Protein AF-A0A061SNY7-F1 (afdb_monomer)

InterPro domains:
  IPR010730 Heterokaryon incompatibility [PF06985] (470-549)

Solvent-accessible surface area (backbone atoms only — not comparable to full-atom values): 41262 Å² total; per-residue (Å²): 141,81,84,81,78,84,73,50,73,63,56,56,47,51,53,50,49,53,51,47,59,52,44,51,57,49,51,59,54,60,36,64,49,43,71,70,47,27,52,50,49,53,52,38,53,51,35,45,53,52,47,52,53,51,50,55,50,37,63,76,43,47,43,34,30,27,50,43,33,76,35,87,84,27,38,70,57,41,53,53,56,47,53,53,40,50,53,41,47,53,53,49,52,51,57,48,43,54,53,44,55,57,45,49,53,55,30,49,34,44,57,70,69,60,83,79,74,91,82,67,79,71,76,49,39,20,35,41,55,39,37,32,74,60,36,26,50,55,46,52,48,41,50,50,58,50,48,53,49,40,54,49,52,31,52,50,48,19,53,53,53,19,59,26,29,46,54,14,36,59,22,46,70,67,18,71,63,50,50,48,51,45,38,80,46,55,44,82,68,85,50,78,75,45,44,36,49,33,28,70,54,39,42,61,29,49,52,37,33,29,56,32,48,59,41,52,35,58,49,50,47,69,68,52,57,69,39,59,44,18,62,42,26,50,46,47,39,56,76,70,62,37,60,33,60,52,45,54,66,53,42,47,70,65,30,60,63,50,57,53,50,50,52,52,34,48,53,38,50,51,36,52,75,77,46,95,52,52,47,63,52,27,30,51,30,37,52,49,39,52,52,50,41,50,52,42,50,47,54,52,48,58,34,47,72,52,32,79,61,56,57,50,52,61,71,43,45,62,48,71,77,74,47,93,74,95,73,85,84,76,78,78,76,87,78,82,85,81,83,77,92,80,93,77,92,80,93,78,89,82,84,89,76,86,90,86,79,96,73,80,89,67,85,70,64,53,48,31,70,72,49,62,46,47,62,48,44,62,61,44,41,52,62,42,40,62,81,62,54,20,15,58,66,17,38,52,44,48,49,53,56,47,50,52,52,52,50,50,63,66,66,68,74,80,64,68,45,58,70,78,54,25,80,71,67,61,51,62,62,33,28,29,33,39,30,75,43,54,50,49,20,50,49,29,47,77,70,74,39,84,37,85,62,83,74,57,31,26,63,26,29,66,70,34,29,52,37,14,33,35,55,48,66,52,47,38,95,61,74,38,76,42,30,98,89,43,58,42,40,56,52,73,66,55,50,52,50,49,49,50,47,55,64,71,70,39,42,61,24,33,34,40,62,79,78,20,42,68,94,57,98,44,71,72,29,55,52,42,60,52,39,49,48,40,52,29,28,37,18,53,29,30,38,35,42,44,47,56,62,62,86,92,60,51,65,57,44,97,55,77,57,69,36,52,66,41,34,27,57,34,75,46,78,47,70,50,78,82,70,97,66,82,76,89,72,91,83,72,74,73,62,54,65,76,54,82,61,55,73,51,59,46,60,55,49,26,54,54,43,54,75,46,32,75,76,30,42,27,29,96,77,67,53,81,71,77,60,95,41,74,71,56,48,48,55,39,49,54,49,47,55,70,42,64,78,62,56,45,44,72,42,74,48,57,44,51,67,51,45,51,34,57,65,67,40,28,39,36,57,50,73,64,55,44,44,53,47,42,51,52,48,28,56,58,39,68,72,46,68,84,93,35,58,71,56,27,52,50,39,47,51,52,36,54,47,49,66,67,48,76,76,72,76,71,83,58,79,66,80,71,56,72,80,69,71,77,72,78,77,76,78,72,57,83,69,64,83,78,120

Structure (mmCIF, N/CA/C/O backbone):
data_AF-A0A061SNY7-F1
#
_entry.id   AF-A0A061SNY7-F1
#
loop_
_atom_site.group_PDB
_atom_site.id
_atom_site.type_symbol
_atom_site.label_atom_id
_atom_site.label_alt_id
_atom_site.label_comp_id
_atom_site.label_asym_id
_atom_site.label_entity_id
_atom_site.label_seq_id
_atom_site.pdbx_PDB_ins_code
_atom_site.Cartn_x
_atom_site.Cartn_y
_atom_site.Cartn_z
_atom_site.occupancy
_atom_site.B_iso_or_equiv
_atom_site.auth_seq_id
_atom_site.auth_comp_id
_atom_site.auth_asym_id
_atom_site.auth_atom_id
_atom_site.pdbx_PDB_model_num
ATOM 1 N N . MET A 1 1 ? 25.855 -24.622 38.844 1.00 32.22 1 MET A N 1
ATOM 2 C CA . MET A 1 1 ? 25.907 -24.300 37.396 1.00 32.22 1 MET A CA 1
ATOM 3 C C . MET A 1 1 ? 25.979 -25.600 36.600 1.00 32.22 1 MET A C 1
ATOM 5 O O . MET A 1 1 ? 26.633 -26.521 37.070 1.00 32.22 1 MET A O 1
ATOM 9 N N . LYS A 1 2 ? 25.349 -25.682 35.423 1.00 22.58 2 LYS A N 1
ATOM 10 C CA . LYS A 1 2 ? 25.618 -26.700 34.388 1.00 22.58 2 LYS A CA 1
ATOM 11 C C . LYS A 1 2 ? 25.618 -25.986 33.033 1.00 22.58 2 LYS A C 1
ATOM 13 O O . LYS A 1 2 ? 24.771 -25.122 32.819 1.00 22.58 2 LYS A O 1
ATOM 18 N N . TYR A 1 3 ? 26.568 -26.306 32.158 1.00 24.53 3 TYR A N 1
ATOM 19 C CA . TYR A 1 3 ? 26.593 -25.763 30.797 1.00 24.53 3 TYR A CA 1
ATOM 20 C C . TYR A 1 3 ? 25.505 -26.431 29.938 1.00 24.53 3 TYR A C 1
ATOM 22 O O . TYR A 1 3 ? 25.298 -27.636 30.085 1.00 24.53 3 TYR A O 1
ATOM 30 N N . PRO A 1 4 ? 24.828 -25.697 29.036 1.00 33.72 4 PRO A N 1
ATOM 31 C CA . PRO A 1 4 ? 24.003 -26.312 28.005 1.00 33.72 4 PRO A CA 1
ATOM 32 C C . PRO A 1 4 ? 24.897 -26.990 26.959 1.00 33.72 4 PRO A C 1
ATOM 34 O O . PRO A 1 4 ? 25.956 -26.473 26.593 1.00 33.72 4 PRO A O 1
ATOM 37 N N . GLU A 1 5 ? 24.462 -28.145 26.467 1.00 30.36 5 GLU A N 1
ATOM 38 C CA . GLU A 1 5 ? 25.191 -28.911 25.458 1.00 30.36 5 GLU A CA 1
ATOM 39 C C . GLU A 1 5 ? 25.264 -28.151 24.124 1.00 30.36 5 GLU A C 1
ATOM 41 O O . GLU A 1 5 ? 24.316 -27.478 23.704 1.00 30.36 5 GLU A O 1
ATOM 46 N N . ARG A 1 6 ? 26.401 -28.266 23.427 1.00 34.09 6 ARG A N 1
ATOM 47 C CA . ARG A 1 6 ? 26.573 -27.689 22.089 1.00 34.09 6 ARG A CA 1
ATOM 48 C C . ARG A 1 6 ? 25.816 -28.530 21.058 1.00 34.09 6 ARG A C 1
ATOM 50 O O . ARG A 1 6 ? 26.409 -29.395 20.417 1.00 34.09 6 ARG A O 1
ATOM 57 N N . GLY A 1 7 ? 24.529 -28.235 20.865 1.00 36.16 7 GLY A N 1
ATOM 58 C CA . GLY A 1 7 ? 23.792 -28.674 19.675 1.00 36.16 7 GLY A CA 1
ATOM 59 C C . GLY A 1 7 ? 24.583 -28.319 18.411 1.00 36.16 7 GLY A C 1
ATOM 60 O O . GLY A 1 7 ? 25.195 -27.246 18.346 1.00 36.16 7 GLY A O 1
ATOM 61 N N . SER A 1 8 ? 24.658 -29.236 17.444 1.00 35.22 8 SER A N 1
ATOM 62 C CA . SER A 1 8 ? 25.694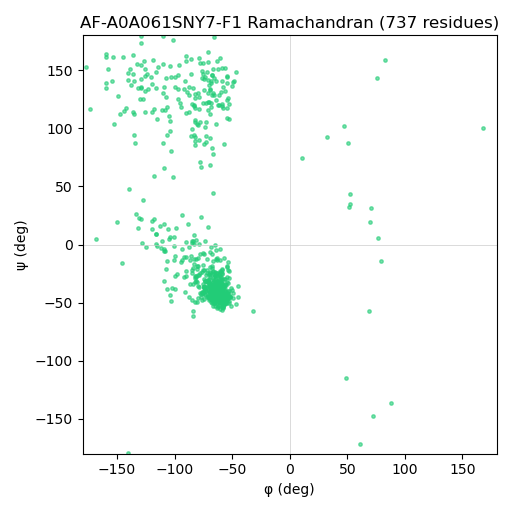 -29.138 16.417 1.00 35.22 8 SER A CA 1
ATOM 63 C C . SER A 1 8 ? 25.485 -27.928 15.495 1.00 35.22 8 SER A C 1
ATOM 65 O O . SER A 1 8 ? 24.362 -27.551 15.146 1.00 35.22 8 SER A O 1
ATOM 67 N N . LEU A 1 9 ? 26.591 -27.330 15.039 1.00 35.25 9 LEU A N 1
ATOM 68 C CA . LEU A 1 9 ? 26.544 -26.291 14.003 1.00 35.25 9 LEU A CA 1
ATOM 69 C C . LEU A 1 9 ? 25.893 -26.806 12.709 1.00 35.25 9 LEU A C 1
ATOM 71 O O . LEU A 1 9 ? 25.317 -26.010 11.967 1.00 35.25 9 LEU A O 1
ATOM 75 N N . LEU A 1 10 ? 25.946 -28.122 12.471 1.00 30.55 10 LEU A N 1
ATOM 76 C CA . LEU A 1 10 ? 25.317 -28.793 11.340 1.00 30.55 10 LEU A CA 1
ATOM 77 C C . LEU A 1 10 ? 23.786 -28.807 11.471 1.00 30.55 10 LEU A C 1
ATOM 79 O O . LEU A 1 10 ? 23.107 -28.471 10.507 1.00 30.55 10 LEU A O 1
ATOM 83 N N . ASP A 1 11 ? 23.237 -29.086 12.656 1.00 36.00 11 ASP A N 1
ATOM 84 C CA . ASP A 1 11 ? 21.791 -29.025 12.922 1.00 36.00 11 ASP A CA 1
ATOM 85 C C . ASP A 1 11 ? 21.252 -27.605 12.744 1.00 36.00 11 ASP A C 1
ATOM 87 O O . ASP A 1 11 ? 20.215 -27.399 12.112 1.00 36.00 11 ASP A O 1
ATOM 91 N N . TRP A 1 12 ? 21.987 -26.601 13.229 1.00 34.16 12 TRP A N 1
ATOM 92 C CA . TRP A 1 12 ? 21.632 -25.197 13.016 1.00 34.16 12 TRP A CA 1
ATOM 93 C C . TRP A 1 12 ? 21.703 -24.807 11.528 1.00 34.16 12 TRP A C 1
ATOM 95 O O . TRP A 1 12 ? 20.851 -24.061 11.033 1.00 34.16 12 TRP A O 1
ATOM 105 N N . TRP A 1 13 ? 22.658 -25.353 10.768 1.00 29.39 13 TRP A N 1
ATOM 106 C CA . TRP A 1 13 ? 22.739 -25.173 9.313 1.00 29.39 13 TRP A CA 1
ATOM 107 C C . TRP A 1 13 ? 21.630 -25.900 8.545 1.00 29.39 13 TRP A C 1
ATOM 109 O O . TRP A 1 13 ? 21.072 -25.332 7.608 1.00 29.39 13 TRP A O 1
ATOM 119 N N . LEU A 1 14 ? 21.254 -27.112 8.949 1.00 32.53 14 LEU A N 1
ATOM 120 C CA . LEU A 1 14 ? 20.183 -27.896 8.329 1.00 32.53 14 LEU A CA 1
ATOM 121 C C . LEU A 1 14 ? 18.809 -27.283 8.626 1.00 32.53 14 LEU A C 1
ATOM 123 O O . LEU A 1 14 ? 18.014 -27.074 7.706 1.00 32.53 14 LEU A O 1
ATOM 127 N N . GLN A 1 15 ? 18.551 -26.885 9.875 1.00 33.78 15 GLN A N 1
ATOM 128 C CA . GLN A 1 15 ? 17.327 -26.174 10.248 1.00 33.78 15 GLN A CA 1
ATOM 129 C C . GLN A 1 15 ? 17.247 -24.795 9.585 1.00 33.78 15 GLN A C 1
ATOM 131 O O . GLN A 1 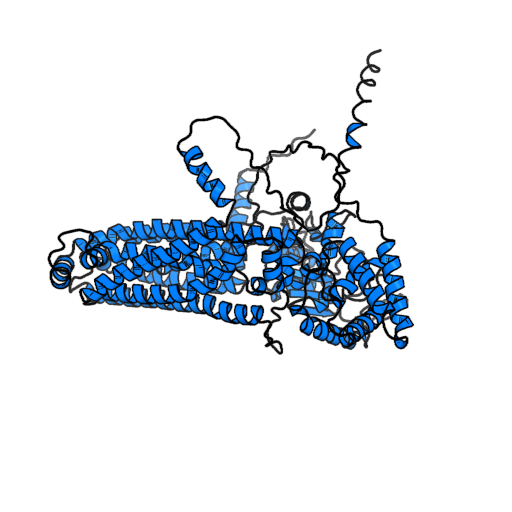15 ? 16.187 -24.435 9.068 1.00 33.78 15 GLN A O 1
ATOM 136 N N . SER A 1 16 ? 18.334 -24.016 9.538 1.00 33.50 16 SER A N 1
ATOM 137 C CA . SER A 1 16 ? 18.318 -22.712 8.856 1.00 33.50 16 SER A CA 1
ATOM 138 C C . SER A 1 16 ? 18.275 -22.842 7.329 1.00 33.50 16 SER A C 1
ATOM 140 O O . SER A 1 16 ? 17.621 -22.030 6.679 1.00 33.50 16 SER A O 1
ATOM 142 N N . GLY A 1 17 ? 18.878 -23.877 6.739 1.00 29.02 17 GLY A N 1
ATOM 143 C CA . GLY A 1 17 ? 18.807 -24.192 5.310 1.00 29.02 17 GLY A CA 1
ATOM 144 C C . GLY A 1 17 ? 17.410 -24.631 4.866 1.00 29.02 17 GLY A C 1
ATOM 145 O O . GLY A 1 17 ? 16.885 -24.120 3.872 1.00 29.02 17 GLY A O 1
ATOM 146 N N . CYS A 1 18 ? 16.759 -25.502 5.642 1.00 30.30 18 CYS A N 1
ATOM 147 C CA . CYS A 1 18 ? 15.377 -25.912 5.400 1.00 30.30 18 CYS A CA 1
ATOM 148 C C . CYS A 1 18 ? 14.412 -24.724 5.575 1.00 30.30 18 CYS A C 1
ATOM 150 O O . CYS A 1 18 ? 13.630 -24.424 4.670 1.00 30.30 18 CYS A O 1
ATOM 152 N N . ASN A 1 19 ? 14.556 -23.946 6.658 1.00 37.28 19 ASN A N 1
ATOM 153 C CA . ASN A 1 19 ? 13.798 -22.704 6.842 1.00 37.28 19 ASN A CA 1
ATOM 154 C C . ASN A 1 19 ? 14.058 -21.674 5.726 1.00 37.28 19 ASN A C 1
ATOM 156 O O . ASN A 1 19 ? 13.122 -20.988 5.330 1.00 37.28 19 ASN A O 1
ATOM 160 N N . LYS A 1 20 ? 15.271 -21.579 5.159 1.00 40.72 20 LYS A N 1
ATOM 161 C CA . LYS A 1 20 ? 15.566 -20.708 4.003 1.00 40.72 20 LYS A CA 1
ATOM 162 C C . LYS A 1 20 ? 14.853 -21.169 2.728 1.00 40.72 20 LYS A C 1
ATOM 164 O O . LYS A 1 20 ? 14.237 -20.335 2.068 1.00 40.72 20 LYS A O 1
ATOM 169 N N . ARG A 1 21 ? 14.853 -22.469 2.396 1.00 38.97 21 ARG A N 1
ATOM 170 C CA . ARG A 1 21 ? 14.091 -22.991 1.237 1.00 38.97 21 ARG A CA 1
ATOM 171 C C . ARG A 1 21 ? 12.581 -22.771 1.402 1.00 38.97 21 ARG A C 1
ATOM 173 O O . ARG A 1 21 ? 11.927 -22.298 0.474 1.00 38.97 21 ARG A O 1
ATOM 180 N N . ILE A 1 22 ? 12.045 -23.022 2.599 1.00 45.44 22 ILE A N 1
ATOM 181 C CA . ILE A 1 22 ? 10.639 -22.746 2.943 1.00 45.44 22 ILE A CA 1
ATOM 182 C C . ILE A 1 22 ? 10.342 -21.236 2.891 1.00 45.44 22 ILE A C 1
ATOM 184 O O . ILE A 1 22 ? 9.280 -20.839 2.412 1.00 45.44 22 ILE A O 1
ATOM 188 N N . SER A 1 23 ? 11.281 -20.389 3.328 1.00 53.00 23 SER A N 1
ATOM 189 C CA . SER A 1 23 ? 11.160 -18.927 3.291 1.00 53.00 23 SER A CA 1
ATOM 190 C C . SER A 1 23 ? 10.997 -18.408 1.862 1.00 53.00 23 SER A C 1
ATOM 192 O O . SER A 1 23 ? 10.030 -17.694 1.601 1.00 53.00 23 SER A O 1
ATOM 194 N N . ILE A 1 24 ? 11.848 -18.832 0.919 1.00 56.97 24 ILE A N 1
ATOM 195 C CA . ILE A 1 24 ? 11.793 -18.392 -0.490 1.00 56.97 24 ILE A CA 1
ATOM 196 C C . ILE A 1 24 ? 10.427 -18.712 -1.118 1.00 56.97 24 ILE A C 1
ATOM 198 O O . ILE A 1 24 ? 9.766 -17.817 -1.647 1.00 56.97 24 ILE A O 1
ATOM 202 N N . LEU A 1 25 ? 9.954 -19.958 -0.993 1.00 58.03 25 LEU A N 1
ATOM 203 C CA . LEU A 1 25 ? 8.635 -20.362 -1.501 1.00 58.03 25 LEU A CA 1
ATOM 204 C C . LEU A 1 25 ? 7.488 -19.611 -0.803 1.00 58.03 25 LEU A C 1
ATOM 206 O O . LEU A 1 25 ? 6.531 -19.194 -1.460 1.00 58.03 25 LEU A O 1
ATOM 210 N N . SER A 1 26 ? 7.595 -19.358 0.506 1.00 60.44 26 SER A N 1
ATOM 211 C CA . SER A 1 26 ? 6.616 -18.532 1.225 1.00 60.44 26 SER A CA 1
ATOM 212 C C . SER A 1 26 ? 6.630 -17.066 0.773 1.00 60.44 26 SER A C 1
ATOM 214 O O . SER A 1 26 ? 5.577 -16.436 0.725 1.00 60.44 26 SER A O 1
ATOM 216 N N . GLY A 1 27 ? 7.792 -16.535 0.377 1.00 67.44 27 GLY A N 1
ATOM 217 C CA . GLY A 1 27 ? 7.952 -15.187 -0.161 1.00 67.44 27 GLY A CA 1
ATOM 218 C C . GLY A 1 27 ? 7.226 -15.015 -1.492 1.00 67.44 27 GLY A C 1
ATOM 219 O O . GLY A 1 27 ? 6.454 -14.070 -1.639 1.00 67.44 27 GLY A O 1
ATOM 220 N N . PHE A 1 28 ? 7.386 -15.960 -2.422 1.00 73.19 28 PHE A N 1
ATOM 221 C CA . PHE A 1 28 ? 6.616 -15.967 -3.672 1.00 73.19 28 PHE A CA 1
ATOM 222 C C . PHE A 1 28 ? 5.111 -16.154 -3.426 1.00 73.19 28 PHE A C 1
ATOM 224 O O . PHE A 1 28 ? 4.302 -15.442 -4.017 1.00 73.19 28 PHE A O 1
ATOM 231 N N . SER A 1 29 ? 4.719 -17.027 -2.491 1.00 73.44 29 SER A N 1
ATOM 232 C CA . SER A 1 29 ? 3.310 -17.177 -2.095 1.00 73.44 29 SER A CA 1
ATOM 233 C C . SER A 1 29 ? 2.714 -15.875 -1.529 1.00 73.44 29 SER A C 1
ATOM 235 O O . SER A 1 29 ? 1.602 -15.510 -1.911 1.00 73.44 29 SER A O 1
ATOM 237 N N . LYS A 1 30 ? 3.471 -15.120 -0.713 1.00 76.44 30 LYS A N 1
ATOM 238 C CA . LYS A 1 30 ? 3.067 -13.799 -0.192 1.00 76.44 30 LYS A CA 1
ATOM 239 C C . LYS A 1 30 ? 2.920 -12.718 -1.281 1.00 76.44 30 LYS A C 1
ATOM 241 O O . LYS A 1 30 ? 2.164 -11.769 -1.084 1.00 76.44 30 LYS A O 1
ATOM 246 N N . LEU A 1 31 ? 3.612 -12.818 -2.422 1.00 80.56 31 LEU A N 1
ATOM 247 C CA . LEU A 1 31 ? 3.437 -11.861 -3.532 1.00 80.56 31 LEU A CA 1
ATOM 248 C C . LEU A 1 31 ? 2.072 -12.021 -4.222 1.00 80.56 31 LEU A C 1
ATOM 250 O O . LEU A 1 31 ? 1.494 -11.032 -4.669 1.00 80.56 31 LEU A O 1
ATOM 254 N N . LEU A 1 32 ? 1.538 -13.247 -4.262 1.00 81.38 32 LEU A N 1
ATOM 255 C CA . LEU A 1 32 ? 0.272 -13.586 -4.922 1.00 81.38 32 LEU A CA 1
ATOM 256 C C . LEU A 1 32 ? -0.983 -13.304 -4.069 1.00 81.38 32 LEU A C 1
ATOM 258 O O . LEU A 1 32 ? -2.094 -13.343 -4.602 1.00 81.38 32 LEU A O 1
ATOM 262 N N . THR A 1 33 ? -0.837 -13.031 -2.766 1.00 75.06 33 THR A N 1
ATOM 263 C CA . THR A 1 33 ? -1.963 -12.814 -1.831 1.00 75.06 33 THR A CA 1
ATOM 264 C C . THR A 1 33 ? -2.575 -11.408 -1.858 1.00 75.06 33 THR A C 1
ATOM 266 O O . THR A 1 33 ? -3.768 -11.278 -1.579 1.00 75.06 33 THR A O 1
ATOM 269 N N . ALA A 1 34 ? -1.809 -10.368 -2.209 1.00 74.31 34 ALA A N 1
ATOM 270 C CA . ALA A 1 34 ? -2.299 -8.987 -2.315 1.00 74.31 34 ALA A CA 1
ATOM 271 C C . ALA A 1 34 ? -2.413 -8.543 -3.787 1.00 74.31 34 ALA A C 1
ATOM 273 O O . ALA A 1 34 ? -1.590 -8.918 -4.619 1.00 74.31 34 ALA A O 1
ATOM 274 N N . GLY A 1 35 ? -3.445 -7.755 -4.116 1.00 71.56 35 GLY A N 1
ATOM 275 C CA . GLY A 1 35 ? -3.817 -7.442 -5.504 1.00 71.56 35 GLY A CA 1
ATOM 276 C C . GLY A 1 35 ? -2.735 -6.701 -6.295 1.00 71.56 35 GLY A C 1
ATOM 277 O O . GLY A 1 35 ? -2.334 -7.165 -7.361 1.00 71.56 35 GLY A O 1
ATOM 278 N N . GLU A 1 36 ? -2.220 -5.593 -5.752 1.00 74.31 36 GLU A N 1
ATOM 279 C CA . GLU A 1 36 ? -1.184 -4.782 -6.412 1.00 74.31 36 GLU A CA 1
ATOM 280 C C . GLU A 1 36 ? 0.119 -5.574 -6.626 1.00 74.31 36 GLU A C 1
ATOM 282 O O . GLU A 1 36 ? 0.640 -5.603 -7.741 1.00 74.31 36 GLU A O 1
ATOM 287 N N . THR A 1 37 ? 0.618 -6.288 -5.604 1.00 82.00 37 THR A N 1
ATOM 288 C CA . THR A 1 37 ? 1.829 -7.118 -5.756 1.00 82.00 37 THR A CA 1
ATOM 289 C C . THR A 1 37 ? 1.608 -8.277 -6.710 1.00 82.00 37 THR A C 1
ATOM 291 O O . THR A 1 37 ? 2.517 -8.589 -7.472 1.00 82.00 37 THR A O 1
ATOM 294 N N . LYS A 1 38 ? 0.419 -8.895 -6.721 1.00 86.81 38 LYS A N 1
ATOM 295 C CA . LYS A 1 38 ? 0.087 -9.970 -7.662 1.00 86.81 38 LYS A CA 1
ATOM 296 C C . LYS A 1 38 ? 0.128 -9.460 -9.102 1.00 86.81 38 LYS A C 1
ATOM 298 O O . LYS A 1 38 ? 0.714 -10.133 -9.944 1.00 86.81 38 LYS A O 1
ATOM 303 N N . PHE A 1 39 ? -0.464 -8.297 -9.382 1.00 86.62 39 PHE A N 1
ATOM 304 C CA . PHE A 1 39 ? -0.449 -7.691 -10.717 1.00 86.62 39 PHE A CA 1
ATOM 305 C C . PHE A 1 39 ? 0.986 -7.434 -11.194 1.00 86.62 39 PHE A C 1
ATOM 307 O O . PHE A 1 39 ? 1.399 -7.992 -12.209 1.00 86.62 39 PHE A O 1
ATOM 314 N N . TRP A 1 40 ? 1.778 -6.680 -10.424 1.00 87.19 40 TRP A N 1
ATOM 315 C CA . TRP A 1 40 ? 3.155 -6.355 -10.809 1.00 87.19 40 TRP A CA 1
ATOM 316 C C . TRP A 1 40 ? 4.080 -7.577 -10.827 1.00 87.19 40 TRP A C 1
ATOM 318 O O . TRP A 1 40 ? 4.963 -7.653 -11.675 1.00 87.19 40 TRP A O 1
ATOM 328 N N . PHE A 1 41 ? 3.867 -8.572 -9.960 1.00 90.00 41 PHE A N 1
ATOM 329 C CA . PHE A 1 41 ? 4.625 -9.824 -10.002 1.00 90.00 41 PHE A CA 1
ATOM 330 C C . PHE A 1 41 ? 4.306 -10.650 -11.254 1.00 90.00 41 PHE A C 1
ATOM 332 O O . PHE A 1 41 ? 5.234 -11.079 -11.934 1.00 90.00 41 PHE A O 1
ATOM 339 N N . ILE A 1 42 ? 3.028 -10.833 -11.610 1.00 90.31 42 ILE A N 1
ATOM 340 C CA . ILE A 1 42 ? 2.639 -11.542 -12.843 1.00 90.31 42 ILE A CA 1
ATOM 341 C C . ILE A 1 42 ? 3.153 -10.794 -14.079 1.00 90.31 42 ILE A C 1
ATOM 343 O O . ILE A 1 42 ? 3.697 -11.424 -14.984 1.00 90.31 42 ILE A O 1
ATOM 347 N N . PHE A 1 43 ? 3.060 -9.462 -14.094 1.00 90.62 43 PHE A N 1
ATOM 348 C CA . PHE A 1 43 ? 3.592 -8.632 -15.174 1.00 90.62 43 PHE A CA 1
ATOM 349 C C . PHE A 1 43 ? 5.115 -8.784 -15.327 1.00 90.62 43 PHE A C 1
ATOM 351 O O . PHE A 1 43 ? 5.605 -9.038 -16.428 1.00 90.62 43 PHE A O 1
ATOM 358 N N . CYS A 1 44 ? 5.870 -8.737 -14.225 1.00 91.88 44 CYS A N 1
ATOM 359 C CA . CYS A 1 44 ? 7.308 -9.005 -14.241 1.00 91.88 44 CYS A CA 1
ATOM 360 C C . CYS A 1 44 ? 7.635 -10.448 -14.664 1.00 91.88 44 CYS A C 1
ATOM 362 O O . CYS A 1 44 ? 8.580 -10.641 -15.420 1.00 91.88 44 CYS A O 1
ATOM 364 N N . MET A 1 45 ? 6.860 -11.459 -14.257 1.00 91.56 45 MET A N 1
ATOM 365 C CA . MET A 1 45 ? 7.063 -12.846 -14.706 1.00 91.56 45 MET A CA 1
ATOM 366 C C . MET A 1 45 ? 6.797 -13.019 -16.211 1.00 91.56 45 MET A C 1
ATOM 368 O O . MET A 1 45 ? 7.552 -13.723 -16.882 1.00 91.56 45 MET A O 1
ATOM 372 N N . PHE A 1 46 ? 5.785 -12.340 -16.761 1.00 93.19 46 PHE A N 1
ATOM 373 C CA . PHE A 1 46 ? 5.533 -12.288 -18.204 1.00 93.19 46 PHE A CA 1
ATOM 374 C C . PHE A 1 46 ? 6.703 -11.634 -18.952 1.00 93.19 46 PHE A C 1
ATOM 376 O O . PHE A 1 46 ? 7.278 -12.251 -19.849 1.00 93.19 46 PHE A O 1
ATOM 383 N N . LEU A 1 47 ? 7.124 -10.430 -18.544 1.00 92.44 47 LEU A N 1
ATOM 384 C CA . LEU A 1 47 ? 8.275 -9.760 -19.157 1.00 92.44 47 LEU A CA 1
ATOM 385 C C . LEU A 1 47 ? 9.557 -10.598 -19.022 1.00 92.44 47 LEU A C 1
ATOM 387 O O . LEU A 1 47 ? 10.352 -10.653 -19.955 1.00 92.44 47 LEU A O 1
ATOM 391 N N . PHE A 1 48 ? 9.772 -11.280 -17.895 1.00 92.88 48 PHE A N 1
ATOM 392 C CA . PHE A 1 48 ? 10.907 -12.186 -17.695 1.00 92.88 48 PHE A CA 1
ATOM 393 C C . PHE A 1 48 ? 10.901 -13.336 -18.712 1.00 92.88 48 PHE A C 1
ATOM 395 O O . PHE A 1 48 ? 11.914 -13.552 -19.374 1.00 92.88 48 PHE A O 1
ATOM 402 N N . ALA A 1 49 ? 9.763 -14.010 -18.912 1.00 92.88 49 ALA A N 1
ATOM 403 C CA . ALA A 1 49 ? 9.631 -15.068 -19.915 1.00 92.88 49 ALA A CA 1
ATOM 404 C C . ALA A 1 49 ? 9.899 -14.556 -21.344 1.00 92.88 49 ALA A C 1
ATOM 406 O O . ALA A 1 49 ? 10.644 -15.188 -22.095 1.00 92.88 49 ALA A O 1
ATOM 407 N N . VAL A 1 50 ? 9.379 -13.371 -21.692 1.00 92.75 50 VAL A N 1
ATOM 408 C CA . VAL A 1 50 ? 9.663 -12.709 -22.979 1.00 92.75 50 VAL A CA 1
ATOM 409 C C . VAL A 1 50 ? 11.160 -12.409 -23.132 1.00 92.75 50 VAL A C 1
ATOM 411 O O . VAL A 1 50 ? 11.724 -12.675 -24.189 1.00 92.75 50 VAL A O 1
ATOM 414 N N . ASN A 1 51 ? 11.840 -11.936 -22.082 1.00 92.19 51 ASN A N 1
ATOM 415 C CA . ASN A 1 51 ? 13.291 -11.714 -22.116 1.00 92.19 51 ASN A CA 1
ATOM 416 C C . ASN A 1 51 ? 14.098 -13.006 -22.267 1.00 92.19 51 ASN A C 1
ATOM 418 O O . ASN A 1 51 ? 15.147 -12.979 -22.907 1.00 92.19 51 ASN A O 1
ATOM 422 N N . CYS A 1 52 ? 13.659 -14.124 -21.684 1.00 92.31 52 CYS A N 1
ATOM 423 C CA . CYS A 1 52 ? 14.310 -15.418 -21.893 1.00 92.31 52 CYS A CA 1
ATOM 424 C C . CYS A 1 52 ? 14.214 -15.842 -23.365 1.00 92.31 52 CYS A C 1
ATOM 426 O O . CYS A 1 52 ? 15.233 -16.197 -23.954 1.00 92.31 52 CYS A O 1
ATOM 428 N N . ALA A 1 53 ? 13.033 -15.721 -23.981 1.00 91.88 53 ALA A N 1
ATOM 429 C CA . ALA A 1 53 ? 12.845 -15.995 -25.407 1.00 91.88 53 ALA A CA 1
ATOM 430 C C . ALA A 1 53 ? 13.678 -15.051 -26.298 1.00 91.88 53 ALA A C 1
ATOM 432 O O . ALA A 1 53 ? 14.376 -15.520 -27.194 1.00 91.88 53 ALA A O 1
ATOM 433 N N . GLU A 1 54 ? 13.677 -13.745 -26.006 1.00 91.94 54 GLU A N 1
ATOM 434 C CA . GLU A 1 54 ? 14.514 -12.736 -26.676 1.00 91.94 54 GLU A CA 1
ATOM 435 C C . GLU A 1 54 ? 16.007 -13.092 -26.586 1.00 91.94 54 GLU A C 1
ATOM 437 O O . GLU A 1 54 ? 16.719 -13.070 -27.583 1.00 91.94 54 GLU A O 1
ATOM 442 N N . THR A 1 55 ? 16.473 -13.500 -25.403 1.00 91.75 55 THR A N 1
ATOM 443 C CA . THR A 1 55 ? 17.874 -13.875 -25.153 1.00 91.75 55 THR A CA 1
ATOM 444 C C . THR A 1 55 ? 18.275 -15.119 -25.941 1.00 91.75 55 THR A C 1
ATOM 446 O O . THR A 1 55 ? 19.323 -15.120 -26.582 1.00 91.75 55 THR A O 1
ATOM 449 N N . ILE A 1 56 ? 17.441 -16.163 -25.937 1.00 92.44 56 ILE A N 1
ATOM 450 C CA . ILE A 1 56 ? 17.683 -17.396 -26.703 1.00 92.44 56 ILE A CA 1
ATOM 451 C C . ILE A 1 56 ? 17.713 -17.089 -28.207 1.00 92.44 56 ILE A C 1
ATOM 453 O O . ILE A 1 56 ? 18.620 -17.537 -28.906 1.00 92.44 56 ILE A O 1
ATOM 457 N N . TYR A 1 57 ? 16.775 -16.272 -28.696 1.00 92.62 57 TYR A N 1
ATOM 458 C CA . TYR A 1 57 ? 16.717 -15.847 -30.095 1.00 92.62 57 TYR A CA 1
ATOM 459 C C . TYR A 1 57 ? 17.966 -15.061 -30.513 1.00 92.62 57 TYR A C 1
ATOM 461 O O . TYR A 1 57 ? 18.558 -15.369 -31.545 1.00 92.62 57 TYR A O 1
ATOM 469 N N . SER A 1 58 ? 18.405 -14.086 -29.712 1.00 90.75 58 SER A N 1
ATOM 470 C CA . SER A 1 58 ? 19.585 -13.266 -30.020 1.00 90.75 58 SER A CA 1
ATOM 471 C C . SER A 1 58 ? 20.904 -14.041 -29.924 1.00 90.75 58 SER A C 1
ATOM 473 O O . SER A 1 58 ? 21.844 -13.739 -30.655 1.00 90.75 58 SER A O 1
ATOM 475 N N . LEU A 1 59 ? 20.984 -15.068 -29.068 1.00 89.50 59 LEU A N 1
ATOM 476 C CA . LEU A 1 59 ? 22.132 -15.983 -29.019 1.00 89.50 59 LEU A CA 1
ATOM 477 C C . LEU A 1 59 ? 22.163 -16.933 -30.228 1.00 89.50 59 LEU A C 1
ATOM 479 O O . LEU A 1 59 ? 23.231 -17.165 -30.789 1.00 89.50 59 LEU A O 1
ATOM 483 N N . TYR A 1 60 ? 21.005 -17.440 -30.667 1.00 91.81 60 TYR A N 1
ATOM 484 C CA . TYR A 1 60 ? 20.883 -18.271 -31.873 1.00 91.81 60 TYR A CA 1
ATOM 485 C C . TYR A 1 60 ? 21.106 -17.469 -33.171 1.00 91.81 60 TYR A C 1
ATOM 487 O O . TYR A 1 60 ? 21.675 -17.969 -34.140 1.00 91.81 60 TYR A O 1
ATOM 495 N N . HIS A 1 61 ? 20.707 -16.196 -33.190 1.00 90.75 61 HIS A N 1
ATOM 496 C CA . HIS A 1 61 ? 20.949 -15.249 -34.279 1.00 90.75 61 HIS A CA 1
ATOM 497 C C . HIS A 1 61 ? 21.972 -14.187 -33.863 1.00 90.75 61 HIS A C 1
ATOM 499 O O . HIS A 1 61 ? 21.669 -12.995 -33.783 1.00 90.75 61 HIS A O 1
ATOM 505 N N . SER A 1 62 ? 23.207 -14.639 -33.635 1.00 87.25 62 SER A N 1
ATOM 506 C CA . SER A 1 62 ? 24.334 -13.860 -33.098 1.00 87.25 62 SER A CA 1
ATOM 507 C C . SER A 1 62 ? 24.656 -12.550 -33.836 1.00 87.25 62 SER A C 1
ATOM 509 O O . SER A 1 62 ? 25.187 -11.631 -33.212 1.00 87.25 62 SER A O 1
ATOM 511 N N . CYS A 1 63 ? 24.275 -12.399 -35.112 1.00 87.62 63 CYS A N 1
ATOM 512 C CA . CYS A 1 63 ? 24.374 -11.127 -35.846 1.00 87.62 63 CYS A CA 1
ATOM 513 C C . CYS A 1 63 ? 23.623 -9.974 -35.144 1.00 87.62 63 CYS A C 1
ATOM 515 O O . CYS A 1 63 ? 24.034 -8.818 -35.218 1.00 87.62 63 CYS A O 1
ATOM 517 N N . THR A 1 64 ? 22.554 -10.285 -34.400 1.00 86.88 64 THR A N 1
ATOM 518 C CA . THR A 1 64 ? 21.765 -9.308 -33.624 1.00 86.88 64 THR A CA 1
ATOM 519 C C . THR A 1 64 ? 22.504 -8.790 -32.385 1.00 86.88 64 THR A C 1
ATOM 521 O O . THR A 1 64 ? 22.107 -7.782 -31.802 1.00 86.88 64 THR A O 1
ATOM 524 N N . LEU A 1 65 ? 23.612 -9.435 -32.005 1.00 87.25 65 LEU A N 1
ATOM 525 C CA . LEU A 1 65 ? 24.505 -9.071 -30.902 1.00 87.25 65 LEU A CA 1
ATOM 526 C C . LEU A 1 65 ? 25.892 -8.618 -31.399 1.00 87.25 65 LEU A C 1
ATOM 528 O O . LEU A 1 65 ? 26.836 -8.567 -30.607 1.00 87.25 65 LEU A O 1
ATOM 532 N N . SER A 1 66 ? 26.020 -8.295 -32.691 1.00 85.12 66 SER A N 1
ATOM 533 C CA . SER A 1 66 ? 27.265 -7.867 -33.337 1.00 85.12 66 SER A CA 1
ATOM 534 C C . SER A 1 66 ? 27.084 -6.568 -34.143 1.00 85.12 66 SER A C 1
ATOM 536 O O . SER A 1 66 ? 25.987 -6.018 -34.258 1.00 85.12 66 SER A O 1
ATOM 538 N N . ARG A 1 67 ? 28.175 -6.084 -34.756 1.00 80.44 67 ARG A N 1
ATOM 539 C CA . ARG A 1 67 ? 28.165 -4.959 -35.714 1.00 80.44 67 ARG A CA 1
ATOM 540 C C . ARG A 1 67 ? 27.300 -5.204 -36.964 1.00 80.44 67 ARG A C 1
ATOM 542 O O . ARG A 1 67 ? 27.024 -4.261 -37.693 1.00 80.44 67 ARG A O 1
ATOM 549 N N . GLU A 1 68 ? 26.879 -6.441 -37.220 1.00 82.62 68 GLU A N 1
ATOM 550 C CA . GLU A 1 68 ? 26.085 -6.836 -38.394 1.00 82.62 68 GLU A CA 1
ATOM 551 C C . GLU A 1 68 ? 24.573 -6.620 -38.206 1.00 82.62 68 GLU A C 1
ATOM 553 O O . GLU A 1 68 ? 23.802 -6.919 -39.117 1.00 82.62 68 GLU A O 1
ATOM 558 N N . LEU A 1 69 ? 24.144 -6.055 -37.070 1.00 82.06 69 LEU A N 1
ATOM 559 C CA . LEU A 1 69 ? 22.753 -5.729 -36.711 1.00 82.06 69 LEU A CA 1
ATOM 560 C C . LEU A 1 69 ? 21.935 -5.055 -37.836 1.00 82.06 69 LEU A C 1
ATOM 562 O O . LEU A 1 69 ? 20.732 -5.306 -37.958 1.00 82.06 69 LEU A O 1
ATOM 566 N N . TYR A 1 70 ? 22.586 -4.204 -38.638 1.00 80.56 70 TYR A N 1
ATOM 567 C CA . TYR A 1 70 ? 21.988 -3.437 -39.742 1.00 80.56 70 TYR A CA 1
ATOM 568 C C . TYR A 1 70 ? 22.240 -4.034 -41.138 1.00 80.56 70 TYR A C 1
ATOM 570 O O . TYR A 1 70 ? 21.754 -3.488 -42.128 1.00 80.56 70 TYR A O 1
ATOM 578 N N . SER A 1 71 ? 22.971 -5.147 -41.234 1.00 83.56 71 SER A N 1
ATOM 579 C CA . SER A 1 71 ? 23.240 -5.823 -42.507 1.00 83.56 71 SER A CA 1
ATOM 580 C C . SER A 1 71 ? 21.965 -6.408 -43.115 1.00 83.56 71 SER A C 1
ATOM 582 O O . SER A 1 71 ? 21.055 -6.837 -42.398 1.00 83.56 71 SER A O 1
ATOM 584 N N . ALA A 1 72 ? 21.912 -6.505 -44.447 1.00 80.81 72 ALA A N 1
ATOM 585 C CA . ALA A 1 72 ? 20.761 -7.065 -45.163 1.00 80.81 72 ALA A CA 1
ATOM 586 C C . ALA A 1 72 ? 20.377 -8.484 -44.684 1.00 80.81 72 ALA A C 1
ATOM 588 O O . ALA A 1 72 ? 19.196 -8.824 -44.649 1.00 80.81 72 ALA A O 1
ATOM 589 N N . VAL A 1 73 ? 21.364 -9.279 -44.251 1.00 82.31 73 VAL A N 1
ATOM 590 C CA . VAL A 1 73 ? 21.172 -10.633 -43.703 1.00 82.31 73 VAL A CA 1
ATOM 591 C C . VAL A 1 73 ? 20.515 -10.598 -42.315 1.00 82.31 73 VAL A C 1
ATOM 593 O O . VAL A 1 73 ? 19.650 -11.423 -42.019 1.00 82.31 73 VAL A O 1
ATOM 596 N N . CYS A 1 74 ? 20.884 -9.639 -41.459 1.00 86.75 74 CYS A N 1
ATOM 597 C CA . CYS A 1 74 ? 20.400 -9.584 -40.078 1.00 86.75 74 CYS A CA 1
ATOM 598 C C . CYS A 1 74 ? 19.103 -8.775 -39.896 1.00 86.75 74 CYS A C 1
ATOM 600 O O . CYS A 1 74 ? 18.319 -9.081 -38.997 1.00 86.75 74 CYS A O 1
ATOM 602 N N . VAL A 1 75 ? 18.818 -7.786 -40.756 1.00 84.50 75 VAL A N 1
ATOM 603 C CA . VAL A 1 75 ? 17.673 -6.854 -40.623 1.00 84.50 75 VAL A CA 1
ATOM 604 C C . VAL A 1 75 ? 16.327 -7.556 -40.397 1.00 84.50 75 VAL A C 1
ATOM 606 O O . VAL A 1 75 ? 15.520 -7.082 -39.595 1.00 84.50 75 VAL A O 1
ATOM 609 N N . ALA A 1 76 ? 16.078 -8.703 -41.035 1.00 86.12 76 ALA A N 1
ATOM 610 C CA . ALA A 1 76 ? 14.853 -9.479 -40.816 1.00 86.12 76 ALA A CA 1
ATOM 611 C C . ALA A 1 76 ? 14.723 -10.003 -39.369 1.00 86.12 76 ALA A C 1
ATOM 613 O O . ALA A 1 76 ? 13.630 -9.997 -38.803 1.00 86.12 76 ALA A O 1
ATOM 614 N N . LYS A 1 77 ? 15.838 -10.403 -38.747 1.00 90.31 77 LYS A N 1
ATOM 615 C CA . LYS A 1 77 ? 15.911 -10.863 -37.349 1.00 90.31 77 LYS A CA 1
ATOM 616 C C . LYS A 1 77 ? 15.820 -9.683 -36.377 1.00 90.31 77 LYS A C 1
ATOM 618 O O . LYS A 1 77 ? 15.060 -9.736 -35.411 1.00 90.31 77 LYS A O 1
ATOM 623 N N . THR A 1 78 ? 16.500 -8.579 -36.690 1.00 86.12 78 THR A N 1
ATOM 624 C CA . THR A 1 78 ? 16.431 -7.313 -35.939 1.00 86.12 78 THR A CA 1
ATOM 625 C C . THR A 1 78 ? 14.997 -6.774 -35.853 1.00 86.12 78 THR A C 1
ATOM 627 O O . THR A 1 78 ? 14.562 -6.358 -34.780 1.00 86.12 78 THR A O 1
ATOM 630 N N . ARG A 1 79 ? 14.214 -6.842 -36.942 1.00 86.25 79 ARG A N 1
ATOM 631 C CA . ARG A 1 79 ? 12.793 -6.429 -36.956 1.00 86.25 79 ARG A CA 1
ATOM 632 C C . ARG A 1 79 ? 11.902 -7.264 -36.028 1.00 86.25 79 ARG A C 1
ATOM 634 O O . ARG A 1 79 ? 10.988 -6.711 -35.423 1.00 86.25 79 ARG A O 1
ATOM 641 N N . ILE A 1 80 ? 12.171 -8.563 -35.884 1.00 88.19 80 ILE A N 1
ATOM 642 C CA . ILE A 1 80 ? 11.413 -9.449 -34.983 1.00 88.19 80 ILE A CA 1
ATOM 643 C C . ILE A 1 80 ? 11.695 -9.088 -33.517 1.00 88.19 80 ILE A C 1
ATOM 645 O O . ILE A 1 80 ? 10.757 -8.895 -32.743 1.00 88.19 80 ILE A O 1
ATOM 649 N N . LEU A 1 81 ? 12.967 -8.901 -33.150 1.00 87.81 81 LEU A N 1
ATOM 650 C CA . LEU A 1 81 ? 13.355 -8.433 -31.811 1.00 87.81 81 LEU A CA 1
ATOM 651 C C . LEU A 1 81 ? 12.771 -7.048 -31.491 1.00 87.81 81 LEU A C 1
ATOM 653 O O . LEU A 1 81 ? 12.294 -6.811 -30.381 1.00 87.81 81 LEU A O 1
ATOM 657 N N . LEU A 1 82 ? 12.731 -6.149 -32.478 1.00 86.12 82 LEU A N 1
ATOM 658 C CA . LEU A 1 82 ? 12.120 -4.832 -32.326 1.00 86.12 82 LEU A CA 1
ATOM 659 C C . LEU A 1 82 ? 10.614 -4.911 -32.043 1.00 86.12 82 LEU A C 1
ATOM 661 O O . LEU A 1 82 ? 10.134 -4.212 -31.155 1.00 86.12 82 LEU A O 1
ATOM 665 N N . ALA A 1 83 ? 9.873 -5.768 -32.753 1.00 87.00 83 ALA A N 1
ATOM 666 C CA . ALA A 1 83 ? 8.444 -5.969 -32.506 1.00 87.00 83 ALA A CA 1
ATOM 667 C C . ALA A 1 83 ? 8.181 -6.470 -31.073 1.00 87.00 83 ALA A C 1
ATOM 669 O O . ALA A 1 83 ? 7.282 -5.966 -30.396 1.00 87.00 83 ALA A O 1
ATOM 670 N N . VAL A 1 84 ? 9.020 -7.385 -30.571 1.00 89.25 84 VAL A N 1
ATOM 671 C CA . VAL A 1 84 ? 8.986 -7.848 -29.172 1.00 89.25 84 VAL A CA 1
ATOM 672 C C . VAL A 1 84 ? 9.280 -6.704 -28.193 1.00 89.25 84 VAL A C 1
ATOM 674 O O . VAL A 1 84 ? 8.572 -6.550 -27.197 1.00 89.25 84 VAL A O 1
ATOM 677 N N . HIS A 1 85 ? 10.275 -5.856 -28.467 1.00 87.62 85 HIS A N 1
ATOM 678 C CA . HIS A 1 85 ? 10.590 -4.712 -27.606 1.00 87.62 85 HIS A CA 1
ATOM 679 C C . HIS A 1 85 ? 9.472 -3.653 -27.589 1.00 87.62 85 HIS A C 1
ATOM 681 O O . HIS A 1 85 ? 9.103 -3.185 -26.511 1.00 87.62 85 HIS A O 1
ATOM 687 N N . ILE A 1 86 ? 8.868 -3.337 -28.742 1.00 86.19 86 ILE A N 1
ATOM 688 C CA . ILE A 1 86 ? 7.692 -2.453 -28.836 1.00 86.19 86 ILE A CA 1
ATOM 689 C C . ILE A 1 86 ? 6.537 -3.026 -28.007 1.00 86.19 86 ILE A C 1
ATOM 691 O O . ILE A 1 86 ? 5.957 -2.304 -27.197 1.00 86.19 86 ILE A O 1
ATOM 695 N N . ALA A 1 87 ? 6.243 -4.326 -28.132 1.00 87.69 87 ALA A N 1
ATOM 696 C CA . ALA A 1 87 ? 5.202 -4.979 -27.341 1.00 87.69 87 ALA A CA 1
ATOM 697 C C . ALA A 1 87 ? 5.479 -4.896 -25.827 1.00 87.69 87 ALA A C 1
ATOM 699 O O . ALA A 1 87 ? 4.562 -4.591 -25.059 1.00 87.69 87 ALA A O 1
ATOM 700 N N . LYS A 1 88 ? 6.734 -5.078 -25.383 1.00 89.44 88 LYS A N 1
ATOM 701 C CA . LYS A 1 88 ? 7.125 -4.884 -23.973 1.00 89.44 88 LYS A CA 1
ATOM 702 C C . LYS A 1 88 ? 6.879 -3.447 -23.494 1.00 89.44 88 LYS A C 1
ATOM 704 O O . LYS A 1 88 ? 6.316 -3.264 -22.415 1.00 89.44 88 LYS A O 1
ATOM 709 N N . VAL A 1 89 ? 7.264 -2.441 -24.284 1.00 85.50 89 VAL A N 1
ATOM 710 C CA . VAL A 1 89 ? 7.090 -1.021 -23.922 1.00 85.50 89 VAL A CA 1
ATOM 711 C C . VAL A 1 89 ? 5.616 -0.629 -23.879 1.00 85.50 89 VAL A C 1
ATOM 713 O O . VAL A 1 89 ? 5.181 -0.084 -22.870 1.00 85.50 89 VAL A O 1
ATOM 716 N N . VAL A 1 90 ? 4.820 -0.970 -24.899 1.00 84.81 90 VAL A N 1
ATOM 717 C CA . VAL A 1 90 ? 3.368 -0.707 -24.908 1.00 84.81 90 VAL A CA 1
ATOM 718 C C . VAL A 1 90 ? 2.689 -1.365 -23.703 1.00 84.81 90 VAL A C 1
ATOM 720 O O . VAL A 1 90 ? 1.897 -0.717 -23.020 1.00 84.81 90 VAL A O 1
ATOM 723 N N . SER A 1 91 ? 3.050 -2.611 -23.376 1.00 87.06 91 SER A N 1
ATOM 724 C CA . SER A 1 91 ? 2.503 -3.311 -22.203 1.00 87.06 91 SER A CA 1
ATOM 725 C C . SER A 1 91 ? 2.818 -2.587 -20.887 1.00 87.06 91 SER A C 1
ATOM 727 O O . SER A 1 91 ? 1.945 -2.466 -20.026 1.00 87.06 91 SER A O 1
ATOM 729 N N . LEU A 1 92 ? 4.036 -2.052 -20.737 1.00 84.75 92 LEU A N 1
ATOM 730 C CA . LEU A 1 92 ? 4.424 -1.231 -19.584 1.00 84.75 92 LEU A CA 1
ATOM 731 C C . LEU A 1 92 ? 3.692 0.115 -19.564 1.00 84.75 92 LEU A C 1
ATOM 733 O O . LEU A 1 92 ? 3.252 0.536 -18.494 1.00 84.75 92 LEU A O 1
ATOM 737 N N . SER A 1 93 ? 3.545 0.789 -20.706 1.00 81.81 93 SER A N 1
ATOM 738 C CA . SER A 1 93 ? 2.812 2.055 -20.806 1.00 81.81 93 SER A CA 1
ATOM 739 C C . SER A 1 93 ? 1.341 1.883 -20.424 1.00 81.81 93 SER A C 1
ATOM 741 O O . SER A 1 93 ? 0.812 2.714 -19.691 1.00 81.81 93 SER A O 1
ATOM 743 N N . VAL A 1 94 ? 0.699 0.780 -20.826 1.00 82.88 94 VAL A N 1
ATOM 744 C CA . VAL A 1 94 ? -0.674 0.437 -20.414 1.00 82.88 94 VAL A CA 1
ATOM 745 C C . VAL A 1 94 ? -0.742 0.124 -18.916 1.00 82.88 94 VAL A C 1
ATOM 747 O O . VAL A 1 94 ? -1.564 0.715 -18.218 1.00 82.88 94 VAL A O 1
ATOM 750 N N . ALA A 1 95 ? 0.141 -0.729 -18.384 1.00 81.62 95 ALA A N 1
ATOM 751 C CA . ALA A 1 95 ? 0.186 -1.038 -16.948 1.00 81.62 95 ALA A CA 1
ATOM 752 C C . ALA A 1 95 ? 0.422 0.218 -16.082 1.00 81.62 95 ALA A C 1
ATOM 754 O O . ALA A 1 95 ? -0.225 0.410 -15.050 1.00 81.62 95 ALA A O 1
ATOM 755 N N . THR A 1 96 ? 1.308 1.105 -16.537 1.00 78.62 96 THR A N 1
ATOM 756 C CA . THR A 1 96 ? 1.610 2.387 -15.890 1.00 78.62 96 THR A CA 1
ATOM 757 C C . THR A 1 96 ? 0.433 3.352 -15.993 1.00 78.62 96 THR A C 1
ATOM 759 O O . THR A 1 96 ? 0.060 3.958 -14.992 1.00 78.62 96 THR A O 1
ATOM 762 N N . GLY A 1 97 ? -0.202 3.457 -17.163 1.00 77.38 97 GLY A N 1
ATOM 763 C CA . GLY A 1 97 ? -1.373 4.304 -17.383 1.00 77.38 97 GLY A CA 1
ATOM 764 C C . GLY A 1 97 ? -2.561 3.895 -16.513 1.00 77.38 97 GLY A C 1
ATOM 765 O O . GLY A 1 97 ? -3.127 4.741 -15.826 1.00 77.38 97 GLY A O 1
ATOM 766 N N . LEU A 1 98 ? -2.878 2.598 -16.450 1.00 76.25 98 LEU A N 1
ATOM 767 C CA . LEU A 1 98 ? -3.904 2.061 -15.548 1.00 76.25 98 LEU A CA 1
ATOM 768 C C . LEU A 1 98 ? -3.598 2.389 -14.077 1.00 76.25 98 LEU A C 1
ATOM 770 O O . LEU A 1 98 ? -4.499 2.766 -13.331 1.00 76.25 98 LEU A O 1
ATOM 774 N N . CYS A 1 99 ? -2.330 2.301 -13.664 1.00 74.44 99 CYS A N 1
ATOM 775 C CA . CYS A 1 99 ? -1.924 2.611 -12.294 1.00 74.44 99 CYS A CA 1
ATOM 776 C C . CYS A 1 99 ? -1.944 4.116 -11.967 1.00 74.44 99 CYS A C 1
ATOM 778 O O . CYS A 1 99 ? -2.261 4.479 -10.835 1.00 74.44 99 CYS A O 1
ATOM 780 N N . VAL A 1 100 ? -1.588 4.988 -12.917 1.00 73.56 100 VAL A N 1
ATOM 781 C CA . VAL A 1 100 ? -1.529 6.446 -12.714 1.00 73.56 100 VAL A CA 1
ATOM 782 C C . VAL A 1 100 ? -2.906 7.073 -12.916 1.00 73.56 100 VAL A C 1
ATOM 784 O O . VAL A 1 100 ? -3.461 7.607 -11.963 1.00 73.56 100 VAL A O 1
ATOM 787 N N . PHE A 1 101 ? -3.505 6.965 -14.104 1.00 73.88 101 PHE A N 1
ATOM 788 C CA . PHE A 1 101 ? -4.791 7.605 -14.411 1.00 73.88 101 PHE A CA 1
ATOM 789 C C . PHE A 1 101 ? -5.959 6.981 -13.636 1.00 73.88 101 PHE A C 1
ATOM 791 O O . PHE A 1 101 ? -6.840 7.704 -13.171 1.00 73.88 101 PHE A O 1
ATOM 798 N N . GLY A 1 102 ? -5.937 5.658 -13.426 1.00 71.06 102 GLY A N 1
ATOM 799 C CA . GLY A 1 102 ? -6.942 4.965 -12.615 1.00 71.06 102 GLY A CA 1
ATOM 800 C C . GLY A 1 102 ? -6.937 5.416 -11.152 1.00 71.06 102 GLY A C 1
ATOM 801 O O . GLY A 1 102 ? -8.003 5.592 -10.566 1.00 71.06 102 GLY A O 1
ATOM 802 N N . LYS A 1 103 ? -5.755 5.684 -10.573 1.00 73.06 103 LYS A N 1
ATOM 803 C CA . LYS A 1 103 ? -5.660 6.286 -9.235 1.00 73.06 103 LYS A CA 1
ATOM 804 C C . LYS A 1 103 ? -5.983 7.782 -9.246 1.00 73.06 103 LYS A C 1
ATOM 806 O O . LYS A 1 103 ? -6.703 8.232 -8.364 1.00 73.06 103 LYS A O 1
ATOM 811 N N . GLY A 1 104 ? -5.515 8.535 -10.240 1.00 70.75 104 GLY A N 1
ATOM 812 C CA . GLY A 1 104 ? -5.707 9.987 -10.328 1.00 70.75 104 GLY A CA 1
ATOM 813 C C . GLY A 1 104 ? -7.171 10.415 -10.404 1.00 70.75 104 GLY A C 1
ATOM 814 O O . GLY A 1 104 ? -7.561 11.360 -9.721 1.00 70.75 104 GLY A O 1
ATOM 815 N N . ARG A 1 105 ? -8.009 9.679 -11.150 1.00 74.25 105 ARG A N 1
ATOM 816 C CA . ARG A 1 105 ? -9.464 9.913 -11.170 1.00 74.25 105 ARG A CA 1
ATOM 817 C C . ARG A 1 105 ? -10.072 9.767 -9.769 1.00 74.25 105 ARG A C 1
ATOM 819 O O . ARG A 1 105 ? -10.713 10.694 -9.286 1.00 74.25 105 ARG A O 1
ATOM 826 N N . LEU A 1 106 ? -9.831 8.630 -9.112 1.00 74.69 106 LEU A N 1
ATOM 827 C CA . LEU A 1 106 ? -10.356 8.350 -7.771 1.00 74.69 106 LEU A CA 1
ATOM 828 C C . LEU A 1 106 ? -9.807 9.336 -6.726 1.00 74.69 106 LEU A C 1
ATOM 830 O O . LEU A 1 106 ? -10.529 9.744 -5.824 1.00 74.69 106 LEU A O 1
ATOM 834 N N . ALA A 1 107 ? -8.547 9.761 -6.854 1.00 71.88 107 ALA A N 1
ATOM 835 C CA . ALA A 1 107 ? -7.946 10.776 -5.993 1.00 71.88 107 ALA A CA 1
ATOM 836 C C . ALA A 1 107 ? -8.623 12.150 -6.149 1.00 71.88 107 ALA A C 1
ATOM 838 O O . ALA A 1 107 ? -8.843 12.821 -5.143 1.00 71.88 107 ALA A O 1
ATOM 839 N N . ALA A 1 108 ? -9.004 12.553 -7.367 1.00 71.31 108 ALA A N 1
ATOM 840 C CA . ALA A 1 108 ? -9.781 13.774 -7.589 1.00 71.31 108 ALA A CA 1
ATOM 841 C C . ALA A 1 108 ? -11.202 13.669 -7.012 1.00 71.31 108 ALA A C 1
ATOM 843 O O . ALA A 1 108 ? -11.633 14.577 -6.306 1.00 71.31 108 ALA A O 1
ATOM 844 N N . GLU A 1 109 ? -11.904 12.554 -7.239 1.00 71.12 109 GLU A N 1
ATOM 845 C CA . GLU A 1 109 ? -13.235 12.304 -6.658 1.00 71.12 109 GLU A CA 1
ATOM 846 C C . GLU A 1 109 ? -13.190 12.365 -5.115 1.00 71.12 109 GLU A C 1
ATOM 848 O O . GLU A 1 109 ? -14.012 13.046 -4.499 1.00 71.12 109 GLU A O 1
ATOM 853 N N . LEU A 1 110 ? -12.166 11.770 -4.487 1.00 68.38 110 LEU A N 1
ATOM 854 C CA . LEU A 1 110 ? -11.920 11.842 -3.038 1.00 68.38 110 LEU A CA 1
ATOM 855 C C . LEU A 1 110 ? -11.558 13.251 -2.535 1.00 68.38 110 LEU A C 1
ATOM 857 O O . LEU A 1 110 ? -11.964 13.618 -1.433 1.00 68.38 110 LEU A O 1
ATOM 861 N N . GLN A 1 111 ? -10.803 14.040 -3.306 1.00 66.19 111 GLN A N 1
ATOM 862 C CA . GLN A 1 111 ? -10.459 15.426 -2.949 1.00 66.19 111 G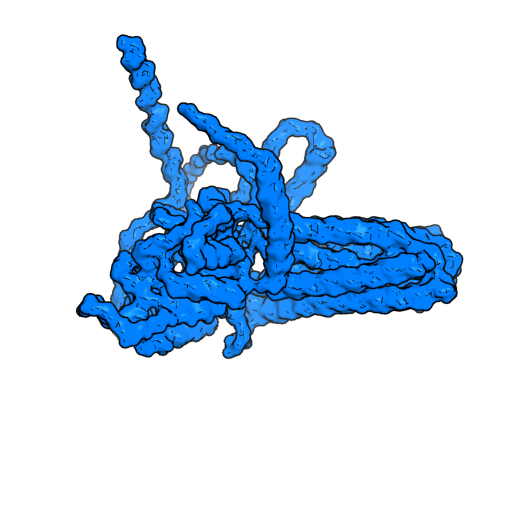LN A CA 1
ATOM 863 C C . GLN A 1 111 ? -11.650 16.382 -3.066 1.00 66.19 111 GLN A C 1
ATOM 865 O O . GLN A 1 111 ? -11.735 17.340 -2.299 1.00 66.19 111 GLN A O 1
ATOM 870 N N . LEU A 1 112 ? -12.560 16.115 -4.004 1.00 64.56 112 LEU A N 1
ATOM 871 C CA . LEU A 1 112 ? -13.791 16.878 -4.221 1.00 64.56 112 LEU A CA 1
ATOM 872 C C . LEU A 1 112 ? -14.954 16.413 -3.325 1.00 64.56 112 LEU A C 1
ATOM 874 O O . LEU A 1 112 ? -15.978 17.086 -3.276 1.00 64.56 112 LEU A O 1
ATOM 878 N N . GLY A 1 113 ? -14.807 15.286 -2.616 1.00 57.91 113 GLY A N 1
ATOM 879 C CA . GLY A 1 113 ? -15.859 14.717 -1.766 1.00 57.91 113 GLY A CA 1
ATOM 880 C C . GLY A 1 113 ? -17.035 14.126 -2.551 1.00 57.91 113 GLY A C 1
ATOM 881 O O . GLY A 1 113 ? -18.165 14.195 -2.081 1.00 57.91 113 GLY A O 1
ATOM 882 N N . VAL A 1 114 ? -16.785 13.595 -3.753 1.00 59.34 114 VAL A N 1
ATOM 883 C CA . VAL A 1 114 ? -17.813 13.067 -4.669 1.00 59.34 114 VAL A CA 1
ATOM 884 C C . VAL A 1 114 ? -18.085 11.580 -4.400 1.00 59.34 114 VAL A C 1
ATOM 886 O O . VAL A 1 114 ? -17.159 10.768 -4.329 1.00 59.34 114 VAL A O 1
ATOM 889 N N . ASN A 1 115 ? -19.368 11.212 -4.285 1.00 53.91 115 ASN A N 1
ATOM 890 C CA . ASN A 1 115 ? -19.815 9.907 -3.774 1.00 53.91 115 ASN A CA 1
ATOM 891 C C . ASN A 1 115 ? -20.448 9.068 -4.896 1.00 53.91 115 ASN A C 1
ATOM 893 O O . ASN A 1 115 ? -21.533 9.371 -5.391 1.00 53.91 115 ASN A O 1
ATOM 897 N N . HIS A 1 116 ? -19.823 7.937 -5.223 1.00 50.94 116 HIS A N 1
ATOM 898 C CA . HIS A 1 116 ? -20.424 6.851 -6.010 1.00 50.94 116 HIS A CA 1
ATOM 899 C C . HIS A 1 116 ? -20.476 5.583 -5.150 1.00 50.94 116 HIS A C 1
ATOM 901 O O . HIS A 1 116 ? -19.829 4.574 -5.416 1.00 50.94 116 HIS A O 1
ATOM 907 N N . TRP A 1 117 ? -21.177 5.694 -4.022 1.00 51.66 117 TRP A N 1
ATOM 908 C CA . TRP A 1 117 ? -20.996 4.809 -2.871 1.00 51.66 117 TRP A CA 1
ATOM 909 C C . TRP A 1 117 ? -21.939 3.594 -2.822 1.00 51.66 117 TRP A C 1
ATOM 911 O O . TRP A 1 117 ? -21.805 2.776 -1.916 1.00 51.66 117 TRP A O 1
ATOM 921 N N . GLU A 1 118 ? -22.885 3.459 -3.758 1.00 43.06 118 GLU A N 1
ATOM 922 C CA . GLU A 1 118 ? -24.026 2.542 -3.598 1.00 43.06 118 GLU A CA 1
ATOM 923 C C . GLU A 1 118 ? -23.712 1.039 -3.703 1.00 43.06 118 GLU A C 1
ATOM 925 O O . GLU A 1 118 ? -24.500 0.254 -3.186 1.00 43.06 118 GLU A O 1
ATOM 930 N N . ASN A 1 119 ? -22.606 0.604 -4.333 1.00 40.19 119 ASN A N 1
ATOM 931 C CA . ASN A 1 119 ? -22.377 -0.841 -4.543 1.00 40.19 119 ASN A CA 1
ATOM 932 C C . ASN A 1 119 ? -20.933 -1.389 -4.491 1.00 40.19 119 ASN A C 1
ATOM 934 O O . ASN A 1 119 ? -20.779 -2.603 -4.362 1.00 40.19 119 ASN A O 1
ATOM 938 N N . THR A 1 120 ? -19.860 -0.588 -4.575 1.00 39.22 120 THR A N 1
ATOM 939 C CA . THR A 1 120 ? -18.487 -1.146 -4.673 1.00 39.22 120 THR A CA 1
ATOM 940 C C . THR A 1 120 ? -17.453 -0.460 -3.784 1.00 39.22 120 THR A C 1
ATOM 942 O O . THR A 1 120 ? -17.077 0.676 -4.038 1.00 39.22 120 THR A O 1
ATOM 945 N N . GLU A 1 121 ? -16.941 -1.219 -2.807 1.00 46.94 121 GLU A N 1
ATOM 946 C CA . GLU A 1 121 ? -15.776 -0.939 -1.944 1.00 46.94 121 GLU A CA 1
ATOM 947 C C . GLU A 1 121 ? -15.689 0.455 -1.300 1.00 46.94 121 GLU A C 1
ATOM 949 O O . GLU A 1 121 ? -15.205 1.422 -1.882 1.00 46.94 121 GLU A O 1
ATOM 954 N N . SER A 1 122 ? -16.031 0.528 -0.012 1.00 45.00 122 SER A N 1
ATOM 955 C CA . SER A 1 122 ? -15.920 1.749 0.784 1.00 45.00 122 SER A CA 1
ATOM 956 C C . SER A 1 122 ? -14.465 2.223 0.948 1.00 45.00 122 SER A C 1
ATOM 958 O O . SER A 1 122 ? -13.698 1.728 1.774 1.00 45.00 122 SER A O 1
ATOM 960 N N . VAL A 1 123 ? -14.092 3.267 0.201 1.00 48.38 123 VAL A N 1
ATOM 961 C CA . VAL A 1 123 ? -12.804 3.991 0.317 1.00 48.38 123 VAL A CA 1
ATOM 962 C C . VAL A 1 123 ? -12.799 4.951 1.532 1.00 48.38 123 VAL A C 1
ATOM 964 O O . VAL A 1 123 ? -12.095 5.956 1.576 1.00 48.38 123 VAL A O 1
ATOM 967 N N . SER A 1 124 ? -13.635 4.677 2.537 1.00 50.28 124 SER A N 1
ATOM 968 C CA . SER A 1 124 ? -14.155 5.650 3.509 1.00 50.28 124 SER A CA 1
ATOM 969 C C . SER A 1 124 ? -13.294 5.858 4.761 1.00 50.28 124 SER A C 1
ATOM 971 O O . SER A 1 124 ? -13.787 6.353 5.772 1.00 50.28 124 SER A O 1
ATOM 973 N N . PHE A 1 125 ? -12.020 5.459 4.723 1.00 61.69 125 PHE A N 1
ATOM 974 C CA . PHE A 1 125 ? -11.153 5.395 5.909 1.00 61.69 125 PHE A CA 1
ATOM 975 C C . PHE A 1 125 ? -9.803 6.107 5.739 1.00 61.69 125 PHE A C 1
ATOM 977 O O . PHE A 1 125 ? -8.872 5.875 6.504 1.00 61.69 125 PHE A O 1
ATOM 984 N N . GLY A 1 126 ? -9.705 7.050 4.792 1.00 67.44 126 GLY A N 1
ATOM 985 C CA . GLY A 1 126 ? -8.498 7.868 4.596 1.00 67.44 126 GLY A CA 1
ATOM 986 C C . GLY A 1 126 ? -8.072 8.704 5.810 1.00 67.44 126 GLY A C 1
ATOM 987 O O . GLY A 1 126 ? -6.894 9.018 5.961 1.00 67.44 126 GLY A O 1
ATOM 988 N N . TRP A 1 127 ? -9.000 8.971 6.734 1.00 80.56 127 TRP A N 1
ATOM 989 C CA . TRP A 1 127 ? -8.717 9.569 8.039 1.00 80.56 127 TRP A CA 1
ATOM 990 C C . TRP A 1 127 ? -7.892 8.669 8.971 1.00 80.56 127 TRP A C 1
ATOM 992 O O . TRP A 1 127 ? -7.236 9.183 9.875 1.00 80.56 127 TRP A O 1
ATOM 1002 N N . ALA A 1 128 ? -7.893 7.344 8.779 1.00 85.38 128 ALA A N 1
ATOM 1003 C CA . ALA A 1 128 ? -7.215 6.403 9.671 1.00 85.38 128 ALA A CA 1
ATOM 1004 C C . ALA A 1 128 ? -5.683 6.459 9.530 1.00 85.38 128 ALA A C 1
ATOM 1006 O O . ALA A 1 128 ? -4.967 6.241 10.503 1.00 85.38 128 ALA A O 1
ATOM 1007 N N . ALA A 1 129 ? -5.176 6.871 8.361 1.00 85.56 129 ALA A N 1
ATOM 1008 C CA . ALA A 1 129 ? -3.770 7.234 8.147 1.00 85.56 129 ALA A CA 1
ATOM 1009 C C . ALA A 1 129 ? -3.321 8.466 8.966 1.00 85.56 129 ALA A C 1
ATOM 1011 O O . ALA A 1 129 ? -2.128 8.756 9.050 1.00 85.56 129 ALA A O 1
ATOM 1012 N N . SER A 1 130 ? -4.277 9.192 9.550 1.00 86.06 130 SER A N 1
ATOM 1013 C CA . SER A 1 130 ? -4.084 10.371 10.392 1.00 86.06 130 SER A CA 1
ATOM 1014 C C . SER A 1 130 ? -4.922 10.310 11.679 1.00 86.06 130 SER A C 1
ATOM 1016 O O . SER A 1 130 ? -5.293 11.357 12.201 1.00 86.06 130 SER A O 1
ATOM 1018 N N . SER A 1 131 ? -5.272 9.116 12.187 1.00 84.94 131 SER A N 1
ATOM 1019 C CA . SER A 1 131 ? -6.197 8.992 13.335 1.00 84.94 131 SER A CA 1
ATOM 1020 C C . SER A 1 131 ? -5.670 9.624 14.622 1.00 84.94 131 SER A C 1
ATOM 1022 O O . SER A 1 131 ? -6.459 10.029 15.464 1.00 84.94 131 SER A O 1
ATOM 1024 N N . SER A 1 132 ? -4.348 9.691 14.747 1.00 82.50 132 SER A N 1
ATOM 1025 C CA . SER A 1 132 ? -3.594 10.318 15.829 1.00 82.50 132 SER A CA 1
ATOM 1026 C C . SER A 1 132 ? -2.313 10.934 15.260 1.00 82.50 132 SER A C 1
ATOM 1028 O O . SER A 1 132 ? -1.871 10.567 14.160 1.00 82.50 132 SER A O 1
ATOM 1030 N N . SER A 1 133 ? -1.711 11.851 16.008 1.00 82.50 133 SER A N 1
ATOM 1031 C CA . SER A 1 133 ? -0.486 12.569 15.663 1.00 82.50 133 SER A CA 1
ATOM 1032 C C . SER A 1 133 ? 0.693 11.624 15.373 1.00 82.50 133 SER A C 1
ATOM 1034 O O . SER A 1 133 ? 1.389 11.783 14.365 1.00 82.50 133 SER A O 1
ATOM 1036 N N . ASP A 1 134 ? 0.867 10.574 16.181 1.00 80.38 134 ASP A N 1
ATOM 1037 C CA . ASP A 1 134 ? 1.925 9.566 16.024 1.00 80.38 134 ASP A CA 1
ATOM 1038 C C . ASP A 1 134 ? 1.661 8.589 14.865 1.00 80.38 134 ASP A C 1
ATOM 1040 O O . ASP A 1 134 ? 2.585 8.213 14.146 1.00 80.38 134 ASP A O 1
ATOM 1044 N N . VAL A 1 135 ? 0.403 8.197 14.626 1.00 83.94 135 VAL A N 1
ATOM 1045 C CA . VAL A 1 135 ? 0.011 7.352 13.484 1.00 83.94 135 VAL A CA 1
ATOM 1046 C C . VAL A 1 135 ? 0.266 8.098 12.181 1.00 83.94 135 VAL A C 1
ATOM 1048 O O . VAL A 1 135 ? 0.780 7.504 11.226 1.00 83.94 135 VAL A O 1
ATOM 1051 N N . PHE A 1 136 ? -0.021 9.401 12.155 1.00 86.38 136 PHE A N 1
ATOM 1052 C CA . PHE A 1 136 ? 0.363 10.268 11.051 1.00 86.38 136 PHE A CA 1
ATOM 1053 C C . PHE A 1 136 ? 1.891 10.331 10.914 1.00 86.38 136 PHE A C 1
ATOM 1055 O O . PHE A 1 136 ? 2.407 9.987 9.852 1.00 86.38 136 PHE A O 1
ATOM 1062 N N . GLY A 1 137 ? 2.631 10.658 11.979 1.00 82.69 137 GLY A N 1
ATOM 1063 C CA . GLY A 1 137 ? 4.100 10.735 11.971 1.00 82.69 137 GLY A CA 1
ATOM 1064 C C . GLY A 1 137 ? 4.789 9.451 11.487 1.00 82.69 137 GLY A C 1
ATOM 1065 O O . GLY A 1 137 ? 5.629 9.490 10.584 1.00 82.69 137 GLY A O 1
ATOM 1066 N N . ALA A 1 138 ? 4.372 8.291 11.996 1.00 80.62 138 ALA A N 1
ATOM 1067 C CA . ALA A 1 138 ? 4.860 6.981 11.568 1.00 80.62 138 ALA A CA 1
ATOM 1068 C C . ALA A 1 138 ? 4.497 6.669 10.103 1.00 80.62 138 ALA A C 1
ATOM 1070 O O . ALA A 1 138 ? 5.279 6.039 9.384 1.00 80.62 138 ALA A O 1
ATOM 1071 N N . THR A 1 139 ? 3.336 7.130 9.626 1.00 84.38 139 THR A N 1
ATOM 1072 C CA . THR A 1 139 ? 2.933 7.001 8.217 1.00 84.38 139 THR A CA 1
ATOM 1073 C C . THR A 1 139 ? 3.787 7.899 7.316 1.00 84.38 139 THR A C 1
ATOM 1075 O O . THR A 1 139 ? 4.309 7.414 6.310 1.00 84.38 139 THR A O 1
ATOM 1078 N N . VAL A 1 140 ? 4.025 9.159 7.702 1.00 84.44 140 VAL A N 1
ATOM 1079 C CA . VAL A 1 140 ? 4.949 10.093 7.028 1.00 84.44 140 VAL A CA 1
ATOM 1080 C C . VAL A 1 140 ? 6.353 9.490 6.936 1.00 84.44 140 VAL A C 1
ATOM 1082 O O . VAL A 1 140 ? 6.942 9.489 5.853 1.00 84.44 140 VAL A O 1
ATOM 1085 N N . GLN A 1 141 ? 6.870 8.911 8.026 1.00 81.12 141 GLN A N 1
ATOM 1086 C CA . GLN A 1 141 ? 8.178 8.250 8.039 1.00 81.12 141 GLN A CA 1
ATOM 1087 C C . GLN A 1 141 ? 8.242 7.079 7.048 1.00 81.12 141 GLN A C 1
ATOM 1089 O O . GLN A 1 141 ? 9.174 7.014 6.249 1.00 81.12 141 GLN A O 1
ATOM 1094 N N . VAL A 1 142 ? 7.237 6.194 7.020 1.00 80.38 142 VAL A N 1
ATOM 1095 C CA . VAL A 1 142 ? 7.195 5.079 6.052 1.00 80.38 142 VAL A CA 1
ATOM 1096 C C . VAL A 1 142 ? 7.151 5.575 4.603 1.00 80.38 142 VAL A C 1
ATOM 1098 O O . VAL A 1 142 ? 7.779 4.965 3.731 1.00 80.38 142 VAL A O 1
ATOM 1101 N N . ILE A 1 143 ? 6.431 6.666 4.313 1.00 82.88 143 ILE A N 1
ATOM 1102 C CA . ILE A 1 143 ? 6.439 7.275 2.974 1.00 82.88 143 ILE A CA 1
ATOM 1103 C C . ILE A 1 143 ? 7.845 7.800 2.655 1.00 82.88 143 ILE A C 1
ATOM 1105 O O . ILE A 1 143 ? 8.344 7.508 1.572 1.00 82.88 143 ILE A O 1
ATOM 1109 N N . ARG A 1 144 ? 8.500 8.498 3.592 1.00 81.94 144 ARG A N 1
ATOM 1110 C CA . ARG A 1 144 ? 9.835 9.103 3.424 1.00 81.94 144 ARG A CA 1
ATOM 1111 C C . ARG A 1 144 ? 10.923 8.052 3.189 1.00 81.94 144 ARG A C 1
ATOM 1113 O O . ARG A 1 144 ? 11.649 8.139 2.202 1.00 81.94 144 ARG A O 1
ATOM 1120 N N . ASP A 1 145 ? 10.948 6.991 3.993 1.00 77.31 145 ASP A N 1
ATOM 1121 C CA . ASP A 1 145 ? 11.864 5.857 3.809 1.00 77.31 145 ASP A CA 1
ATOM 1122 C C . ASP A 1 145 ? 11.616 5.137 2.467 1.00 77.31 145 ASP A C 1
ATOM 1124 O O . ASP A 1 145 ? 12.559 4.755 1.769 1.00 77.31 145 ASP A O 1
ATOM 1128 N N . SER A 1 146 ? 10.349 4.986 2.055 1.00 80.12 146 SER A N 1
ATOM 1129 C CA . SER A 1 146 ? 10.000 4.392 0.752 1.00 80.12 146 SER A CA 1
ATOM 1130 C C . SER A 1 146 ? 10.372 5.290 -0.433 1.00 80.12 146 SER A C 1
ATOM 1132 O O . SER A 1 146 ? 10.754 4.793 -1.491 1.00 80.12 146 SER A O 1
ATOM 1134 N N . HIS A 1 147 ? 10.249 6.607 -0.271 1.00 82.94 147 HIS A N 1
ATOM 1135 C CA . HIS A 1 147 ? 10.589 7.617 -1.273 1.00 82.94 147 HIS A CA 1
ATOM 1136 C C . HIS A 1 147 ? 12.099 7.680 -1.496 1.00 82.94 147 HIS A C 1
ATOM 1138 O O . HIS A 1 147 ? 12.541 7.634 -2.643 1.00 82.94 147 HIS A O 1
ATOM 1144 N N . LEU A 1 148 ? 12.889 7.648 -0.419 1.00 79.00 148 LEU A N 1
ATOM 1145 C CA . LEU A 1 148 ? 14.344 7.529 -0.490 1.00 79.00 148 LEU A CA 1
ATOM 1146 C C . LEU A 1 148 ? 14.773 6.229 -1.191 1.00 79.00 148 LEU A C 1
ATOM 1148 O O . LEU A 1 148 ? 15.630 6.266 -2.072 1.00 79.00 148 LEU A O 1
ATOM 1152 N N . GLN A 1 149 ? 14.142 5.091 -0.869 1.00 80.31 149 GLN A N 1
ATOM 1153 C CA . GLN A 1 149 ? 14.378 3.826 -1.580 1.00 80.31 149 GLN A CA 1
ATOM 1154 C C . GLN A 1 149 ? 14.073 3.946 -3.079 1.00 80.31 149 GLN A C 1
ATOM 1156 O O . GLN A 1 149 ? 14.903 3.559 -3.899 1.00 80.31 149 GLN A O 1
ATOM 1161 N N . LEU A 1 150 ? 12.922 4.516 -3.453 1.00 83.75 150 LEU A N 1
ATOM 1162 C CA . LEU A 1 150 ? 12.549 4.724 -4.855 1.00 83.75 150 LEU A CA 1
ATOM 1163 C C . LEU A 1 150 ? 13.556 5.621 -5.590 1.00 83.75 150 LEU A C 1
ATOM 1165 O O . LEU A 1 150 ? 13.985 5.269 -6.685 1.00 83.75 150 LEU A O 1
ATOM 1169 N N . LEU A 1 151 ? 13.967 6.742 -4.991 1.00 82.25 151 LEU A N 1
ATOM 1170 C CA . LEU A 1 151 ? 14.977 7.646 -5.550 1.00 82.25 151 LEU A CA 1
ATOM 1171 C C . LEU A 1 151 ? 16.319 6.940 -5.774 1.00 82.25 151 LEU A C 1
ATOM 1173 O O . LEU A 1 151 ? 16.930 7.102 -6.833 1.00 82.25 151 LEU A O 1
ATOM 1177 N N . VAL A 1 152 ? 16.762 6.128 -4.811 1.00 82.00 152 VAL A N 1
ATOM 1178 C CA . VAL A 1 152 ? 17.983 5.318 -4.922 1.00 82.00 152 VAL A CA 1
ATOM 1179 C C . VAL A 1 152 ? 17.846 4.275 -6.034 1.00 82.00 152 VAL A C 1
ATOM 1181 O O . VAL A 1 152 ? 18.726 4.196 -6.889 1.00 82.00 152 VAL A O 1
ATOM 1184 N N . PHE A 1 153 ? 16.741 3.525 -6.100 1.00 81.12 153 PHE A N 1
ATOM 1185 C CA . PHE A 1 153 ? 16.534 2.525 -7.154 1.00 81.12 153 PHE A CA 1
ATOM 1186 C C . PHE A 1 153 ? 16.402 3.148 -8.547 1.00 81.12 153 PHE A C 1
ATOM 1188 O O . PHE A 1 153 ? 16.979 2.606 -9.488 1.00 81.12 153 PHE A O 1
ATOM 1195 N N . VAL A 1 154 ? 15.721 4.288 -8.694 1.00 84.12 154 VAL A N 1
ATOM 1196 C CA . VAL A 1 154 ? 15.640 5.048 -9.956 1.00 84.12 154 VAL A CA 1
ATOM 1197 C C . VAL A 1 154 ? 17.026 5.527 -10.389 1.00 84.12 154 VAL A C 1
ATOM 1199 O O . VAL A 1 154 ? 17.422 5.282 -11.527 1.00 84.12 154 VAL A O 1
ATOM 1202 N N . SER A 1 155 ? 17.799 6.131 -9.483 1.00 83.50 155 SER A N 1
ATOM 1203 C CA . SER A 1 155 ? 19.131 6.679 -9.788 1.00 83.50 155 SER A CA 1
ATOM 1204 C C . SER A 1 155 ? 20.154 5.588 -10.126 1.00 83.50 155 SER A C 1
ATOM 1206 O O . SER A 1 155 ? 20.928 5.725 -11.076 1.00 83.50 155 SER A O 1
ATOM 1208 N N . ILE A 1 156 ? 20.139 4.473 -9.387 1.00 83.50 156 ILE A N 1
ATOM 1209 C CA . ILE A 1 156 ? 20.992 3.309 -9.662 1.00 83.50 156 ILE A CA 1
ATOM 1210 C C . ILE A 1 156 ? 20.575 2.637 -10.976 1.00 83.50 156 ILE A C 1
ATOM 1212 O O . ILE A 1 156 ? 21.445 2.309 -11.778 1.00 83.50 156 ILE A O 1
ATOM 1216 N N . SER A 1 157 ? 19.274 2.480 -11.243 1.00 83.19 157 SER A N 1
ATOM 1217 C CA . SER A 1 157 ? 18.793 1.889 -12.502 1.00 83.19 157 SER A CA 1
ATOM 1218 C C . SER A 1 157 ? 19.128 2.768 -13.703 1.00 83.19 157 SER A C 1
ATOM 1220 O O . SER A 1 157 ? 19.571 2.247 -14.721 1.00 83.19 157 SER A O 1
ATOM 1222 N N . ALA A 1 158 ? 18.985 4.094 -13.591 1.00 86.38 158 ALA A N 1
ATOM 1223 C CA . ALA A 1 158 ? 19.380 5.034 -14.637 1.00 86.38 158 ALA A CA 1
ATOM 1224 C C . ALA A 1 158 ? 20.877 4.911 -14.958 1.00 86.38 158 ALA A C 1
ATOM 1226 O O . ALA A 1 158 ? 21.232 4.744 -16.123 1.00 86.38 158 ALA A O 1
ATOM 1227 N N . SER A 1 159 ? 21.746 4.914 -13.943 1.00 87.00 159 SER A N 1
ATOM 1228 C CA . SER A 1 159 ? 23.197 4.793 -14.133 1.00 87.00 159 SER A CA 1
ATOM 1229 C C . SER A 1 159 ? 23.616 3.420 -14.673 1.00 87.00 159 SER A C 1
ATOM 1231 O O . SER A 1 159 ? 24.296 3.349 -15.695 1.00 87.00 159 SER A O 1
ATOM 1233 N N . LEU A 1 160 ? 23.197 2.322 -14.030 1.00 86.69 160 LEU A N 1
ATOM 1234 C CA . LEU A 1 160 ? 23.617 0.966 -14.406 1.00 86.69 160 LEU A CA 1
ATOM 1235 C C . LEU A 1 160 ? 23.073 0.538 -15.771 1.00 86.69 160 LEU A C 1
ATOM 1237 O O . LEU A 1 160 ? 23.817 -0.038 -16.562 1.00 86.69 160 LEU A O 1
ATOM 1241 N N . LEU A 1 161 ? 21.799 0.819 -16.068 1.00 85.56 161 LEU A N 1
ATOM 1242 C CA . LEU A 1 161 ? 21.201 0.419 -17.342 1.00 85.56 161 LEU A CA 1
ATOM 1243 C C . LEU A 1 161 ? 21.796 1.223 -18.504 1.00 85.56 161 LEU A C 1
ATOM 1245 O O . LEU A 1 161 ? 22.131 0.653 -19.538 1.00 85.56 161 LEU A O 1
ATOM 1249 N N . SER A 1 162 ? 22.013 2.526 -18.317 1.00 88.50 162 SER A N 1
ATOM 1250 C CA . SER A 1 162 ? 22.610 3.369 -19.360 1.00 88.50 162 SER A CA 1
ATOM 1251 C C . SER A 1 162 ? 24.086 3.023 -19.582 1.00 88.50 162 SER A C 1
ATOM 1253 O O . SER A 1 162 ? 24.525 2.962 -20.726 1.00 88.50 162 SER A O 1
ATOM 1255 N N . ALA A 1 163 ? 24.835 2.674 -18.528 1.00 89.06 163 ALA A N 1
ATOM 1256 C CA . ALA A 1 163 ? 26.181 2.117 -18.672 1.00 89.06 163 ALA A CA 1
ATOM 1257 C C . ALA A 1 163 ? 26.181 0.764 -19.413 1.00 89.06 163 ALA A C 1
ATOM 1259 O O . ALA A 1 163 ? 27.039 0.533 -20.265 1.00 89.06 163 ALA A O 1
ATOM 1260 N N . ALA A 1 164 ? 25.196 -0.104 -19.155 1.00 87.62 164 ALA A N 1
ATOM 1261 C CA . ALA A 1 164 ? 25.043 -1.380 -19.854 1.00 87.62 164 ALA A CA 1
ATOM 1262 C C . ALA A 1 164 ? 24.739 -1.220 -21.357 1.00 87.62 164 ALA A C 1
ATOM 1264 O O . ALA A 1 164 ? 25.097 -2.104 -22.135 1.00 87.62 164 ALA A O 1
ATOM 1265 N N . TYR A 1 165 ? 24.136 -0.107 -21.789 1.00 88.38 165 TYR A N 1
ATOM 1266 C CA . TYR A 1 165 ? 23.869 0.184 -23.205 1.00 88.38 165 TYR A CA 1
ATOM 1267 C C . TYR A 1 165 ? 25.069 0.745 -23.989 1.00 88.38 165 TYR A C 1
ATOM 1269 O O . TYR A 1 165 ? 25.095 0.603 -25.212 1.00 88.38 165 TYR A O 1
ATOM 1277 N N . LEU A 1 166 ? 26.087 1.319 -23.329 1.00 87.62 166 LEU A N 1
ATOM 1278 C CA . LEU A 1 166 ? 27.262 1.897 -24.008 1.00 87.62 166 LEU A CA 1
ATOM 1279 C C . LEU A 1 166 ? 27.946 0.934 -25.010 1.00 87.62 166 LEU A C 1
ATOM 1281 O O . LEU A 1 166 ? 28.239 1.374 -26.122 1.00 87.62 166 LEU A O 1
ATOM 1285 N N . PRO A 1 167 ? 28.174 -0.365 -24.711 1.00 86.19 167 PRO A N 1
ATOM 1286 C CA . PRO A 1 167 ? 28.763 -1.299 -25.674 1.00 86.19 167 PRO A CA 1
ATOM 1287 C C . PRO A 1 167 ? 27.912 -1.530 -26.933 1.00 86.19 167 PRO A C 1
ATOM 1289 O O . PRO A 1 167 ? 28.480 -1.737 -28.004 1.00 86.19 167 PRO A O 1
ATOM 1292 N N . GLY A 1 168 ? 26.579 -1.484 -26.826 1.00 82.88 168 GLY A N 1
ATOM 1293 C CA . GLY A 1 168 ? 25.653 -1.569 -27.962 1.00 82.88 168 GLY A CA 1
ATOM 1294 C C . 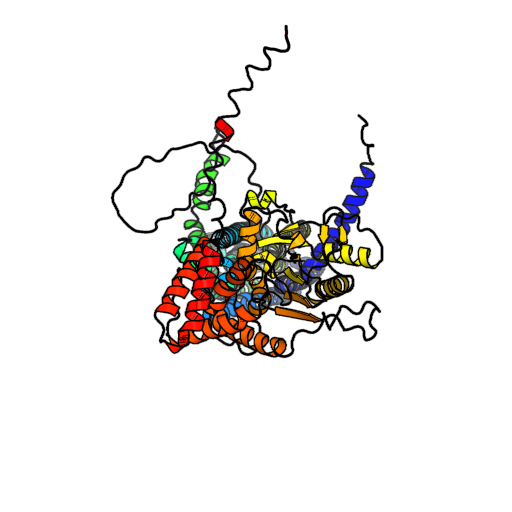GLY A 1 168 ? 25.699 -0.316 -28.836 1.00 82.88 168 GLY A C 1
ATOM 1295 O O . GLY A 1 168 ? 25.856 -0.417 -30.054 1.00 82.88 168 GLY A O 1
ATOM 1296 N N . ASP A 1 169 ? 25.679 0.867 -28.215 1.00 83.75 169 ASP A N 1
ATOM 1297 C CA . ASP A 1 169 ? 25.829 2.150 -28.914 1.00 83.75 169 ASP A CA 1
ATOM 1298 C C . ASP A 1 169 ? 27.197 2.258 -29.625 1.00 83.75 169 ASP A C 1
ATOM 1300 O O . ASP A 1 169 ? 27.257 2.621 -30.803 1.00 83.75 169 ASP A O 1
ATOM 1304 N N . PHE A 1 170 ? 28.297 1.835 -28.989 1.00 83.50 170 PHE A N 1
ATOM 1305 C CA . PHE A 1 170 ? 29.621 1.783 -29.629 1.00 83.50 170 PHE A CA 1
ATOM 1306 C C . PHE A 1 170 ? 29.761 0.695 -30.708 1.00 83.50 170 PHE A C 1
ATOM 1308 O O . PHE A 1 170 ? 30.595 0.840 -31.606 1.00 83.50 170 PHE A O 1
ATOM 1315 N N . ALA A 1 171 ? 28.987 -0.392 -30.650 1.00 78.06 171 ALA A N 1
ATOM 1316 C CA . ALA A 1 171 ? 28.962 -1.403 -31.707 1.00 78.06 171 ALA A CA 1
ATOM 1317 C C . ALA A 1 171 ? 28.187 -0.910 -32.939 1.00 78.06 171 ALA A C 1
ATOM 1319 O O . ALA A 1 171 ? 28.663 -1.068 -34.064 1.00 78.06 171 ALA A O 1
ATOM 1320 N N . ALA A 1 172 ? 27.053 -0.231 -32.733 1.00 74.88 172 ALA A N 1
ATOM 1321 C CA . ALA A 1 172 ? 26.276 0.400 -33.800 1.00 74.88 172 ALA A CA 1
ATOM 1322 C C . ALA A 1 172 ? 27.098 1.444 -34.580 1.00 74.88 172 ALA A C 1
ATOM 1324 O O . ALA A 1 172 ? 27.026 1.493 -35.806 1.00 74.88 172 ALA A O 1
ATOM 1325 N N . GLN A 1 173 ? 27.945 2.219 -33.893 1.00 77.19 173 GLN A N 1
ATOM 1326 C CA . GLN A 1 173 ? 28.869 3.183 -34.513 1.00 77.19 173 GLN A CA 1
ATOM 1327 C C . GLN A 1 173 ? 29.939 2.543 -35.427 1.00 77.19 173 GLN A C 1
ATOM 1329 O O . GLN A 1 173 ? 30.593 3.263 -36.176 1.00 77.19 173 GLN A O 1
ATOM 1334 N N . LYS A 1 174 ? 30.129 1.214 -35.384 1.00 78.75 174 LYS A N 1
ATOM 1335 C CA . LYS A 1 174 ? 31.134 0.468 -36.170 1.00 78.75 174 LYS A CA 1
ATOM 1336 C C . LYS A 1 174 ? 30.550 -0.305 -37.365 1.00 78.75 174 LYS A C 1
ATOM 1338 O O . LYS A 1 174 ? 31.283 -1.061 -38.002 1.00 78.75 174 LYS A O 1
ATOM 1343 N N . SER A 1 175 ? 29.260 -0.140 -37.673 1.00 79.88 175 SER A N 1
ATOM 1344 C CA . SER A 1 175 ? 28.641 -0.675 -38.898 1.00 79.88 175 SER A CA 1
ATOM 1345 C C . SER A 1 175 ? 28.864 0.271 -40.082 1.00 79.88 175 SER A C 1
ATOM 1347 O O . SER A 1 175 ? 28.657 1.479 -39.982 1.00 79.88 175 SER A O 1
ATOM 1349 N N . SER A 1 176 ? 29.241 -0.294 -41.227 1.00 80.56 176 SER A N 1
ATOM 1350 C CA . SER A 1 176 ? 29.350 0.387 -42.524 1.00 80.56 176 SER A CA 1
ATOM 1351 C C . SER A 1 176 ? 28.051 1.088 -42.936 1.00 80.56 176 SER A C 1
ATOM 1353 O O . SER A 1 176 ? 28.051 2.245 -43.357 1.00 80.56 176 SER A O 1
ATOM 1355 N N . GLU A 1 177 ? 26.935 0.389 -42.772 1.00 80.19 177 GLU A N 1
ATOM 1356 C CA . GLU A 1 177 ? 25.580 0.805 -43.109 1.00 80.19 177 GLU A CA 1
ATOM 1357 C C . GLU A 1 177 ? 25.114 1.936 -42.184 1.00 80.19 177 GLU A C 1
ATOM 1359 O O . GLU A 1 177 ? 24.576 2.938 -42.655 1.00 80.19 177 GLU A O 1
ATOM 1364 N N . ALA A 1 178 ? 25.414 1.827 -40.885 1.00 76.94 178 ALA A N 1
ATOM 1365 C CA . ALA A 1 178 ? 25.186 2.880 -39.896 1.00 76.94 178 ALA A CA 1
ATOM 1366 C C . ALA A 1 178 ? 25.981 4.161 -40.198 1.00 76.94 178 ALA A C 1
ATOM 1368 O O . ALA A 1 178 ? 25.432 5.259 -40.120 1.00 76.94 178 ALA A O 1
ATOM 1369 N N . ILE A 1 179 ? 27.264 4.034 -40.554 1.00 80.12 179 ILE A N 1
ATOM 1370 C CA . ILE A 1 179 ? 28.129 5.172 -40.907 1.00 80.12 179 ILE A CA 1
ATOM 1371 C C . ILE A 1 179 ? 27.620 5.864 -42.177 1.00 80.12 179 ILE A C 1
ATOM 1373 O O . ILE A 1 179 ? 27.600 7.096 -42.229 1.00 80.12 179 ILE A O 1
ATOM 1377 N N . LYS A 1 180 ? 27.174 5.094 -43.179 1.00 83.31 180 LYS A N 1
ATOM 1378 C CA . LYS A 1 180 ? 26.568 5.646 -44.395 1.00 83.31 180 LYS A CA 1
ATOM 1379 C C . LYS A 1 180 ? 25.270 6.394 -44.076 1.00 83.31 180 LYS A C 1
ATOM 1381 O O . LYS A 1 180 ? 25.182 7.579 -44.370 1.00 83.31 180 LYS A O 1
ATOM 1386 N N . TYR A 1 181 ? 24.311 5.750 -43.411 1.00 81.88 181 TYR A N 1
ATOM 1387 C CA . TYR A 1 181 ? 23.034 6.373 -43.040 1.00 81.88 181 TYR A CA 1
ATOM 1388 C C . TYR A 1 181 ? 23.213 7.649 -42.203 1.00 81.88 181 TYR A C 1
ATOM 1390 O O . TYR A 1 181 ? 22.533 8.645 -42.450 1.00 81.88 181 TYR A O 1
ATOM 1398 N N . LEU A 1 182 ? 24.162 7.657 -41.258 1.00 82.12 182 LEU A N 1
ATOM 1399 C CA . LEU A 1 182 ? 24.488 8.845 -40.467 1.00 82.12 182 LEU A CA 1
ATOM 1400 C C . LEU A 1 182 ? 24.990 10.000 -41.345 1.00 82.12 182 LEU A C 1
ATOM 1402 O O . LEU A 1 182 ? 24.557 11.133 -41.151 1.00 82.12 182 LEU A O 1
ATOM 1406 N N . ARG A 1 183 ? 25.866 9.721 -42.320 1.00 83.38 183 ARG A N 1
ATOM 1407 C CA . ARG A 1 183 ? 26.362 10.724 -43.276 1.00 83.38 183 ARG A CA 1
ATOM 1408 C C . ARG A 1 183 ? 25.249 11.234 -44.190 1.00 83.38 183 ARG A C 1
ATOM 1410 O O . ARG A 1 183 ? 25.139 12.438 -44.388 1.00 83.38 183 ARG A O 1
ATOM 1417 N N . ASP A 1 184 ? 24.414 10.334 -44.698 1.00 83.88 184 ASP A N 1
ATOM 1418 C CA . ASP A 1 184 ? 23.320 10.661 -45.616 1.00 83.88 184 ASP A CA 1
ATOM 1419 C C . ASP A 1 184 ? 22.190 11.457 -44.911 1.00 83.88 184 ASP A C 1
ATOM 1421 O O . ASP A 1 184 ? 21.467 12.205 -45.565 1.00 83.88 184 ASP A O 1
ATOM 1425 N N . THR A 1 185 ? 22.051 11.334 -43.580 1.00 83.12 185 THR A N 1
ATOM 1426 C CA . THR A 1 185 ? 20.944 11.932 -42.792 1.00 83.12 185 THR A CA 1
ATOM 1427 C C . THR A 1 185 ? 21.351 13.137 -41.935 1.00 83.12 185 THR A C 1
ATOM 1429 O O . THR A 1 185 ? 20.575 14.084 -41.812 1.00 83.12 185 THR A O 1
ATOM 1432 N N . CYS A 1 186 ? 22.539 13.115 -41.321 1.00 82.00 186 CYS A N 1
ATOM 1433 C CA . CYS A 1 186 ? 23.067 14.202 -40.483 1.00 82.00 186 CYS A CA 1
ATOM 1434 C C . CYS A 1 186 ? 24.240 14.959 -41.135 1.00 82.00 186 CYS A C 1
ATOM 1436 O O . CYS A 1 186 ? 24.728 15.927 -40.557 1.00 82.00 186 CYS A O 1
ATOM 1438 N N . GLY A 1 187 ? 24.712 14.544 -42.315 1.00 81.25 187 GLY A N 1
ATOM 1439 C CA . GLY A 1 187 ? 25.853 15.164 -42.985 1.00 81.25 187 GLY A CA 1
ATOM 1440 C C . GLY A 1 187 ? 27.196 14.852 -42.315 1.00 81.25 187 GLY A C 1
ATOM 1441 O O . GLY A 1 187 ? 27.428 13.771 -41.767 1.00 81.25 187 GLY A O 1
ATOM 1442 N N . SER A 1 188 ? 28.120 15.810 -42.387 1.00 75.31 188 SER A N 1
ATOM 1443 C CA . SER A 1 188 ? 29.429 15.716 -41.740 1.00 75.31 188 SER A CA 1
ATOM 1444 C C . SER A 1 188 ? 29.331 16.131 -40.272 1.00 75.31 188 SER A C 1
ATOM 1446 O O . SER A 1 188 ? 29.479 17.312 -39.975 1.00 75.31 188 SER A O 1
ATOM 1448 N N . CYS A 1 189 ? 29.139 15.158 -39.373 1.00 71.44 189 CYS A N 1
ATOM 1449 C CA . CYS A 1 189 ? 29.150 15.353 -37.917 1.00 71.44 189 CYS A CA 1
ATOM 1450 C C . CYS A 1 189 ? 30.475 15.967 -37.420 1.00 71.44 189 CYS A C 1
ATOM 1452 O O . CYS A 1 189 ? 31.391 15.228 -37.042 1.00 71.44 189 CYS A O 1
ATOM 1454 N N . SER A 1 190 ? 30.583 17.296 -37.431 1.00 65.75 190 SER A N 1
ATOM 1455 C CA . SER A 1 190 ? 31.824 18.032 -37.146 1.00 65.75 190 SER A CA 1
ATOM 1456 C C . SER A 1 190 ? 32.177 18.011 -35.659 1.00 65.75 190 SER A C 1
ATOM 1458 O O . SER A 1 190 ? 33.345 17.960 -35.277 1.00 65.75 190 SER A O 1
ATOM 1460 N N . THR A 1 191 ? 31.149 17.960 -34.816 1.00 68.12 191 THR A N 1
ATOM 1461 C CA . THR A 1 191 ? 31.232 17.863 -33.363 1.00 68.12 191 THR A CA 1
ATOM 1462 C C . THR A 1 191 ? 30.402 16.685 -32.851 1.00 68.12 191 THR A C 1
ATOM 1464 O O . THR A 1 191 ? 29.454 16.206 -33.477 1.00 68.12 191 THR A O 1
ATOM 1467 N N . THR A 1 192 ? 30.728 16.194 -31.657 1.00 66.06 192 THR A N 1
ATOM 1468 C CA . THR A 1 192 ? 29.961 15.130 -30.986 1.00 66.06 192 THR A CA 1
ATOM 1469 C C . THR A 1 192 ? 28.625 15.601 -30.401 1.00 66.06 192 THR A C 1
ATOM 1471 O O . THR A 1 192 ? 27.850 14.758 -29.953 1.00 66.06 192 THR A O 1
ATOM 1474 N N . PHE A 1 193 ? 28.362 16.913 -30.400 1.00 70.38 193 PHE A N 1
ATOM 1475 C CA . PHE A 1 193 ? 27.238 17.550 -29.704 1.00 70.38 193 PHE A CA 1
ATOM 1476 C C . PHE A 1 193 ? 26.127 18.067 -30.633 1.00 70.38 193 PHE A C 1
ATOM 1478 O O . PHE A 1 193 ? 25.073 18.471 -30.145 1.00 70.38 193 PHE A O 1
ATOM 1485 N N . GLU A 1 194 ? 26.309 18.011 -31.957 1.00 83.50 194 GLU A N 1
ATOM 1486 C CA . GLU A 1 194 ? 25.231 18.248 -32.929 1.00 83.50 194 GLU A CA 1
ATOM 1487 C C . GLU A 1 194 ? 24.026 17.323 -32.639 1.00 83.50 194 GLU A C 1
ATOM 1489 O O . GLU A 1 194 ? 24.207 16.100 -32.615 1.00 83.50 194 GLU A O 1
ATOM 1494 N N . PRO A 1 195 ? 22.792 17.841 -32.442 1.00 83.25 195 PRO A N 1
ATOM 1495 C CA . PRO A 1 195 ? 21.669 17.048 -31.923 1.00 83.25 195 PRO A CA 1
ATOM 1496 C C . PRO A 1 195 ? 21.323 15.783 -32.723 1.00 83.25 195 PRO A C 1
ATOM 1498 O O . PRO A 1 195 ? 20.941 14.778 -32.123 1.00 83.25 195 PRO A O 1
ATOM 1501 N N . CYS A 1 196 ? 21.490 15.814 -34.051 1.00 83.31 196 CYS A N 1
ATOM 1502 C CA . CYS A 1 196 ? 21.289 14.669 -34.949 1.00 83.31 196 CYS A CA 1
ATOM 1503 C C . CYS A 1 196 ? 22.362 13.582 -34.728 1.00 83.31 196 CYS A C 1
ATOM 1505 O O . CYS A 1 196 ? 22.060 12.400 -34.546 1.00 83.31 196 CYS A O 1
ATOM 1507 N N . CYS A 1 197 ? 23.628 13.996 -34.648 1.00 83.38 197 CYS A N 1
ATOM 1508 C CA . CYS A 1 197 ? 24.772 13.116 -34.427 1.00 83.38 197 CYS A CA 1
ATOM 1509 C C . CYS A 1 197 ? 24.803 12.543 -33.000 1.00 83.38 197 CYS A C 1
ATOM 1511 O O . CYS A 1 197 ? 25.160 11.378 -32.813 1.00 83.38 197 CYS A O 1
ATOM 1513 N N . PHE A 1 198 ? 24.393 13.330 -32.001 1.00 85.25 198 PHE A N 1
ATOM 1514 C CA . PHE A 1 198 ? 24.236 12.892 -30.613 1.00 85.25 198 PHE A CA 1
ATOM 1515 C C . PHE A 1 198 ? 23.104 11.861 -30.467 1.00 85.25 198 PHE A C 1
ATOM 1517 O O . PHE A 1 198 ? 23.320 10.806 -29.866 1.00 85.25 198 PHE A O 1
ATOM 1524 N N . ALA A 1 199 ? 21.940 12.111 -31.091 1.00 80.88 199 ALA A N 1
ATOM 1525 C CA . ALA A 1 199 ? 20.813 11.174 -31.128 1.00 80.88 199 ALA A CA 1
ATOM 1526 C C . ALA A 1 199 ? 21.242 9.793 -31.630 1.00 80.88 199 ALA A C 1
ATOM 1528 O O . ALA A 1 199 ? 20.973 8.778 -30.987 1.00 80.88 199 ALA A O 1
ATOM 1529 N N . TRP A 1 200 ? 21.940 9.738 -32.767 1.00 79.75 200 TRP A N 1
ATOM 1530 C CA . TRP A 1 200 ? 22.393 8.467 -33.324 1.00 79.75 200 TRP A CA 1
ATOM 1531 C C . TRP A 1 200 ? 23.417 7.770 -32.417 1.00 79.75 200 TRP A C 1
ATOM 1533 O O . TRP A 1 200 ? 23.246 6.595 -32.087 1.00 79.75 200 TRP A O 1
ATOM 1543 N N . LYS A 1 201 ? 24.451 8.499 -31.970 1.00 83.31 201 LYS A N 1
ATOM 1544 C CA . LYS A 1 201 ? 25.584 7.933 -31.216 1.00 83.31 201 LYS A CA 1
ATOM 1545 C C . LYS A 1 201 ? 25.211 7.394 -29.831 1.00 83.31 201 LYS A C 1
ATOM 1547 O O . LYS A 1 201 ? 25.866 6.449 -29.401 1.00 83.31 201 LYS A O 1
ATOM 1552 N N . PHE A 1 202 ? 24.204 7.958 -29.154 1.00 84.88 202 PHE A N 1
ATOM 1553 C CA . PHE A 1 202 ? 23.901 7.649 -27.745 1.00 84.88 202 PHE A CA 1
ATOM 1554 C C . PHE A 1 202 ? 22.420 7.348 -27.441 1.00 84.88 202 PHE A C 1
ATOM 1556 O O . PHE A 1 202 ? 22.013 7.360 -26.279 1.00 84.88 202 PHE A O 1
ATOM 1563 N N . SER A 1 203 ? 21.569 7.098 -28.444 1.00 81.25 203 SER A N 1
ATOM 1564 C CA . SER A 1 203 ? 20.114 6.963 -28.221 1.00 81.25 203 SER A CA 1
ATOM 1565 C C . SER A 1 203 ? 19.704 5.845 -27.259 1.00 81.25 203 SER A C 1
ATOM 1567 O O . SER A 1 203 ? 18.696 6.021 -26.580 1.00 81.25 203 SER A O 1
ATOM 1569 N N . GLN A 1 204 ? 20.435 4.725 -27.150 1.00 82.38 204 GLN A N 1
ATOM 1570 C CA . GLN A 1 204 ? 20.059 3.682 -26.181 1.00 82.38 204 GLN A CA 1
ATOM 1571 C C . GLN A 1 204 ? 20.401 4.122 -24.754 1.00 82.38 204 GLN A C 1
ATOM 1573 O O . GLN A 1 204 ? 19.542 4.058 -23.875 1.00 82.38 204 GLN A O 1
ATOM 1578 N N . VAL A 1 205 ? 21.610 4.652 -24.543 1.00 86.56 205 VAL A N 1
ATOM 1579 C CA . VAL A 1 205 ? 22.055 5.256 -23.271 1.00 86.56 205 VAL A CA 1
ATOM 1580 C C . VAL A 1 205 ? 21.091 6.361 -22.815 1.00 86.56 205 VAL A C 1
ATOM 1582 O O . VAL A 1 205 ? 20.650 6.390 -21.666 1.00 86.56 205 VAL A O 1
ATOM 1585 N N . VAL A 1 206 ? 20.721 7.257 -23.729 1.00 86.38 206 VAL A N 1
ATOM 1586 C CA . VAL A 1 206 ? 19.944 8.471 -23.445 1.00 86.38 206 VAL A CA 1
ATOM 1587 C C . VAL A 1 206 ? 18.450 8.162 -23.251 1.00 86.38 206 VAL A C 1
ATOM 1589 O O . VAL A 1 206 ? 17.854 8.637 -22.282 1.00 86.38 206 VAL A O 1
ATOM 1592 N N . GLN A 1 207 ? 17.849 7.281 -24.064 1.00 85.12 207 GLN A N 1
ATOM 1593 C CA . GLN A 1 207 ? 16.473 6.804 -23.838 1.00 85.12 207 GLN A CA 1
ATOM 1594 C C . GLN A 1 207 ? 16.366 5.953 -22.559 1.00 85.12 207 GLN A C 1
ATOM 1596 O O . GLN A 1 207 ? 15.360 6.048 -21.853 1.00 85.12 207 GLN A O 1
ATOM 1601 N N . SER A 1 208 ? 17.394 5.164 -22.220 1.00 85.81 208 SER A N 1
ATOM 1602 C CA . SER A 1 208 ? 17.492 4.423 -20.951 1.00 85.81 208 SER A CA 1
ATOM 1603 C C . SER A 1 208 ? 17.425 5.362 -19.747 1.00 85.81 208 SER A C 1
ATOM 1605 O O . SER A 1 208 ? 16.554 5.199 -18.888 1.00 85.81 208 SER A O 1
ATOM 1607 N N . ALA A 1 209 ? 18.273 6.396 -19.722 1.00 87.38 209 ALA A N 1
ATOM 1608 C CA . ALA A 1 209 ? 18.265 7.407 -18.669 1.00 87.38 209 ALA A CA 1
ATOM 1609 C C . ALA A 1 209 ? 16.887 8.084 -18.543 1.00 87.38 209 ALA A C 1
ATOM 1611 O O . ALA A 1 209 ? 16.338 8.148 -17.442 1.00 87.38 209 ALA A O 1
ATOM 1612 N N . SER A 1 210 ? 16.282 8.497 -19.665 1.00 87.25 210 SER A N 1
ATOM 1613 C CA . SER A 1 210 ? 14.930 9.082 -19.682 1.00 87.25 210 SER A CA 1
ATOM 1614 C C . SER A 1 210 ? 13.877 8.142 -19.095 1.00 87.25 210 SER A C 1
ATOM 1616 O O . SER A 1 210 ? 13.072 8.557 -18.263 1.00 87.25 210 SER A O 1
ATOM 1618 N N . SER A 1 211 ? 13.904 6.866 -19.485 1.00 84.31 211 SER A N 1
ATOM 1619 C CA . SER A 1 211 ? 12.915 5.861 -19.073 1.00 84.31 211 SER A CA 1
ATOM 1620 C C . SER A 1 211 ? 13.003 5.550 -17.578 1.00 84.31 211 SER A C 1
ATOM 1622 O O . SER A 1 211 ? 11.978 5.500 -16.901 1.00 84.31 211 SER A O 1
ATOM 1624 N N . CYS A 1 212 ? 14.217 5.402 -17.041 1.00 85.44 212 CYS A N 1
ATOM 1625 C CA . CYS A 1 212 ? 14.429 5.188 -15.610 1.00 85.44 212 CYS A CA 1
ATOM 1626 C C . CYS A 1 212 ? 13.999 6.408 -14.782 1.00 85.44 212 CYS A C 1
ATOM 1628 O O . CYS A 1 212 ? 13.269 6.252 -13.805 1.00 85.44 212 CYS A O 1
ATOM 1630 N N . VAL A 1 213 ? 14.404 7.620 -15.180 1.00 85.38 213 VAL A N 1
ATOM 1631 C CA . VAL A 1 213 ? 14.101 8.858 -14.438 1.00 85.38 213 VAL A CA 1
ATOM 1632 C C . VAL A 1 213 ? 12.601 9.195 -14.483 1.00 85.38 213 VAL A C 1
ATOM 1634 O O . VAL A 1 213 ? 12.026 9.538 -13.453 1.00 85.38 213 VAL A O 1
ATOM 1637 N N . SER A 1 214 ? 11.928 8.994 -15.623 1.00 81.88 214 SER A N 1
ATOM 1638 C CA . SER A 1 214 ? 10.471 9.214 -15.766 1.00 81.88 214 SER A CA 1
ATOM 1639 C C . SER A 1 214 ? 9.617 8.357 -14.836 1.00 81.88 214 SER A C 1
ATOM 1641 O O . SER A 1 214 ? 8.484 8.715 -14.525 1.00 81.88 214 SER A O 1
ATOM 1643 N N . MET A 1 215 ? 10.148 7.223 -14.380 1.00 80.56 215 MET A N 1
ATOM 1644 C CA . MET A 1 215 ? 9.431 6.284 -13.518 1.00 80.56 215 MET A CA 1
ATOM 1645 C C . MET A 1 215 ? 9.459 6.659 -12.036 1.00 80.56 215 MET A C 1
ATOM 1647 O O . MET A 1 215 ? 8.816 5.990 -11.226 1.00 80.56 215 MET A O 1
ATOM 1651 N N . TYR A 1 216 ? 10.110 7.771 -11.687 1.00 85.12 216 TYR A N 1
ATOM 1652 C CA . TYR A 1 216 ? 9.978 8.399 -10.379 1.00 85.12 216 TYR A CA 1
ATOM 1653 C C . TYR A 1 216 ? 8.510 8.708 -10.029 1.00 85.12 216 TYR A C 1
ATOM 1655 O O . TYR A 1 216 ? 8.049 8.301 -8.963 1.00 85.12 216 TYR A O 1
ATOM 1663 N N . VAL A 1 217 ? 7.740 9.360 -10.912 1.00 81.38 217 VAL A N 1
ATOM 1664 C CA . VAL A 1 217 ? 6.344 9.734 -10.594 1.00 81.38 217 VAL A CA 1
ATOM 1665 C C . VAL A 1 217 ? 5.374 8.538 -10.610 1.00 81.38 217 VAL A C 1
ATOM 1667 O O . VAL A 1 217 ? 4.596 8.412 -9.661 1.00 81.38 217 VAL A O 1
ATOM 1670 N N . PRO A 1 218 ? 5.417 7.606 -11.583 1.00 78.25 218 PRO A N 1
ATOM 1671 C CA . PRO A 1 218 ? 4.723 6.320 -11.492 1.00 78.25 218 PRO A CA 1
ATOM 1672 C C . PRO A 1 218 ? 5.050 5.541 -10.214 1.00 78.25 218 PRO A C 1
ATOM 1674 O O . PRO A 1 218 ? 4.139 5.075 -9.532 1.00 78.25 218 PRO A O 1
ATOM 1677 N N . GLY A 1 219 ? 6.330 5.465 -9.835 1.00 81.56 219 GLY A N 1
ATOM 1678 C CA . GLY A 1 219 ? 6.759 4.865 -8.574 1.00 81.56 219 GLY A CA 1
ATOM 1679 C C . GLY A 1 219 ? 6.129 5.563 -7.370 1.00 81.56 219 GLY A C 1
ATOM 1680 O O . GLY A 1 219 ? 5.519 4.903 -6.535 1.00 81.56 219 GLY A O 1
ATOM 1681 N N . LEU A 1 220 ? 6.176 6.895 -7.310 1.00 83.12 220 LEU A N 1
ATOM 1682 C CA . LEU A 1 220 ? 5.564 7.694 -6.242 1.00 83.12 220 LEU A CA 1
ATOM 1683 C C . LEU A 1 220 ? 4.029 7.540 -6.193 1.00 83.12 220 LEU A C 1
ATOM 1685 O O . LEU A 1 220 ? 3.446 7.540 -5.113 1.00 83.12 220 LEU A O 1
ATOM 1689 N N . SER A 1 221 ? 3.384 7.307 -7.337 1.00 79.38 221 SER A N 1
ATOM 1690 C CA . SER A 1 221 ? 1.943 7.014 -7.454 1.00 79.38 221 SER A CA 1
ATOM 1691 C C . SER A 1 221 ? 1.576 5.590 -7.004 1.00 79.38 221 SER A C 1
ATOM 1693 O O . SER A 1 221 ? 0.434 5.311 -6.642 1.00 79.38 221 SER A O 1
ATOM 1695 N N . VAL A 1 222 ? 2.549 4.675 -6.999 1.00 77.50 222 VAL A N 1
ATOM 1696 C CA . VAL A 1 222 ? 2.464 3.373 -6.322 1.00 77.50 222 VAL A CA 1
ATOM 1697 C C . VAL A 1 222 ? 2.779 3.507 -4.824 1.00 77.50 222 VAL A C 1
ATOM 1699 O O . VAL A 1 222 ? 2.212 2.773 -4.014 1.00 77.50 222 VAL A O 1
ATOM 1702 N N . LEU A 1 223 ? 3.641 4.452 -4.427 1.00 77.81 223 LEU A N 1
ATOM 1703 C CA . LEU A 1 223 ? 3.926 4.730 -3.017 1.00 77.81 223 LEU A CA 1
ATOM 1704 C C . LEU A 1 223 ? 2.729 5.365 -2.290 1.00 77.81 223 LEU A C 1
ATOM 1706 O O . LEU A 1 223 ? 2.454 5.026 -1.138 1.00 77.81 223 LEU A O 1
ATOM 1710 N N . LEU A 1 224 ? 2.022 6.301 -2.902 1.00 81.31 224 LEU A N 1
ATOM 1711 C CA . LEU A 1 224 ? 0.916 6.981 -2.235 1.00 81.31 224 LEU A CA 1
ATOM 1712 C C . LEU A 1 224 ? -0.370 6.139 -2.378 1.00 81.31 224 LEU A C 1
ATOM 1714 O O . LEU A 1 224 ? -0.794 5.788 -3.480 1.00 81.31 224 LEU A O 1
ATOM 1718 N N . SER A 1 225 ? -0.957 5.740 -1.244 1.00 77.25 225 SER A N 1
ATOM 1719 C CA . SER A 1 225 ? -2.233 5.004 -1.205 1.00 77.25 225 SER A CA 1
ATOM 1720 C C . SER A 1 225 ? -3.388 5.970 -1.475 1.00 77.25 225 SER A C 1
ATOM 1722 O O . SER A 1 225 ? -3.347 7.084 -0.970 1.00 77.25 225 SER A O 1
ATOM 1724 N N . LEU A 1 226 ? -4.441 5.555 -2.195 1.00 74.50 226 LEU A N 1
ATOM 1725 C CA . LEU A 1 226 ? -5.588 6.421 -2.559 1.00 74.50 226 LEU A CA 1
ATOM 1726 C C . LEU A 1 226 ? -6.183 7.204 -1.374 1.00 74.50 226 LEU A C 1
ATOM 1728 O O . LEU A 1 226 ? -6.448 8.399 -1.462 1.00 74.50 226 LEU A O 1
ATOM 1732 N N . GLU A 1 227 ? -6.297 6.529 -0.237 1.00 75.31 227 GLU A N 1
ATOM 1733 C CA . GLU A 1 227 ? -6.720 7.060 1.062 1.00 75.31 227 GLU A CA 1
ATOM 1734 C C . GLU A 1 227 ? -5.913 8.302 1.543 1.00 75.31 227 GLU A C 1
ATOM 1736 O O . GLU A 1 227 ? -6.439 9.114 2.304 1.00 75.31 227 GLU A O 1
ATOM 1741 N N . MET A 1 228 ? -4.686 8.525 1.048 1.00 82.50 228 MET A N 1
ATOM 1742 C CA . MET A 1 228 ? -3.823 9.681 1.371 1.00 82.50 228 MET A CA 1
ATOM 1743 C C . MET A 1 228 ? -4.179 10.972 0.620 1.00 82.50 228 MET A C 1
ATOM 1745 O O . MET A 1 228 ? -3.687 12.038 0.982 1.00 82.50 228 MET A O 1
ATOM 1749 N N . TRP A 1 229 ? -5.038 10.916 -0.399 1.00 79.38 229 TRP A N 1
ATOM 1750 C CA . TRP A 1 229 ? -5.600 12.123 -1.020 1.00 79.38 229 TRP A CA 1
ATOM 1751 C C . TRP A 1 229 ? -6.914 12.571 -0.354 1.00 79.38 229 TRP A C 1
ATOM 1753 O O . TRP A 1 229 ? -7.489 13.576 -0.762 1.00 79.38 229 TRP A O 1
ATOM 1763 N N . SER A 1 230 ? -7.370 11.875 0.697 1.00 78.81 230 SER A N 1
ATOM 1764 C CA . SER A 1 230 ? -8.555 12.264 1.472 1.00 78.81 230 SER A CA 1
ATOM 1765 C C . SER A 1 230 ? -8.405 13.629 2.156 1.00 78.81 230 SER A C 1
ATOM 1767 O O . SER A 1 230 ? -7.312 14.045 2.548 1.00 78.81 230 SER A O 1
ATOM 1769 N N . SER A 1 231 ? -9.535 14.312 2.354 1.00 78.00 231 SER A N 1
ATOM 1770 C CA . SER A 1 231 ? -9.622 15.616 3.025 1.00 78.00 231 SER A CA 1
ATOM 1771 C C . SER A 1 231 ? -8.963 15.625 4.412 1.00 78.00 231 SER A C 1
ATOM 1773 O O . SER A 1 231 ? -8.229 16.561 4.729 1.00 78.00 231 SER A O 1
ATOM 1775 N N . ALA A 1 232 ? -9.158 14.570 5.210 1.00 80.38 232 ALA A N 1
ATOM 1776 C CA . ALA A 1 232 ? -8.547 14.408 6.529 1.00 80.38 232 ALA A CA 1
ATOM 1777 C C . ALA A 1 232 ? -7.011 14.327 6.456 1.00 80.38 232 ALA A C 1
ATOM 1779 O O . ALA A 1 232 ? -6.329 15.104 7.124 1.00 80.38 232 ALA A O 1
ATOM 1780 N N . PHE A 1 233 ? -6.454 13.470 5.591 1.00 85.94 233 PHE A N 1
ATOM 1781 C CA . PHE A 1 233 ? -4.999 13.337 5.455 1.00 85.94 233 PHE A CA 1
ATOM 1782 C C . PHE A 1 233 ? -4.354 14.605 4.873 1.00 85.94 233 PHE A C 1
ATOM 1784 O O . PHE A 1 233 ? -3.320 15.062 5.359 1.00 85.94 233 PHE A O 1
ATOM 1791 N N . VAL A 1 234 ? -4.992 15.243 3.886 1.00 84.19 234 VAL A N 1
ATOM 1792 C CA . VAL A 1 234 ? -4.541 16.537 3.342 1.00 84.19 234 VAL A CA 1
ATOM 1793 C C . VAL A 1 234 ? -4.639 17.653 4.395 1.00 84.19 234 VAL A C 1
ATOM 1795 O O . VAL A 1 234 ? -3.797 18.552 4.408 1.00 84.19 234 VAL A O 1
ATOM 1798 N N . SER A 1 235 ? -5.613 17.597 5.310 1.00 83.38 235 SER A N 1
ATOM 1799 C CA . SER A 1 235 ? -5.682 18.501 6.466 1.00 83.38 235 SER A CA 1
ATOM 1800 C C . SER A 1 235 ? -4.537 18.251 7.452 1.00 83.38 235 SER A C 1
ATOM 1802 O O . SER A 1 235 ? -3.959 19.223 7.927 1.00 83.38 235 SER A O 1
ATOM 1804 N N . ALA A 1 236 ? -4.167 16.992 7.710 1.00 86.81 236 ALA A N 1
ATOM 1805 C CA . ALA A 1 236 ? -3.033 16.631 8.566 1.00 86.81 236 ALA A CA 1
ATOM 1806 C C . ALA A 1 236 ? -1.691 17.124 8.000 1.00 86.81 236 ALA A C 1
ATOM 1808 O O . ALA A 1 236 ? -0.911 17.755 8.706 1.00 86.81 236 ALA A O 1
ATOM 1809 N N . VAL A 1 237 ? -1.461 16.941 6.694 1.00 87.81 237 VAL A N 1
ATOM 1810 C CA . VAL A 1 237 ? -0.274 17.466 5.990 1.00 87.81 237 VAL A CA 1
ATOM 1811 C C . VAL A 1 237 ? -0.176 18.996 6.085 1.00 87.81 237 VAL A C 1
ATOM 1813 O O . VAL A 1 237 ? 0.929 19.542 6.138 1.00 87.81 237 VAL A O 1
ATOM 1816 N N . LYS A 1 238 ? -1.318 19.699 6.113 1.00 85.38 238 LYS A N 1
ATOM 1817 C CA . LYS A 1 238 ? -1.376 21.159 6.282 1.00 85.38 238 LYS A CA 1
ATOM 1818 C C . LYS A 1 238 ? -1.132 21.586 7.732 1.00 85.38 238 LYS A C 1
ATOM 1820 O O . LYS A 1 238 ? -0.306 22.470 7.941 1.00 85.38 238 LYS A O 1
ATOM 1825 N N . SER A 1 239 ? -1.795 20.972 8.717 1.00 84.56 239 SER A N 1
ATOM 1826 C CA . SER A 1 239 ? -1.629 21.327 10.137 1.00 84.56 239 SER A CA 1
ATOM 1827 C C . SER A 1 239 ? -0.226 21.004 10.656 1.00 84.56 239 SER A C 1
ATOM 1829 O O . SER A 1 239 ? 0.358 21.815 11.368 1.00 84.56 239 SER A O 1
ATOM 1831 N N . SER A 1 240 ? 0.370 19.887 10.229 1.00 82.50 240 SER A N 1
ATOM 1832 C CA . SER A 1 240 ? 1.744 19.507 10.587 1.00 82.50 240 SER A CA 1
ATOM 1833 C C . SER A 1 240 ? 2.831 20.246 9.789 1.00 82.50 240 SER A C 1
ATOM 1835 O O . SER A 1 240 ? 4.012 19.930 9.932 1.00 82.50 240 SER A O 1
ATOM 1837 N N . GLN A 1 241 ? 2.451 21.152 8.879 1.00 83.62 241 GLN A N 1
ATOM 1838 C CA . GLN A 1 241 ? 3.347 21.867 7.959 1.00 83.62 241 GLN A CA 1
ATOM 1839 C C . GLN A 1 241 ? 4.304 20.954 7.146 1.00 83.62 241 GLN A C 1
ATOM 1841 O O . GLN A 1 241 ? 5.420 21.356 6.794 1.00 83.62 241 GLN A O 1
ATOM 1846 N N . GLU A 1 242 ? 3.886 19.729 6.795 1.00 83.19 242 GLU A N 1
ATOM 1847 C CA . GLU A 1 242 ? 4.695 18.745 6.047 1.00 83.19 242 GLU A CA 1
ATOM 1848 C C . GLU A 1 242 ? 4.769 19.082 4.543 1.00 83.19 242 GLU A C 1
ATOM 1850 O O . GLU A 1 242 ? 4.264 18.388 3.657 1.00 83.19 242 GLU A O 1
ATOM 1855 N N . THR A 1 243 ? 5.432 20.202 4.246 1.00 83.50 243 THR A N 1
ATOM 1856 C CA . THR A 1 243 ? 5.604 20.769 2.896 1.00 83.50 243 THR A CA 1
ATOM 1857 C C . THR A 1 243 ? 6.185 19.782 1.880 1.00 83.50 243 THR A C 1
ATOM 1859 O O . THR A 1 243 ? 5.800 19.824 0.712 1.00 83.50 243 THR A O 1
ATOM 1862 N N . TRP A 1 244 ? 7.063 18.869 2.307 1.00 88.12 244 TRP A N 1
ATOM 1863 C CA . TRP A 1 244 ? 7.601 17.790 1.471 1.00 88.12 244 TRP A CA 1
ATOM 1864 C C . TRP A 1 244 ? 6.507 16.802 1.036 1.00 88.12 244 TRP A C 1
ATOM 1866 O O . TRP A 1 244 ? 6.400 16.496 -0.153 1.00 88.12 244 TRP A O 1
ATOM 1876 N N . LEU A 1 245 ? 5.644 16.361 1.957 1.00 86.69 245 LEU A N 1
ATOM 1877 C CA . LEU A 1 245 ? 4.579 15.405 1.643 1.00 86.69 245 LEU A CA 1
ATOM 1878 C C . LEU A 1 245 ? 3.484 16.049 0.785 1.00 86.69 245 LEU A C 1
ATOM 1880 O O . LEU A 1 245 ? 2.983 15.416 -0.143 1.00 86.69 245 LEU A O 1
ATOM 1884 N N . ASN A 1 246 ? 3.188 17.332 1.013 1.00 87.00 246 ASN A N 1
ATOM 1885 C CA . ASN A 1 246 ? 2.318 18.116 0.135 1.00 87.00 246 ASN A CA 1
ATOM 1886 C C . ASN A 1 246 ? 2.850 18.110 -1.315 1.00 87.00 246 ASN A C 1
ATOM 1888 O O . ASN A 1 246 ? 2.128 17.735 -2.238 1.00 87.00 246 ASN A O 1
ATOM 1892 N N . ARG A 1 247 ? 4.139 18.425 -1.529 1.00 86.56 247 ARG A N 1
ATOM 1893 C CA . ARG A 1 247 ? 4.768 18.369 -2.868 1.00 86.56 247 ARG A CA 1
ATOM 1894 C C . ARG A 1 247 ? 4.726 16.965 -3.481 1.00 86.56 247 ARG A C 1
ATOM 1896 O O . ARG A 1 247 ? 4.488 16.843 -4.683 1.00 86.56 247 ARG A O 1
ATOM 1903 N N . CYS A 1 248 ? 4.878 15.913 -2.675 1.00 86.06 248 CYS A N 1
ATOM 1904 C CA . CYS A 1 248 ? 4.780 14.530 -3.146 1.00 86.06 248 CYS A CA 1
ATOM 1905 C C . CYS A 1 248 ? 3.357 14.169 -3.614 1.00 86.06 248 CYS A C 1
ATOM 1907 O O . CYS A 1 248 ? 3.211 13.569 -4.678 1.00 86.06 248 CYS A O 1
ATOM 1909 N N . LEU A 1 249 ? 2.316 14.581 -2.879 1.00 84.69 249 LEU A N 1
ATOM 1910 C CA . LEU A 1 249 ? 0.906 14.389 -3.261 1.00 84.69 249 LEU A CA 1
ATOM 1911 C C . LEU A 1 249 ? 0.551 15.128 -4.562 1.00 84.69 249 LEU A C 1
ATOM 1913 O O . LEU A 1 249 ? -0.141 14.565 -5.412 1.00 84.69 249 LEU A O 1
ATOM 1917 N N . TRP A 1 250 ? 1.066 16.349 -4.750 1.00 81.44 250 TRP A N 1
ATOM 1918 C CA . TRP A 1 250 ? 0.911 17.112 -5.998 1.00 81.44 250 TRP A CA 1
ATOM 1919 C C . TRP A 1 250 ? 1.721 16.544 -7.167 1.00 81.44 250 TRP A C 1
ATOM 1921 O O . TRP A 1 250 ? 1.284 16.641 -8.313 1.00 81.44 250 TRP A O 1
ATOM 1931 N N . SER A 1 251 ? 2.868 15.909 -6.901 1.00 81.44 251 SER A N 1
ATOM 1932 C CA . SER A 1 251 ? 3.763 15.396 -7.948 1.00 81.44 251 SER A CA 1
ATOM 1933 C C . SER A 1 251 ? 3.116 14.349 -8.856 1.00 81.44 251 SER A C 1
ATOM 1935 O O . SER A 1 251 ? 3.532 14.224 -10.004 1.00 81.44 251 SER A O 1
ATOM 1937 N N . HIS A 1 252 ? 2.076 13.652 -8.385 1.00 76.94 252 HIS A N 1
ATOM 1938 C CA . HIS A 1 252 ? 1.254 12.746 -9.191 1.00 76.94 252 HIS A CA 1
ATOM 1939 C C . HIS A 1 252 ? 0.719 13.414 -10.472 1.00 76.94 252 HIS A C 1
ATOM 1941 O O . HIS A 1 252 ? 0.848 12.855 -11.563 1.00 76.94 252 HIS A O 1
ATOM 1947 N N . TRP A 1 253 ? 0.209 14.647 -10.364 1.00 75.81 253 TRP A N 1
ATOM 1948 C CA . TRP A 1 253 ? -0.369 15.393 -11.487 1.00 75.81 253 TRP A CA 1
ATOM 1949 C C . TRP A 1 253 ? 0.663 15.747 -12.569 1.00 75.81 253 TRP A C 1
ATOM 1951 O O . TRP A 1 253 ? 0.333 15.774 -13.754 1.00 75.81 253 TRP A O 1
ATOM 1961 N N . TYR A 1 254 ? 1.933 15.926 -12.194 1.00 73.12 254 TYR A N 1
ATOM 1962 C CA . TYR A 1 254 ? 3.029 16.176 -13.139 1.00 73.12 254 TYR A CA 1
ATOM 1963 C C . TYR A 1 254 ? 3.522 14.904 -13.860 1.00 73.12 254 TYR A C 1
ATOM 1965 O O . TYR A 1 254 ? 4.328 15.000 -14.785 1.00 73.12 254 TYR A O 1
ATOM 1973 N N . GLY A 1 255 ? 3.050 13.713 -13.468 1.00 68.69 255 GLY A N 1
ATOM 1974 C CA . GLY A 1 255 ? 3.426 12.433 -14.086 1.00 68.69 255 GLY A CA 1
ATOM 1975 C C . GLY A 1 255 ? 2.659 12.089 -15.362 1.00 68.69 255 GLY A C 1
ATOM 1976 O O . GLY A 1 255 ? 3.184 11.391 -16.228 1.00 68.69 255 GLY A O 1
ATOM 1977 N N . ALA A 1 256 ? 1.429 12.585 -15.513 1.00 69.12 256 ALA A N 1
ATOM 1978 C CA . ALA A 1 256 ? 0.623 12.319 -16.704 1.00 69.12 256 ALA A CA 1
ATOM 1979 C C . ALA A 1 256 ? 1.261 12.885 -17.998 1.00 69.12 256 ALA A C 1
ATOM 1981 O O . ALA A 1 256 ? 1.378 12.129 -18.967 1.00 69.12 256 ALA A O 1
ATOM 1982 N N . PRO A 1 257 ? 1.765 14.140 -18.034 1.00 72.69 257 PRO A N 1
ATOM 1983 C CA . PRO A 1 257 ? 2.491 14.652 -19.197 1.00 72.69 257 PRO A CA 1
ATOM 1984 C C . PRO A 1 257 ? 3.797 13.901 -19.494 1.00 72.69 257 PRO A C 1
ATOM 1986 O O . PRO A 1 257 ? 4.102 13.659 -20.661 1.00 72.69 257 PRO A O 1
ATOM 1989 N N . SER A 1 258 ? 4.569 13.493 -18.476 1.00 69.94 258 SER A N 1
ATOM 1990 C CA . SER A 1 258 ? 5.852 12.810 -18.708 1.00 69.94 258 SER A CA 1
ATOM 1991 C C . SER A 1 258 ? 5.689 11.389 -19.244 1.00 69.94 258 SER A C 1
ATOM 1993 O O . SER A 1 258 ? 6.496 10.961 -20.067 1.00 69.94 258 SER A O 1
ATOM 1995 N N . ALA A 1 259 ? 4.615 10.681 -18.880 1.00 71.94 259 ALA A N 1
ATOM 1996 C CA . ALA A 1 259 ? 4.281 9.390 -19.482 1.00 71.94 259 ALA A CA 1
ATOM 1997 C C . ALA A 1 259 ? 4.012 9.504 -20.999 1.00 71.94 259 ALA A C 1
ATOM 1999 O O . ALA A 1 259 ? 4.455 8.651 -21.771 1.00 71.94 259 ALA A O 1
ATOM 2000 N N . LEU A 1 260 ? 3.341 10.579 -21.436 1.00 75.81 260 LEU A N 1
ATOM 2001 C CA . LEU A 1 260 ? 3.096 10.863 -22.856 1.00 75.81 260 LEU A CA 1
ATOM 2002 C C . LEU A 1 260 ? 4.383 11.285 -23.582 1.00 75.81 260 LEU A C 1
ATOM 2004 O O . LEU A 1 260 ? 4.675 10.765 -24.660 1.00 75.81 260 LEU A O 1
ATOM 2008 N N . LEU A 1 261 ? 5.188 12.166 -22.976 1.00 76.31 261 LEU A N 1
ATOM 2009 C CA . LEU A 1 261 ? 6.490 12.578 -23.519 1.00 76.31 261 LEU A CA 1
ATOM 2010 C C . LEU A 1 261 ? 7.449 11.390 -23.683 1.00 76.31 261 LEU A C 1
ATOM 2012 O O . LEU A 1 261 ? 8.125 11.301 -24.706 1.00 76.31 261 LEU A O 1
ATOM 2016 N N . LEU A 1 262 ? 7.472 10.453 -22.728 1.00 76.12 262 LEU A N 1
ATOM 2017 C CA . LEU A 1 262 ? 8.294 9.243 -22.798 1.00 76.12 262 LEU A CA 1
ATOM 2018 C C . LEU A 1 262 ? 7.845 8.295 -23.921 1.00 76.12 262 LEU A C 1
ATOM 2020 O O . LEU A 1 262 ? 8.687 7.723 -24.613 1.00 76.12 262 LEU A O 1
ATOM 2024 N N . LEU A 1 263 ? 6.534 8.130 -24.128 1.00 77.94 263 LEU A N 1
ATOM 2025 C CA . LEU A 1 263 ? 6.002 7.314 -25.225 1.00 77.94 263 LEU A CA 1
ATOM 2026 C C . LEU A 1 263 ? 6.327 7.937 -26.594 1.00 77.94 263 LEU A C 1
ATOM 2028 O O . LEU A 1 263 ? 6.686 7.224 -27.536 1.00 77.94 263 LEU A O 1
ATOM 2032 N N . PHE A 1 264 ? 6.264 9.267 -26.699 1.00 81.44 264 PHE A N 1
ATOM 2033 C CA . PHE A 1 264 ? 6.632 9.993 -27.913 1.00 81.44 264 PHE A CA 1
ATOM 2034 C C . PHE A 1 264 ? 8.145 9.934 -28.185 1.00 81.44 264 PHE A C 1
ATOM 2036 O O . PHE A 1 264 ? 8.551 9.606 -29.303 1.00 81.44 264 PHE A O 1
ATOM 2043 N N . SER A 1 265 ? 8.990 10.136 -27.164 1.00 81.19 265 SER A N 1
ATOM 2044 C CA . SER A 1 265 ? 10.449 10.004 -27.299 1.00 81.19 265 SER A CA 1
ATOM 2045 C C . SER A 1 265 ? 10.860 8.572 -27.647 1.00 81.19 265 SER A C 1
ATOM 2047 O O . SER A 1 265 ? 11.713 8.379 -28.510 1.00 81.19 265 SER A O 1
ATOM 2049 N N . PHE A 1 266 ? 10.207 7.559 -27.067 1.00 81.38 266 PHE A N 1
ATOM 2050 C CA . PHE A 1 266 ? 10.427 6.159 -27.429 1.00 81.38 266 PHE A CA 1
ATOM 2051 C C . PHE A 1 266 ? 10.047 5.873 -28.887 1.00 81.38 266 PHE A C 1
ATOM 2053 O O . PHE A 1 266 ? 10.818 5.242 -29.610 1.00 81.38 266 PHE A O 1
ATOM 2060 N N . THR A 1 267 ? 8.898 6.377 -29.345 1.00 80.50 267 THR A N 1
ATOM 2061 C CA . THR A 1 267 ? 8.442 6.214 -30.736 1.00 80.50 267 THR A CA 1
ATOM 2062 C C . THR A 1 267 ? 9.450 6.815 -31.718 1.00 80.50 267 THR A C 1
ATOM 2064 O O . THR A 1 267 ? 9.812 6.174 -32.708 1.00 80.50 267 THR A O 1
ATOM 2067 N N . LEU A 1 268 ? 9.976 8.006 -31.413 1.00 78.69 268 LEU A N 1
ATOM 2068 C CA . LEU A 1 268 ? 11.049 8.625 -32.190 1.00 78.69 268 LEU A CA 1
ATOM 2069 C C . LEU A 1 268 ? 12.374 7.858 -32.071 1.00 78.69 268 LEU A C 1
ATOM 2071 O O . LEU A 1 268 ? 13.056 7.721 -33.075 1.00 78.69 268 LEU A O 1
ATOM 2075 N N . SER A 1 269 ? 12.712 7.278 -30.915 1.00 75.75 269 SER A N 1
ATOM 2076 C CA . SER A 1 269 ? 13.909 6.435 -30.739 1.00 75.75 269 SER A CA 1
ATOM 2077 C C . SER A 1 269 ? 13.862 5.160 -31.588 1.00 75.75 269 SER A C 1
ATOM 2079 O O . SER A 1 269 ? 14.872 4.759 -32.167 1.00 75.75 269 SER A O 1
ATOM 2081 N N . VAL A 1 270 ? 12.695 4.515 -31.668 1.00 75.62 270 VAL A N 1
ATOM 2082 C CA . VAL A 1 270 ? 12.456 3.328 -32.502 1.00 75.62 270 VAL A CA 1
ATOM 2083 C C . VAL A 1 270 ? 12.563 3.685 -33.981 1.00 75.62 270 VAL A C 1
ATOM 2085 O O . VAL A 1 270 ? 13.263 2.997 -34.726 1.00 75.62 270 VAL A O 1
ATOM 2088 N N . ARG A 1 271 ? 11.924 4.787 -34.400 1.00 73.94 271 ARG A N 1
ATOM 2089 C CA . ARG A 1 271 ? 12.031 5.307 -35.771 1.00 73.94 271 ARG A CA 1
ATOM 2090 C C . ARG A 1 271 ? 13.472 5.671 -36.119 1.00 73.94 271 ARG A C 1
ATOM 2092 O O . ARG A 1 271 ? 13.955 5.224 -37.148 1.00 73.94 271 ARG A O 1
ATOM 2099 N N . ALA A 1 272 ? 14.163 6.387 -35.232 1.00 66.94 272 ALA A N 1
ATOM 2100 C CA . ALA A 1 272 ? 15.540 6.844 -35.390 1.00 66.94 272 ALA A CA 1
ATOM 2101 C C . ALA A 1 272 ? 16.529 5.721 -35.708 1.00 66.94 272 ALA A C 1
ATOM 2103 O O . ALA A 1 272 ? 17.401 5.930 -36.547 1.00 66.94 272 ALA A O 1
ATOM 2104 N N . LYS A 1 273 ? 16.409 4.569 -35.030 1.00 66.00 273 LYS A N 1
ATOM 2105 C CA . LYS A 1 273 ? 17.402 3.482 -35.084 1.00 66.00 273 LYS A CA 1
ATOM 2106 C C . LYS A 1 273 ? 17.072 2.310 -35.998 1.00 66.00 273 LYS A C 1
ATOM 2108 O O . LYS A 1 273 ? 17.992 1.631 -36.441 1.00 66.00 273 LYS A O 1
ATOM 2113 N N . PHE A 1 274 ? 15.794 2.036 -36.250 1.00 65.94 274 PHE A N 1
ATOM 2114 C CA . PHE A 1 274 ? 15.374 0.813 -36.950 1.00 65.94 274 PHE A CA 1
ATOM 2115 C C . PHE A 1 274 ? 14.504 1.062 -38.186 1.00 65.94 274 PHE A C 1
ATOM 2117 O O . PHE A 1 274 ? 14.144 0.119 -38.894 1.00 65.94 274 PHE A O 1
ATOM 2124 N N . PHE A 1 275 ? 14.198 2.327 -38.466 1.00 63.56 275 PHE A N 1
ATOM 2125 C CA . PHE A 1 275 ? 13.546 2.788 -39.684 1.00 63.56 275 PHE A CA 1
ATOM 2126 C C . PHE A 1 275 ? 14.359 3.952 -40.273 1.00 63.56 275 PHE A C 1
ATOM 2128 O O . PHE A 1 275 ? 15.324 4.418 -39.671 1.00 63.56 275 PHE A O 1
ATOM 2135 N N . VAL A 1 276 ? 13.992 4.416 -41.468 1.00 68.38 276 VAL A N 1
ATOM 2136 C CA . VAL A 1 276 ? 14.599 5.619 -42.056 1.00 68.38 276 VAL A CA 1
ATOM 2137 C C . VAL A 1 276 ? 13.936 6.839 -41.419 1.00 68.38 276 VAL A C 1
ATOM 2139 O O . VAL A 1 276 ? 12.797 7.171 -41.753 1.00 68.38 276 VAL A O 1
ATOM 2142 N N . ALA A 1 277 ? 14.634 7.473 -40.481 1.00 69.81 277 ALA A N 1
ATOM 2143 C CA . ALA A 1 277 ? 14.219 8.720 -39.851 1.00 69.81 277 ALA A CA 1
ATOM 2144 C C . ALA A 1 277 ? 14.875 9.926 -40.532 1.00 69.81 277 ALA A C 1
ATOM 2146 O O . ALA A 1 277 ? 15.942 9.833 -41.135 1.00 69.81 277 ALA A O 1
ATOM 2147 N N . ARG A 1 278 ? 14.227 11.084 -40.432 1.00 81.94 278 ARG A N 1
ATOM 2148 C CA . ARG A 1 278 ? 14.714 12.353 -40.986 1.00 81.94 278 ARG A CA 1
ATOM 2149 C C . ARG A 1 278 ? 15.581 13.097 -39.967 1.00 81.94 278 ARG A C 1
ATOM 2151 O O . ARG A 1 278 ? 15.406 12.931 -38.761 1.00 81.94 278 ARG A O 1
ATOM 2158 N N . HIS A 1 279 ? 16.441 13.999 -40.448 1.00 82.19 279 HIS A N 1
ATOM 2159 C CA . HIS A 1 279 ? 17.273 14.886 -39.616 1.00 82.19 279 HIS A CA 1
ATOM 2160 C C . HIS A 1 279 ? 16.499 15.527 -38.447 1.00 82.19 279 HIS A C 1
ATOM 2162 O O . HIS A 1 279 ? 16.958 15.528 -37.304 1.00 82.19 279 HIS A O 1
ATOM 2168 N N . TRP A 1 280 ? 15.292 16.039 -38.721 1.00 82.38 280 TRP A N 1
ATOM 2169 C CA . TRP A 1 280 ? 14.460 16.675 -37.700 1.00 82.38 280 TRP A CA 1
ATOM 2170 C C . TRP A 1 280 ? 13.923 15.682 -36.659 1.00 82.38 280 TRP A C 1
ATOM 2172 O O . TRP A 1 280 ? 13.878 16.034 -35.489 1.00 82.38 280 TRP A O 1
ATOM 2182 N N . GLU A 1 281 ? 13.593 14.437 -37.025 1.00 82.81 281 GLU A N 1
ATOM 2183 C CA . GLU A 1 281 ? 13.129 13.420 -36.065 1.00 82.81 281 GLU A CA 1
ATOM 2184 C C . GLU A 1 281 ? 14.236 13.070 -35.058 1.00 82.81 281 GLU A C 1
ATOM 2186 O O . GLU A 1 281 ? 13.973 12.951 -33.860 1.00 82.81 281 GLU A O 1
ATOM 2191 N N . LEU A 1 282 ? 15.486 12.979 -35.530 1.00 81.06 282 LEU A N 1
ATOM 2192 C CA . LEU A 1 282 ? 16.676 12.767 -34.698 1.00 81.06 282 LEU A CA 1
ATOM 2193 C C . LEU A 1 282 ? 16.957 13.968 -33.779 1.00 81.06 282 LEU A C 1
ATOM 2195 O O . LEU A 1 282 ? 17.191 13.788 -32.583 1.00 81.06 282 LEU A O 1
ATOM 2199 N N . ALA A 1 283 ? 16.888 15.196 -34.300 1.00 84.06 283 ALA A N 1
ATOM 2200 C CA . ALA A 1 283 ? 17.059 16.401 -33.489 1.00 84.06 283 ALA A CA 1
ATOM 2201 C C . ALA A 1 283 ? 15.954 16.535 -32.421 1.00 84.06 283 ALA A C 1
ATOM 2203 O O . ALA A 1 283 ? 16.250 16.723 -31.239 1.00 84.06 283 ALA A O 1
ATOM 2204 N N . THR A 1 284 ? 14.685 16.368 -32.809 1.00 86.75 284 THR A N 1
ATOM 2205 C CA . THR A 1 284 ? 13.522 16.397 -31.910 1.00 86.75 284 THR A CA 1
ATOM 2206 C C . THR A 1 284 ? 13.609 15.316 -30.831 1.00 86.75 284 THR A C 1
ATOM 2208 O O . THR A 1 284 ? 13.311 15.611 -29.676 1.00 86.75 284 THR A O 1
ATOM 2211 N N . PHE A 1 285 ? 14.086 14.106 -31.150 1.00 86.69 285 PHE A N 1
ATOM 2212 C CA . PHE A 1 285 ? 14.364 13.066 -30.151 1.00 86.69 285 PHE A CA 1
ATOM 2213 C C . PHE A 1 285 ? 15.350 13.543 -29.069 1.00 86.69 285 PHE A C 1
ATOM 2215 O O . PHE A 1 285 ? 15.037 13.438 -27.881 1.00 86.69 285 PHE A O 1
ATOM 2222 N N . THR A 1 286 ? 16.498 14.115 -29.458 1.00 85.44 286 THR A N 1
ATOM 2223 C CA . THR A 1 286 ? 17.494 14.645 -28.506 1.00 85.44 286 THR A CA 1
ATOM 2224 C C . THR A 1 286 ? 16.879 15.699 -27.585 1.00 85.44 286 THR A C 1
ATOM 2226 O O . THR A 1 286 ? 17.012 15.595 -26.364 1.00 85.44 286 THR A O 1
ATOM 2229 N N . TYR A 1 287 ? 16.154 16.678 -28.137 1.00 87.31 287 TYR A N 1
ATOM 2230 C CA . TYR A 1 287 ? 15.523 17.725 -27.329 1.00 87.31 287 TYR A CA 1
ATOM 2231 C C . TYR A 1 287 ? 14.445 17.178 -26.385 1.00 87.31 287 TYR A C 1
ATOM 2233 O O . TYR A 1 287 ? 14.453 17.530 -25.208 1.00 87.31 287 TYR A O 1
ATOM 2241 N N . LEU A 1 288 ? 13.565 16.285 -26.851 1.00 86.62 288 LEU A N 1
ATOM 2242 C CA . LEU A 1 288 ? 12.516 15.676 -26.021 1.00 86.62 288 LEU A CA 1
ATOM 2243 C C . LEU A 1 288 ? 13.088 14.886 -24.846 1.00 86.62 288 LEU A C 1
ATOM 2245 O O . LEU A 1 288 ? 12.600 15.019 -23.723 1.00 86.62 288 LEU A O 1
ATOM 2249 N N . VAL A 1 289 ? 14.121 14.073 -25.083 1.00 86.31 289 VAL A N 1
ATOM 2250 C CA . VAL A 1 289 ? 14.716 13.265 -24.015 1.00 86.31 289 VAL A CA 1
ATOM 2251 C C . VAL A 1 289 ? 15.430 14.142 -22.989 1.00 86.31 289 VAL A C 1
ATOM 2253 O O . VAL A 1 289 ? 15.230 13.936 -21.790 1.00 86.31 289 VAL A O 1
ATOM 2256 N N . LEU A 1 290 ? 16.211 15.134 -23.428 1.00 85.56 290 LEU A N 1
ATOM 2257 C CA . LEU A 1 290 ? 16.873 16.077 -22.522 1.00 85.56 290 LEU A CA 1
ATOM 2258 C C . LEU A 1 290 ? 15.847 16.877 -21.708 1.00 85.56 290 LEU A C 1
ATOM 2260 O O . LEU A 1 290 ? 15.964 16.946 -20.487 1.00 85.56 290 LEU A O 1
ATOM 2264 N N . PHE A 1 291 ? 14.805 17.406 -22.352 1.00 87.00 291 PHE A N 1
ATOM 2265 C CA . PHE A 1 291 ? 13.712 18.137 -21.705 1.00 87.00 291 PHE A CA 1
ATOM 2266 C C . PHE A 1 291 ? 12.985 17.283 -20.657 1.00 87.00 291 PHE A C 1
ATOM 2268 O O . PHE A 1 291 ? 12.780 17.729 -19.529 1.00 87.00 291 PHE A O 1
ATOM 2275 N N . ASN A 1 292 ? 12.670 16.026 -20.983 1.00 86.62 292 ASN A N 1
ATOM 2276 C CA . ASN A 1 292 ? 12.031 15.094 -20.055 1.00 86.62 292 ASN A CA 1
ATOM 2277 C C . ASN A 1 292 ? 12.943 14.737 -18.863 1.00 86.62 292 ASN A C 1
ATOM 2279 O O . ASN A 1 292 ? 12.492 14.767 -17.718 1.00 86.62 292 ASN A O 1
ATOM 2283 N N . ILE A 1 293 ? 14.237 14.478 -19.100 1.00 86.88 293 ILE A N 1
ATOM 2284 C CA . ILE A 1 293 ? 15.223 14.248 -18.027 1.00 86.88 293 ILE A CA 1
ATOM 2285 C C . ILE A 1 293 ? 15.324 15.480 -17.122 1.00 86.88 293 ILE A C 1
ATOM 2287 O O . ILE A 1 293 ? 15.303 15.329 -15.902 1.00 86.88 293 ILE A O 1
ATOM 2291 N N . VAL A 1 294 ? 15.389 16.691 -17.684 1.00 87.62 294 VAL A N 1
ATOM 2292 C CA . VAL A 1 294 ? 15.468 17.946 -16.918 1.00 87.62 294 VAL A CA 1
ATOM 2293 C C . VAL A 1 294 ? 14.202 18.178 -16.092 1.00 87.62 294 VAL A C 1
ATOM 2295 O O . VAL A 1 294 ? 14.318 18.437 -14.897 1.00 87.62 294 VAL A O 1
ATOM 2298 N N . ILE A 1 295 ? 13.004 18.023 -16.668 1.00 85.25 295 ILE A N 1
ATOM 2299 C CA . ILE A 1 295 ? 11.730 18.187 -15.944 1.00 85.25 295 ILE A CA 1
ATOM 2300 C C . ILE A 1 295 ? 11.607 17.181 -14.801 1.00 85.25 295 ILE A C 1
ATOM 2302 O O . ILE A 1 295 ? 11.307 17.564 -13.672 1.00 85.25 295 ILE A O 1
ATOM 2306 N N . GLN A 1 296 ? 11.848 15.897 -15.059 1.00 85.38 296 GLN A N 1
ATOM 2307 C CA . GLN A 1 296 ? 11.713 14.867 -14.030 1.00 85.38 296 GLN A CA 1
ATOM 2308 C C . GLN A 1 296 ? 12.778 15.022 -12.935 1.00 85.38 296 GLN A C 1
ATOM 2310 O O . GLN A 1 296 ? 12.451 14.933 -11.752 1.00 85.38 296 GLN A O 1
ATOM 2315 N N . SER A 1 297 ? 14.015 15.373 -13.303 1.00 85.19 297 SER A N 1
ATOM 2316 C CA . SER A 1 297 ? 15.071 15.706 -12.337 1.00 85.19 297 SER A CA 1
ATOM 2317 C C . SER A 1 297 ? 14.722 16.951 -11.516 1.00 85.19 297 SER A C 1
ATOM 2319 O O . SER A 1 297 ? 14.948 16.964 -10.308 1.00 85.19 297 SER A O 1
ATOM 2321 N N . PHE A 1 298 ? 14.111 17.973 -12.124 1.00 85.81 298 PHE A N 1
ATOM 2322 C CA . PHE A 1 298 ? 13.604 19.149 -11.414 1.00 85.81 298 PHE A CA 1
ATOM 2323 C C . PHE A 1 298 ? 12.485 18.777 -10.435 1.00 85.81 298 PHE A C 1
ATOM 2325 O O . PHE A 1 298 ? 12.524 19.222 -9.294 1.00 85.81 298 PHE A O 1
ATOM 2332 N N . ILE A 1 299 ? 11.535 17.915 -10.813 1.00 84.12 299 ILE A N 1
ATOM 2333 C CA . ILE A 1 299 ? 10.472 17.440 -9.909 1.00 84.12 299 ILE A CA 1
ATOM 2334 C C . ILE A 1 299 ? 11.068 16.621 -8.748 1.00 84.12 299 ILE A C 1
ATOM 2336 O O . ILE A 1 299 ? 10.670 16.811 -7.596 1.00 84.12 299 ILE A O 1
ATOM 2340 N N . MET A 1 300 ? 12.052 15.752 -9.002 1.00 85.00 300 MET A N 1
ATOM 2341 C CA . MET A 1 300 ? 12.788 15.031 -7.951 1.00 85.00 300 MET A CA 1
ATOM 2342 C C . MET A 1 300 ? 13.482 16.010 -6.990 1.00 85.00 300 MET A C 1
ATOM 2344 O O . MET A 1 300 ? 13.266 15.941 -5.779 1.00 85.00 300 MET A O 1
ATOM 2348 N N . LEU A 1 301 ? 14.251 16.968 -7.518 1.00 82.81 301 LEU A N 1
ATOM 2349 C CA . LEU A 1 301 ? 14.951 17.994 -6.737 1.00 82.81 301 LEU A CA 1
ATOM 2350 C C . LEU A 1 301 ? 13.990 18.922 -5.979 1.00 82.81 301 LEU A C 1
ATOM 2352 O O . LEU A 1 301 ? 14.268 19.278 -4.839 1.00 82.81 301 LEU A O 1
ATOM 2356 N N . TYR A 1 302 ? 12.847 19.282 -6.561 1.00 83.19 302 TYR A N 1
ATOM 2357 C CA . TYR A 1 302 ? 11.833 20.139 -5.942 1.00 83.19 302 TYR A CA 1
ATOM 2358 C C . TYR A 1 302 ? 11.156 19.465 -4.741 1.00 83.19 302 TYR A C 1
ATOM 2360 O O . TYR A 1 302 ? 10.915 20.121 -3.723 1.00 83.19 302 TYR A O 1
ATOM 2368 N N . ASN A 1 303 ? 10.901 18.155 -4.815 1.00 81.62 303 ASN A N 1
ATOM 2369 C CA . ASN A 1 303 ? 10.465 17.374 -3.656 1.00 81.62 303 ASN A CA 1
ATOM 2370 C C . ASN A 1 303 ? 11.573 17.334 -2.589 1.00 81.62 303 ASN A C 1
ATOM 2372 O O . ASN A 1 303 ? 11.354 17.740 -1.448 1.00 81.62 303 ASN A O 1
ATOM 2376 N N . LEU A 1 304 ? 12.786 16.931 -2.978 1.00 76.06 304 LEU A N 1
ATOM 2377 C CA . LEU A 1 304 ? 13.947 16.802 -2.088 1.00 76.06 304 LEU A CA 1
ATOM 2378 C C . LEU A 1 304 ? 14.361 18.115 -1.399 1.00 76.06 304 LEU A C 1
ATOM 2380 O O . LEU A 1 304 ? 14.808 18.098 -0.255 1.00 76.06 304 LEU A O 1
ATOM 2384 N N . ALA A 1 305 ? 14.171 19.265 -2.048 1.00 70.38 305 ALA A N 1
ATOM 2385 C CA . ALA A 1 305 ? 14.488 20.581 -1.493 1.00 70.38 305 ALA A CA 1
ATOM 2386 C C . ALA A 1 305 ? 13.561 21.012 -0.340 1.00 70.38 305 ALA A C 1
ATOM 2388 O O . ALA A 1 305 ? 13.935 21.888 0.437 1.00 70.38 305 ALA A O 1
ATOM 2389 N N . ALA A 1 306 ? 12.373 20.413 -0.198 1.00 65.69 306 ALA A N 1
ATOM 2390 C CA . ALA A 1 306 ? 11.542 20.599 0.997 1.00 65.69 306 ALA A CA 1
ATOM 2391 C C . ALA A 1 306 ? 12.010 19.726 2.176 1.00 65.69 306 ALA A C 1
ATOM 2393 O O . ALA A 1 306 ? 11.673 19.992 3.331 1.00 65.69 306 ALA A O 1
ATOM 2394 N N . GLU A 1 307 ? 12.806 18.686 1.916 1.00 68.44 307 GLU A N 1
ATOM 2395 C CA . GLU A 1 307 ? 13.205 17.731 2.936 1.00 68.44 307 GLU A CA 1
ATOM 2396 C C . GLU A 1 307 ? 14.399 18.251 3.756 1.00 68.44 307 GLU A C 1
ATOM 2398 O O . GLU A 1 307 ? 15.577 18.028 3.454 1.00 68.44 307 GLU A O 1
ATOM 2403 N N . LYS A 1 308 ? 14.081 18.912 4.879 1.00 62.62 308 LYS A N 1
ATOM 2404 C CA . LYS A 1 308 ? 15.046 19.413 5.880 1.00 62.62 308 LYS A CA 1
ATOM 2405 C C . LYS A 1 308 ? 16.017 18.335 6.407 1.00 62.62 308 LYS A C 1
ATOM 2407 O O . LYS A 1 308 ? 16.996 18.686 7.069 1.00 62.62 308 LYS A O 1
ATOM 2412 N N . TYR A 1 309 ? 15.748 17.044 6.193 1.00 56.12 309 TYR A N 1
ATOM 2413 C CA . TYR A 1 309 ? 16.654 15.928 6.497 1.00 56.12 309 TYR A CA 1
ATOM 2414 C C . TYR A 1 309 ? 17.668 15.702 5.364 1.00 56.12 309 TYR A C 1
ATOM 2416 O O . TYR A 1 309 ? 18.870 15.850 5.587 1.00 56.12 309 TYR A O 1
ATOM 2424 N N . PHE A 1 310 ? 17.199 15.460 4.137 1.00 55.84 310 PHE A N 1
ATOM 2425 C CA . PHE A 1 310 ? 18.038 15.250 2.953 1.00 55.84 310 PHE A CA 1
ATOM 2426 C C . PHE A 1 310 ? 19.043 16.388 2.705 1.00 55.84 310 PHE A C 1
ATOM 2428 O O . PHE A 1 310 ? 20.226 16.136 2.468 1.00 55.84 310 PHE A O 1
ATOM 2435 N N . LEU A 1 311 ? 18.621 17.649 2.873 1.00 57.97 311 LEU A N 1
ATOM 2436 C CA . LEU A 1 311 ? 19.518 18.811 2.778 1.00 57.97 311 LEU A CA 1
ATOM 2437 C C . LEU A 1 311 ? 20.662 18.788 3.809 1.00 57.97 311 LEU A C 1
ATOM 2439 O O . LEU A 1 311 ? 21.743 19.306 3.529 1.00 57.97 311 LEU A O 1
ATOM 2443 N N . ARG A 1 312 ? 20.462 18.188 4.991 1.00 59.56 312 ARG A N 1
ATOM 2444 C CA . ARG A 1 312 ? 21.535 17.982 5.981 1.00 59.56 312 ARG A CA 1
ATOM 2445 C C . ARG A 1 312 ? 22.451 16.828 5.578 1.00 59.56 312 ARG A C 1
ATOM 2447 O O . ARG A 1 312 ? 23.665 16.999 5.657 1.00 59.56 312 ARG A O 1
ATOM 2454 N N . VAL A 1 313 ? 21.899 15.721 5.070 1.00 55.41 313 VAL A N 1
ATOM 2455 C CA . VAL A 1 313 ? 22.681 14.573 4.572 1.00 55.41 313 VAL A CA 1
ATOM 2456 C C . VAL A 1 313 ? 23.610 14.996 3.427 1.00 55.41 313 VAL A C 1
ATOM 2458 O O . VAL A 1 313 ? 24.820 14.784 3.530 1.00 55.41 313 VAL A O 1
ATOM 2461 N N . ILE A 1 314 ? 23.099 15.700 2.407 1.00 58.44 314 ILE A N 1
ATOM 2462 C CA . ILE A 1 314 ? 23.926 16.243 1.312 1.00 58.44 314 ILE A CA 1
ATOM 2463 C C . ILE A 1 314 ? 25.005 17.195 1.841 1.00 58.44 314 ILE A C 1
ATOM 2465 O O . ILE A 1 314 ? 26.162 17.071 1.451 1.00 58.44 314 ILE A O 1
ATOM 2469 N N . ARG A 1 315 ? 24.682 18.107 2.768 1.00 57.91 315 ARG A N 1
ATOM 2470 C CA . ARG A 1 315 ? 25.674 19.044 3.340 1.00 57.91 315 ARG A CA 1
ATOM 2471 C C . ARG A 1 315 ? 26.742 18.360 4.208 1.00 57.91 315 ARG A C 1
ATOM 2473 O O . ARG A 1 315 ? 27.813 18.934 4.402 1.00 57.91 315 ARG A O 1
ATOM 2480 N N . SER A 1 316 ? 26.487 17.151 4.713 1.00 49.50 316 SER A N 1
ATOM 2481 C CA . SER A 1 316 ? 27.487 16.328 5.413 1.00 49.50 316 SER A CA 1
ATOM 2482 C C . SER A 1 316 ? 28.287 15.390 4.502 1.00 49.50 316 SER A C 1
ATOM 2484 O O . SER A 1 316 ? 29.408 15.032 4.857 1.00 49.50 316 SER A O 1
ATOM 2486 N N . PHE A 1 317 ? 27.773 15.033 3.321 1.00 47.06 317 PHE A N 1
ATOM 2487 C CA . PHE A 1 317 ? 28.398 14.048 2.429 1.00 47.06 317 PHE A CA 1
ATOM 2488 C C . PHE A 1 317 ? 29.839 14.422 2.001 1.00 47.06 317 PHE A C 1
ATOM 2490 O O . PHE A 1 317 ? 30.727 13.583 2.165 1.00 47.06 317 PHE A O 1
ATOM 2497 N N . PRO A 1 318 ? 30.159 15.677 1.602 1.00 48.41 318 PRO A N 1
ATOM 2498 C CA . PRO A 1 318 ? 31.543 16.082 1.327 1.00 48.41 318 PRO A CA 1
ATOM 2499 C C . PRO A 1 318 ? 32.477 15.925 2.534 1.00 48.41 318 PRO A C 1
ATOM 2501 O O . PRO A 1 318 ? 33.646 15.581 2.373 1.00 48.41 318 PRO A O 1
ATOM 2504 N N . LYS A 1 319 ? 31.963 16.135 3.755 1.00 47.12 319 LYS A N 1
ATOM 2505 C CA . LYS A 1 319 ? 32.743 15.998 4.994 1.00 47.12 319 LYS A CA 1
ATOM 2506 C C . LYS A 1 319 ? 33.023 14.534 5.338 1.00 47.12 319 LYS A C 1
ATOM 2508 O O . LYS A 1 319 ? 34.082 14.258 5.886 1.00 47.12 319 LYS A O 1
ATOM 2513 N N . MET A 1 320 ? 32.128 13.607 4.982 1.00 42.28 320 MET A N 1
ATOM 2514 C CA . MET A 1 320 ? 32.370 12.165 5.124 1.00 42.28 320 MET A CA 1
ATOM 2515 C C . MET A 1 320 ? 33.358 11.627 4.082 1.00 42.28 320 MET A C 1
ATOM 2517 O O . MET A 1 320 ? 34.191 10.794 4.422 1.00 42.28 320 MET A O 1
ATOM 2521 N N . CYS A 1 321 ? 33.287 12.090 2.830 1.00 39.09 321 CYS A N 1
ATOM 2522 C CA . CYS A 1 321 ? 34.131 11.563 1.752 1.00 39.09 321 CYS A CA 1
ATOM 2523 C C . CYS A 1 321 ? 35.545 12.166 1.703 1.00 39.09 321 CYS A C 1
ATOM 2525 O O . CYS A 1 321 ? 36.464 11.482 1.263 1.00 39.09 321 CYS A O 1
ATOM 2527 N N . PHE A 1 322 ? 35.733 13.416 2.144 1.00 47.19 322 PHE A N 1
ATOM 2528 C CA . PHE A 1 322 ? 37.004 14.144 1.978 1.00 47.19 322 PHE A CA 1
ATOM 2529 C C . PHE A 1 322 ? 37.566 14.764 3.274 1.00 47.19 322 PHE A C 1
ATOM 2531 O O . PHE A 1 322 ? 38.615 15.406 3.243 1.00 47.19 322 PHE A O 1
ATOM 2538 N N . GLY A 1 323 ? 36.905 14.588 4.425 1.00 36.34 323 GLY A N 1
ATOM 2539 C CA . GLY A 1 323 ? 37.303 15.205 5.696 1.00 36.34 323 GLY A CA 1
ATOM 2540 C C . GLY A 1 323 ? 37.977 14.250 6.687 1.00 36.34 323 GLY A C 1
ATOM 2541 O O . GLY A 1 323 ? 37.310 13.439 7.325 1.00 36.34 323 GLY A O 1
ATOM 2542 N N . LYS A 1 324 ? 39.283 14.419 6.937 1.00 47.72 324 LYS A N 1
ATOM 2543 C CA . LYS A 1 324 ? 39.929 13.867 8.145 1.00 47.72 324 LYS A CA 1
ATOM 2544 C C . LYS A 1 324 ? 39.520 14.685 9.379 1.00 47.72 324 LYS A C 1
ATOM 2546 O O . LYS A 1 324 ? 40.124 15.723 9.631 1.00 47.72 324 LYS A O 1
ATOM 2551 N N . SER A 1 325 ? 38.577 14.209 10.196 1.00 32.16 325 SER A N 1
ATOM 2552 C CA . SER A 1 325 ? 38.548 14.586 11.622 1.00 32.16 325 SER A CA 1
ATOM 2553 C C . SER A 1 325 ? 37.785 13.600 12.511 1.00 32.16 325 SER A C 1
ATOM 2555 O O . SER A 1 325 ? 36.833 12.949 12.088 1.00 32.16 325 SER A O 1
ATOM 2557 N N . ARG A 1 326 ? 38.205 13.528 13.779 1.00 35.09 326 ARG A N 1
ATOM 2558 C CA . ARG A 1 326 ? 37.533 12.794 14.856 1.00 35.09 326 ARG A CA 1
ATOM 2559 C C . ARG A 1 326 ? 36.393 13.645 15.423 1.00 35.09 326 ARG A C 1
ATOM 2561 O O . ARG A 1 326 ? 36.651 14.556 16.201 1.00 35.09 326 ARG A O 1
ATOM 2568 N N . SER A 1 327 ? 35.143 13.312 15.113 1.00 29.92 327 SER A N 1
ATOM 2569 C CA . SER A 1 327 ? 34.014 13.629 15.999 1.00 29.92 327 SER A CA 1
ATOM 2570 C C . SER A 1 327 ? 32.810 12.746 15.690 1.00 29.92 327 SER A C 1
ATOM 2572 O O . SER A 1 327 ? 32.452 12.553 14.527 1.00 29.92 327 SER A O 1
ATOM 2574 N N . SER A 1 328 ? 32.172 12.208 16.728 1.00 29.11 328 SER A N 1
ATOM 2575 C CA . SER A 1 328 ? 30.899 11.504 16.602 1.00 29.11 328 SER A CA 1
ATOM 2576 C C . SER A 1 328 ? 29.780 12.510 16.329 1.00 29.11 328 SER A C 1
ATOM 2578 O O . SER A 1 328 ? 29.343 13.215 17.239 1.00 29.11 328 SER A O 1
ATOM 2580 N N . VAL A 1 329 ? 29.297 12.570 15.085 1.00 30.77 329 VAL A N 1
ATOM 2581 C CA . VAL A 1 329 ? 28.139 13.399 14.720 1.00 30.77 329 VAL A CA 1
ATOM 2582 C C . VAL A 1 329 ? 26.882 12.802 15.357 1.00 30.77 329 VAL A C 1
ATOM 2584 O O . VAL A 1 329 ? 26.225 11.934 14.785 1.00 30.77 329 VAL A O 1
ATOM 2587 N N . VAL A 1 330 ? 26.553 13.261 16.564 1.00 30.14 330 VAL A N 1
ATOM 2588 C CA . VAL A 1 330 ? 25.273 12.972 17.215 1.00 30.14 330 VAL A CA 1
ATOM 2589 C C . VAL A 1 330 ? 24.190 13.740 16.462 1.00 30.14 330 VAL A C 1
ATOM 2591 O O . VAL A 1 330 ? 24.200 14.970 16.441 1.00 30.14 330 VAL A O 1
ATOM 2594 N N . LEU A 1 331 ? 23.255 13.025 15.833 1.00 27.48 331 LEU A N 1
ATOM 2595 C CA . LEU A 1 331 ? 22.056 13.648 15.281 1.00 27.48 331 LEU A CA 1
ATOM 2596 C C . LEU A 1 331 ? 21.134 14.049 16.446 1.00 27.48 331 LEU A C 1
ATOM 2598 O O . LEU A 1 331 ? 20.714 13.160 17.189 1.00 27.48 331 LEU A O 1
ATOM 2602 N N . PRO A 1 332 ? 20.759 15.331 16.603 1.00 29.98 332 PRO A N 1
ATOM 2603 C CA . PRO A 1 332 ? 19.607 15.674 17.421 1.00 29.98 332 PRO A CA 1
ATOM 2604 C C . PRO A 1 332 ? 18.334 15.179 16.722 1.00 29.98 332 PRO A C 1
ATOM 2606 O O . PRO A 1 332 ? 18.192 15.313 15.501 1.00 29.98 332 PRO A O 1
ATOM 2609 N N . ALA A 1 333 ? 17.408 14.619 17.501 1.00 29.75 333 ALA A N 1
ATOM 2610 C CA . ALA A 1 333 ? 16.074 14.269 17.024 1.00 29.75 333 ALA A CA 1
ATOM 2611 C C . ALA A 1 333 ? 15.320 15.516 16.521 1.00 29.75 333 ALA A C 1
ATOM 2613 O O . ALA A 1 333 ? 15.675 16.655 16.840 1.00 29.75 333 ALA A O 1
ATOM 2614 N N . ALA A 1 334 ? 14.279 15.310 15.714 1.00 28.91 334 ALA A N 1
ATOM 2615 C CA . ALA A 1 334 ? 13.426 16.408 15.281 1.00 28.91 334 ALA A CA 1
ATOM 2616 C C . ALA A 1 334 ? 12.623 16.946 16.475 1.00 28.91 334 ALA A C 1
ATOM 2618 O O . ALA A 1 334 ? 11.824 16.220 17.057 1.00 28.91 334 ALA A O 1
ATOM 2619 N N . ILE A 1 335 ? 12.824 18.220 16.814 1.00 26.77 335 ILE A N 1
ATOM 2620 C CA . ILE A 1 335 ? 11.916 18.953 17.699 1.00 26.77 335 ILE A CA 1
ATOM 2621 C C . ILE A 1 335 ? 10.664 19.281 16.868 1.00 26.77 335 ILE A C 1
ATOM 2623 O O . ILE A 1 335 ? 10.817 19.928 15.824 1.00 26.77 335 ILE A O 1
ATOM 2627 N N . PRO A 1 336 ? 9.452 18.859 17.271 1.00 30.97 336 PRO A N 1
ATOM 2628 C CA . PRO A 1 336 ? 8.227 19.326 16.638 1.00 30.97 336 PRO A CA 1
ATOM 2629 C C . PRO A 1 336 ? 8.005 20.799 17.001 1.00 30.97 336 PRO A C 1
ATOM 2631 O O . PRO A 1 336 ? 7.936 21.161 18.174 1.00 30.97 336 PRO A O 1
ATOM 2634 N N . SER A 1 337 ? 7.903 21.664 15.993 1.00 24.66 337 SER A N 1
ATOM 2635 C CA . SER A 1 337 ? 7.538 23.069 16.174 1.00 24.66 337 SER A CA 1
ATOM 2636 C C . SER A 1 337 ? 6.026 23.185 16.365 1.00 24.66 337 SER A C 1
ATOM 2638 O O . SER A 1 337 ? 5.285 23.310 15.389 1.00 24.66 337 SER A O 1
ATOM 2640 N N . VAL A 1 338 ? 5.574 23.108 17.617 1.00 26.80 338 VAL A N 1
ATOM 2641 C CA . VAL A 1 338 ? 4.192 23.421 17.996 1.00 26.80 338 VAL A CA 1
ATOM 2642 C C . VAL A 1 338 ? 4.085 24.928 18.218 1.00 26.80 338 VAL A C 1
ATOM 2644 O O . VAL A 1 338 ? 4.446 25.428 19.278 1.00 26.80 338 VAL A O 1
ATOM 2647 N N . GLU A 1 339 ? 3.580 25.645 17.217 1.00 24.42 339 GLU A N 1
ATOM 2648 C CA . GLU A 1 339 ? 3.127 27.032 17.358 1.00 24.42 339 GLU A CA 1
ATOM 2649 C C . GLU A 1 339 ? 1.599 27.062 17.233 1.00 24.42 339 GLU A C 1
ATOM 2651 O O . GLU A 1 339 ? 1.036 27.215 16.149 1.00 24.42 339 GLU A O 1
ATOM 2656 N N . GLY A 1 340 ? 0.931 26.857 18.371 1.00 24.94 340 GLY A N 1
ATOM 2657 C CA . GLY A 1 340 ? -0.458 27.262 18.576 1.00 24.94 340 GLY A CA 1
ATOM 2658 C C . GLY A 1 340 ? -0.483 28.707 19.073 1.00 24.94 340 GLY A C 1
ATOM 2659 O O . GLY A 1 340 ? 0.327 29.082 19.918 1.00 24.94 340 GLY A O 1
ATOM 2660 N N . VAL A 1 341 ? -1.374 29.526 18.520 1.00 27.56 341 VAL A N 1
ATOM 2661 C CA . VAL A 1 341 ? -1.424 30.970 18.789 1.00 27.56 341 VAL A CA 1
ATOM 2662 C C . VAL A 1 341 ? -2.174 31.239 20.094 1.00 27.56 341 VAL A C 1
ATOM 2664 O O . VAL A 1 341 ? -3.314 30.810 20.217 1.00 27.56 341 VAL A O 1
ATOM 2667 N N . GLU A 1 342 ? -1.561 31.971 21.030 1.00 22.36 342 GLU A N 1
ATOM 2668 C CA . GLU A 1 342 ? -2.072 33.258 21.544 1.00 22.36 342 GLU A CA 1
ATOM 2669 C C . GLU A 1 342 ? -1.103 33.896 22.554 1.00 22.36 342 GLU A C 1
ATOM 2671 O O . GLU A 1 342 ? -0.286 33.222 23.181 1.00 22.36 342 GLU A O 1
ATOM 2676 N N . ALA A 1 343 ? -1.143 35.227 22.661 1.00 29.59 343 ALA A N 1
ATOM 2677 C CA . ALA A 1 343 ? -0.191 36.006 23.446 1.00 29.59 343 ALA A CA 1
ATOM 2678 C C . ALA A 1 343 ? -0.811 36.489 24.765 1.00 29.59 343 ALA A C 1
ATOM 2680 O O . ALA A 1 343 ? -1.571 37.455 24.779 1.00 29.59 343 ALA A O 1
ATOM 2681 N N . LEU A 1 344 ? -0.416 35.872 25.882 1.00 25.05 344 LEU A N 1
ATOM 2682 C CA . LEU A 1 344 ? -0.619 36.420 27.225 1.00 25.05 344 LEU A CA 1
ATOM 2683 C C . LEU A 1 344 ? 0.689 36.415 28.024 1.00 25.05 344 LEU A C 1
ATOM 2685 O O . LEU A 1 344 ? 1.534 35.531 27.898 1.00 25.05 344 LEU A O 1
ATOM 2689 N N . THR A 1 345 ? 0.871 37.467 28.817 1.00 27.91 345 THR A N 1
ATOM 2690 C CA . THR A 1 345 ? 2.119 37.802 29.511 1.00 27.91 345 THR A CA 1
ATOM 2691 C C . THR A 1 345 ? 2.329 36.989 30.787 1.00 27.91 345 THR A C 1
ATOM 2693 O O . THR A 1 345 ? 1.474 37.000 31.668 1.00 27.91 345 THR A O 1
ATOM 2696 N N . GLY A 1 346 ? 3.513 36.392 30.950 1.00 22.20 346 GLY A N 1
ATOM 2697 C CA . GLY A 1 346 ? 3.937 35.772 32.211 1.00 22.20 346 GLY A CA 1
ATOM 2698 C C . GLY A 1 346 ? 5.189 34.913 32.035 1.00 22.20 346 GLY A C 1
ATOM 2699 O O . GLY A 1 346 ? 5.110 33.792 31.547 1.00 22.20 346 GLY A O 1
ATOM 2700 N N . GLY A 1 347 ? 6.362 35.438 32.395 1.00 26.77 347 GLY A N 1
ATOM 2701 C CA . GLY A 1 347 ? 7.628 34.722 32.213 1.00 26.77 347 GLY A CA 1
ATOM 2702 C C . GLY A 1 347 ? 7.913 33.713 33.328 1.00 26.77 347 GLY A C 1
ATOM 2703 O O . GLY A 1 347 ? 7.927 34.088 34.496 1.00 26.77 347 GLY A O 1
ATOM 2704 N N . PHE A 1 348 ? 8.237 32.468 32.967 1.00 22.91 348 PHE A N 1
ATOM 2705 C CA . PHE A 1 348 ? 8.871 31.494 33.865 1.00 22.91 348 PHE A CA 1
ATOM 2706 C C . PHE A 1 348 ? 10.003 30.733 33.156 1.00 22.91 348 PHE A C 1
ATOM 2708 O O . PHE A 1 348 ? 9.970 30.502 31.948 1.00 22.91 348 PHE A O 1
ATOM 2715 N N . LEU A 1 349 ? 11.046 30.384 33.912 1.00 25.14 349 LEU A N 1
ATOM 2716 C CA . LEU A 1 349 ? 12.309 29.851 33.389 1.00 25.14 349 LEU A CA 1
ATOM 2717 C C . LEU A 1 349 ? 12.211 28.358 33.032 1.00 25.14 349 LEU A C 1
ATOM 2719 O O . LEU A 1 349 ? 11.879 27.533 33.879 1.00 25.14 349 LEU A O 1
ATOM 2723 N N . SER A 1 350 ? 12.581 27.996 31.799 1.00 22.81 350 SER A N 1
ATOM 2724 C CA . SER A 1 350 ? 12.600 26.602 31.326 1.00 22.81 350 SER A CA 1
ATOM 2725 C C . SER A 1 350 ? 13.890 25.856 31.735 1.00 22.81 350 SER A C 1
ATOM 2727 O O . SER A 1 350 ? 14.976 26.236 31.281 1.00 22.81 350 SER A O 1
ATOM 2729 N N . PRO A 1 351 ? 13.821 24.754 32.510 1.00 26.03 351 PRO A N 1
ATOM 2730 C CA . PRO A 1 351 ? 15.001 24.010 32.952 1.00 26.03 351 PRO A CA 1
ATOM 2731 C C . PRO A 1 351 ? 15.524 23.021 31.890 1.00 26.03 351 PRO A C 1
ATOM 2733 O O . PRO A 1 351 ? 14.974 21.942 31.673 1.00 26.03 351 PRO A O 1
ATOM 2736 N N . ARG A 1 352 ? 16.663 23.344 31.263 1.00 30.19 352 ARG A N 1
ATOM 2737 C CA . ARG A 1 352 ? 17.444 22.406 30.425 1.00 30.19 352 ARG A CA 1
ATOM 2738 C C . ARG A 1 352 ? 17.887 21.168 31.230 1.00 30.19 352 ARG A C 1
ATOM 2740 O O . ARG A 1 352 ? 18.712 21.329 32.124 1.00 30.19 352 ARG A O 1
ATOM 2747 N N . THR A 1 353 ? 17.515 19.939 30.844 1.00 26.02 353 THR A N 1
ATOM 2748 C CA . THR A 1 353 ? 18.224 18.720 31.317 1.00 26.02 353 THR A CA 1
ATOM 2749 C C . THR A 1 353 ? 18.357 17.574 30.298 1.00 26.02 353 THR A C 1
ATOM 2751 O O . THR A 1 353 ? 17.406 16.879 29.955 1.00 26.02 353 THR A O 1
ATOM 2754 N N . GLY A 1 354 ? 19.611 17.295 29.921 1.00 25.41 354 GLY A N 1
ATOM 2755 C CA . GLY A 1 354 ? 20.155 15.942 29.723 1.00 25.41 354 GLY A CA 1
ATOM 2756 C C . GLY A 1 354 ? 19.386 14.953 28.838 1.00 25.41 354 GLY A C 1
ATOM 2757 O O . GLY A 1 354 ? 18.675 14.085 29.354 1.00 25.41 354 GLY A O 1
ATOM 2758 N N . LEU A 1 355 ? 19.656 14.991 27.529 1.00 26.42 355 LEU A N 1
ATOM 2759 C CA . LEU A 1 355 ? 19.281 13.946 26.571 1.00 26.42 355 LEU A CA 1
ATOM 2760 C C . LEU A 1 355 ? 20.511 13.091 26.210 1.00 26.42 355 LEU A C 1
ATOM 2762 O O . LEU A 1 355 ? 21.161 13.286 25.184 1.00 26.42 355 LEU A O 1
ATOM 2766 N N . SER A 1 356 ? 20.851 12.139 27.078 1.00 27.56 356 SER A N 1
ATOM 2767 C CA . SER A 1 356 ? 21.765 11.044 26.746 1.00 27.56 356 SER A CA 1
ATOM 2768 C C . SER A 1 356 ? 20.963 9.827 26.294 1.00 27.56 356 SER A C 1
ATOM 2770 O O . SER A 1 356 ? 20.221 9.282 27.101 1.00 27.56 356 SER A O 1
ATOM 2772 N N . HIS A 1 357 ? 21.152 9.369 25.050 1.00 26.50 357 HIS A N 1
ATOM 2773 C CA . HIS A 1 357 ? 21.406 7.947 24.766 1.00 26.50 357 HIS A CA 1
ATOM 2774 C C . HIS A 1 357 ? 21.752 7.670 23.295 1.00 26.50 357 HIS A C 1
ATOM 2776 O O . HIS A 1 357 ? 20.933 7.786 22.388 1.00 26.50 357 HIS A O 1
ATOM 2782 N N . THR A 1 358 ? 22.968 7.181 23.070 1.00 32.12 358 THR A N 1
ATOM 2783 C CA . THR A 1 358 ? 23.417 6.592 21.806 1.00 32.12 358 THR A CA 1
ATOM 2784 C C . THR A 1 358 ? 23.060 5.102 21.745 1.00 32.12 358 THR A C 1
ATOM 2786 O O . THR A 1 358 ? 23.834 4.251 22.178 1.00 32.12 358 THR A O 1
ATOM 2789 N N . LYS A 1 359 ? 21.902 4.750 21.165 1.00 29.92 359 LYS A N 1
ATOM 2790 C CA . LYS A 1 359 ? 21.590 3.360 20.771 1.00 29.92 359 LYS A CA 1
ATOM 2791 C C . LYS A 1 359 ? 20.972 3.274 19.372 1.00 29.92 359 LYS A C 1
ATOM 2793 O O . LYS A 1 359 ? 19.767 3.366 19.208 1.00 29.92 359 LYS A O 1
ATOM 2798 N N . SER A 1 360 ? 21.850 3.048 18.391 1.00 27.22 360 SER A N 1
ATOM 2799 C CA . SER A 1 360 ? 21.600 2.434 17.074 1.00 27.22 360 SER A CA 1
ATOM 2800 C C . SER A 1 360 ? 20.217 2.667 16.438 1.00 27.22 360 SER A C 1
ATOM 2802 O O . SER A 1 360 ? 19.305 1.852 16.574 1.00 27.22 360 SER A O 1
ATOM 2804 N N . THR A 1 361 ? 20.108 3.714 15.617 1.00 32.72 361 THR A N 1
ATOM 2805 C CA . THR A 1 361 ? 19.017 3.903 14.648 1.00 32.72 361 THR A CA 1
ATOM 2806 C C . THR A 1 361 ? 19.109 2.893 13.496 1.00 32.72 361 THR A C 1
ATOM 2808 O O . THR A 1 361 ? 19.366 3.236 12.341 1.00 32.72 361 THR A O 1
ATOM 2811 N N . LYS A 1 362 ? 18.876 1.609 13.792 1.00 34.47 362 LYS A N 1
ATOM 2812 C CA . LYS A 1 362 ? 18.477 0.652 12.755 1.00 34.47 362 LYS A CA 1
ATOM 2813 C C . LYS A 1 362 ? 17.147 1.115 12.163 1.00 34.47 362 LYS A C 1
ATOM 2815 O O . LYS A 1 362 ? 16.191 1.325 12.908 1.00 34.47 362 LYS A O 1
ATOM 2820 N N . PHE A 1 363 ? 17.077 1.213 10.836 1.00 39.72 363 PHE A N 1
ATOM 2821 C CA . PHE A 1 363 ? 15.837 1.435 10.085 1.00 39.72 363 PHE A CA 1
ATOM 2822 C C . PHE A 1 363 ? 14.914 0.212 10.225 1.00 39.72 363 PHE A C 1
ATOM 2824 O O . PHE A 1 363 ? 14.845 -0.650 9.346 1.00 39.72 363 PHE A O 1
ATOM 2831 N N . ARG A 1 364 ? 14.240 0.100 11.374 1.00 49.00 364 ARG A N 1
ATOM 2832 C CA . ARG A 1 364 ? 13.317 -0.996 11.677 1.00 49.00 364 ARG A CA 1
ATOM 2833 C C . ARG A 1 364 ? 12.144 -0.955 10.713 1.00 49.00 364 ARG A C 1
ATOM 2835 O O . ARG A 1 364 ? 11.462 0.056 10.584 1.00 49.00 364 ARG A O 1
ATOM 2842 N N . ASN A 1 365 ? 11.927 -2.076 10.033 1.00 55.44 365 ASN A N 1
ATOM 2843 C CA . ASN A 1 365 ? 11.175 -2.137 8.781 1.00 55.44 365 ASN A CA 1
ATOM 2844 C C . ASN A 1 365 ? 9.638 -2.068 8.990 1.00 55.44 365 ASN A C 1
ATOM 2846 O O . ASN A 1 365 ? 8.892 -3.044 8.831 1.00 55.44 365 ASN A O 1
ATOM 2850 N N . SER A 1 366 ? 9.169 -0.877 9.367 1.00 61.31 366 SER A N 1
ATOM 2851 C CA . SER A 1 366 ? 7.782 -0.494 9.668 1.00 61.31 366 SER A CA 1
ATOM 2852 C C . SER A 1 366 ? 6.857 -0.500 8.445 1.00 61.31 366 SER A C 1
ATOM 2854 O O . SER A 1 366 ? 5.641 -0.596 8.598 1.00 61.31 366 SER A O 1
ATOM 2856 N N . ALA A 1 367 ? 7.417 -0.463 7.234 1.00 66.50 367 ALA A N 1
ATOM 2857 C CA . ALA A 1 367 ? 6.685 -0.337 5.975 1.00 66.50 367 ALA A CA 1
ATOM 2858 C C . ALA A 1 367 ? 5.781 -1.532 5.598 1.00 66.50 367 ALA A C 1
ATOM 2860 O O . ALA A 1 367 ? 4.815 -1.355 4.858 1.00 66.50 367 ALA A O 1
ATOM 2861 N N . GLY A 1 368 ? 6.076 -2.739 6.094 1.00 73.69 368 GLY A N 1
ATOM 2862 C CA . GLY A 1 368 ? 5.349 -3.965 5.738 1.00 73.69 368 GLY A CA 1
ATOM 2863 C C . GLY A 1 368 ? 5.807 -4.619 4.425 1.00 73.69 368 GLY A C 1
ATOM 2864 O O . GLY A 1 368 ? 6.402 -3.985 3.551 1.00 73.69 368 GLY A O 1
ATOM 2865 N N . PHE A 1 369 ? 5.517 -5.917 4.284 1.00 77.00 369 PHE A N 1
ATOM 2866 C CA . PHE A 1 369 ? 5.981 -6.752 3.168 1.00 77.00 369 PHE A CA 1
ATOM 2867 C C . PHE A 1 369 ? 5.538 -6.216 1.804 1.00 77.00 369 PHE A C 1
ATOM 2869 O O . PHE A 1 369 ? 6.370 -6.046 0.912 1.00 77.00 369 PHE A O 1
ATOM 2876 N N . ARG A 1 370 ? 4.233 -5.937 1.642 1.00 78.75 370 ARG A N 1
ATOM 2877 C CA . ARG A 1 370 ? 3.641 -5.479 0.374 1.00 78.75 370 ARG A CA 1
ATOM 2878 C C . ARG A 1 370 ? 4.395 -4.265 -0.155 1.00 78.75 370 ARG A C 1
ATOM 2880 O O . ARG A 1 370 ? 4.847 -4.263 -1.296 1.00 78.75 370 ARG A O 1
ATOM 2887 N N . ARG A 1 371 ? 4.628 -3.284 0.718 1.00 78.38 371 ARG A N 1
ATOM 2888 C CA . ARG A 1 371 ? 5.340 -2.046 0.410 1.00 78.38 371 ARG A CA 1
ATOM 2889 C C . ARG A 1 371 ? 6.774 -2.276 -0.060 1.00 78.38 371 ARG A C 1
ATOM 2891 O O . ARG A 1 371 ? 7.126 -1.856 -1.157 1.00 78.38 371 ARG A O 1
ATOM 2898 N N . GLN A 1 372 ? 7.580 -2.981 0.730 1.00 77.25 372 GLN A N 1
ATOM 2899 C CA . GLN A 1 372 ? 8.998 -3.215 0.421 1.00 77.25 372 GLN A CA 1
ATOM 2900 C C . GLN A 1 372 ? 9.188 -3.950 -0.915 1.00 77.25 372 GLN A C 1
ATOM 2902 O O . GLN A 1 372 ? 10.125 -3.663 -1.657 1.00 77.25 372 GLN A O 1
ATOM 2907 N N . LYS A 1 373 ? 8.291 -4.889 -1.245 1.00 81.12 373 LYS A N 1
ATOM 2908 C CA . LYS A 1 373 ? 8.340 -5.625 -2.516 1.00 81.12 373 LYS A CA 1
ATOM 2909 C C . LYS A 1 373 ? 7.887 -4.756 -3.692 1.00 81.12 373 LYS A C 1
ATOM 2911 O O . LYS A 1 373 ? 8.508 -4.833 -4.746 1.00 81.12 373 LYS A O 1
ATOM 2916 N N . MET A 1 374 ? 6.883 -3.890 -3.520 1.00 79.38 374 MET A N 1
ATOM 2917 C CA . MET A 1 374 ? 6.468 -2.929 -4.556 1.00 79.38 374 MET A CA 1
ATOM 2918 C C . MET A 1 374 ? 7.582 -1.933 -4.914 1.00 79.38 374 MET A C 1
ATOM 2920 O O . MET A 1 374 ? 7.806 -1.691 -6.101 1.00 79.38 374 MET A O 1
ATOM 2924 N N . ASN A 1 375 ? 8.344 -1.454 -3.921 1.00 77.38 375 ASN A N 1
ATOM 2925 C CA . ASN A 1 375 ? 9.504 -0.567 -4.121 1.00 77.38 375 ASN A CA 1
ATOM 2926 C C . ASN A 1 375 ? 10.597 -1.185 -5.021 1.00 77.38 375 ASN A C 1
ATOM 2928 O O . ASN A 1 375 ? 11.390 -0.450 -5.601 1.00 77.38 375 ASN A O 1
ATOM 2932 N N . LEU A 1 376 ? 10.639 -2.518 -5.144 1.00 79.88 376 LEU A N 1
ATOM 2933 C CA . LEU A 1 376 ? 11.576 -3.260 -5.996 1.00 79.88 376 LEU A CA 1
ATOM 2934 C C . LEU A 1 376 ? 10.939 -3.766 -7.303 1.00 79.88 376 LEU A C 1
ATOM 2936 O O . LEU A 1 376 ? 11.594 -3.759 -8.344 1.00 79.88 376 LEU A O 1
ATOM 2940 N N . LEU A 1 377 ? 9.673 -4.198 -7.268 1.00 83.50 377 LEU A N 1
ATOM 2941 C CA . LEU A 1 377 ? 8.953 -4.733 -8.430 1.00 83.50 377 LEU A CA 1
ATOM 2942 C C . LEU A 1 377 ? 8.725 -3.677 -9.517 1.00 83.50 377 LEU A C 1
ATOM 2944 O O . LEU A 1 377 ? 8.878 -3.993 -10.696 1.00 83.50 377 LEU A O 1
ATOM 2948 N N . VAL A 1 378 ? 8.397 -2.435 -9.140 1.00 80.94 378 VAL A N 1
ATOM 2949 C CA . VAL A 1 378 ? 8.165 -1.360 -10.120 1.00 80.94 378 VAL A CA 1
ATOM 2950 C C . VAL A 1 378 ? 9.463 -1.006 -10.869 1.00 80.94 378 VAL A C 1
ATOM 2952 O O . VAL A 1 378 ? 9.441 -1.081 -12.099 1.00 80.94 378 VAL A O 1
ATOM 2955 N N . PRO A 1 379 ? 10.619 -0.754 -10.213 1.00 77.94 379 PRO A N 1
ATOM 2956 C CA . PRO A 1 379 ? 11.902 -0.634 -10.914 1.00 77.94 379 PRO A CA 1
ATOM 2957 C C . PRO A 1 379 ? 12.304 -1.881 -11.719 1.00 77.94 379 PRO A C 1
ATOM 2959 O O . PRO A 1 379 ? 12.776 -1.748 -12.848 1.00 77.94 379 PRO A O 1
ATOM 2962 N N . LEU A 1 380 ? 12.079 -3.097 -11.198 1.00 83.62 380 LEU A N 1
ATOM 2963 C CA . LEU A 1 380 ? 12.401 -4.330 -11.930 1.00 83.62 380 LEU A CA 1
ATOM 2964 C C . LEU A 1 380 ? 11.622 -4.440 -13.250 1.00 83.62 380 LEU A C 1
ATOM 2966 O O . LEU A 1 380 ? 12.192 -4.889 -14.242 1.00 83.62 380 LEU A O 1
ATOM 2970 N N . SER A 1 381 ? 10.362 -3.996 -13.303 1.00 82.25 381 SER A N 1
ATOM 2971 C CA . SER A 1 381 ? 9.572 -4.035 -14.543 1.00 82.25 381 SER A CA 1
ATOM 2972 C C . SER A 1 381 ? 10.261 -3.307 -15.711 1.00 82.25 381 SER A C 1
ATOM 2974 O O . SER A 1 381 ? 10.233 -3.791 -16.839 1.00 82.25 381 SER A O 1
ATOM 2976 N N . LEU A 1 382 ? 10.989 -2.218 -15.434 1.00 76.69 382 LEU A N 1
ATOM 2977 C CA . LEU A 1 382 ? 11.741 -1.432 -16.422 1.00 76.69 382 LEU A CA 1
ATOM 2978 C C . LEU A 1 382 ? 12.983 -2.160 -16.915 1.00 76.69 382 LEU A C 1
ATOM 2980 O O . LEU A 1 382 ? 13.231 -2.256 -18.118 1.00 76.69 382 LEU A O 1
ATOM 2984 N N . LEU A 1 383 ? 13.734 -2.736 -15.976 1.00 80.56 383 LEU A N 1
ATOM 2985 C CA . LEU A 1 383 ? 14.891 -3.576 -16.270 1.00 80.56 383 LEU A CA 1
ATOM 2986 C C . LEU A 1 383 ? 14.480 -4.794 -17.115 1.00 80.56 383 LEU A C 1
ATOM 2988 O O . LEU A 1 383 ? 15.275 -5.284 -17.916 1.00 80.56 383 LEU A O 1
ATOM 2992 N N . LEU A 1 384 ? 13.230 -5.253 -16.997 1.00 83.75 384 LEU A N 1
ATOM 2993 C CA . LEU A 1 384 ? 12.633 -6.300 -17.829 1.00 83.75 384 LEU A CA 1
ATOM 2994 C C . LEU A 1 384 ? 11.999 -5.785 -19.141 1.00 83.75 384 LEU A C 1
ATOM 2996 O O . LEU A 1 384 ? 11.761 -6.586 -20.040 1.00 83.75 384 LEU A O 1
ATOM 3000 N N . VAL A 1 385 ? 11.780 -4.485 -19.336 1.00 84.19 385 VAL A N 1
ATOM 3001 C CA . VAL A 1 385 ? 11.402 -3.936 -20.656 1.00 84.19 385 VAL A CA 1
ATOM 3002 C C . VAL A 1 385 ? 12.617 -3.761 -21.572 1.00 84.19 385 VAL A C 1
ATOM 3004 O O . VAL A 1 385 ? 12.496 -3.966 -22.784 1.00 84.19 385 VAL A O 1
ATOM 3007 N N . ALA A 1 386 ? 13.790 -3.466 -20.998 1.00 83.19 386 ALA A N 1
ATOM 3008 C CA . ALA A 1 386 ? 15.066 -3.340 -21.710 1.00 83.19 386 ALA A CA 1
ATOM 3009 C C . ALA A 1 386 ? 15.334 -4.492 -22.703 1.00 83.19 386 ALA A C 1
ATOM 3011 O O . ALA A 1 386 ? 14.921 -5.634 -22.478 1.00 83.19 386 ALA A O 1
ATOM 3012 N N . THR A 1 387 ? 16.034 -4.190 -23.795 1.00 81.12 387 THR A N 1
ATOM 3013 C CA . THR A 1 387 ? 16.425 -5.141 -24.852 1.00 81.12 387 THR A CA 1
ATOM 3014 C C . THR A 1 387 ? 17.921 -5.014 -25.118 1.00 81.12 387 THR A C 1
ATOM 3016 O O . THR A 1 387 ? 18.491 -3.959 -24.857 1.00 81.12 387 THR A O 1
ATOM 3019 N N . ALA A 1 388 ? 18.576 -6.061 -25.614 1.00 74.31 388 ALA A N 1
ATOM 3020 C CA . ALA A 1 388 ? 19.998 -6.010 -25.948 1.00 74.31 388 ALA A CA 1
ATOM 3021 C C . ALA A 1 388 ? 20.212 -6.265 -27.442 1.00 74.31 388 ALA A C 1
ATOM 3023 O O . ALA A 1 388 ? 19.921 -7.350 -27.941 1.00 74.31 388 ALA A O 1
ATOM 3024 N N . LEU A 1 389 ? 20.737 -5.256 -28.139 1.00 78.44 389 LEU A N 1
ATOM 3025 C CA . LEU A 1 389 ? 20.977 -5.273 -29.581 1.00 78.44 389 LEU A CA 1
ATOM 3026 C C . LEU A 1 389 ? 22.369 -4.705 -29.878 1.00 78.44 389 LEU A C 1
ATOM 3028 O O . LEU A 1 389 ? 22.805 -3.746 -29.242 1.00 78.44 389 LEU A O 1
ATOM 3032 N N . GLY A 1 390 ? 23.074 -5.308 -30.833 1.00 77.06 390 GLY A N 1
ATOM 3033 C CA . GLY A 1 390 ? 24.406 -4.898 -31.291 1.00 77.06 390 GLY A CA 1
ATOM 3034 C C . GLY A 1 390 ? 25.584 -5.330 -30.407 1.00 77.06 390 GLY A C 1
ATOM 3035 O O . GLY A 1 390 ? 26.719 -5.286 -30.872 1.00 77.06 390 GLY A O 1
ATOM 3036 N N . SER A 1 391 ? 25.356 -5.774 -29.163 1.00 86.81 391 SER A N 1
ATOM 3037 C CA . SER A 1 391 ? 26.433 -6.253 -28.282 1.00 86.81 391 SER A CA 1
ATOM 3038 C C . SER A 1 391 ? 26.000 -7.342 -27.296 1.00 86.81 391 SER A C 1
ATOM 3040 O O . SER A 1 391 ? 25.086 -7.156 -26.488 1.00 86.81 391 SER A O 1
ATOM 3042 N N . SER A 1 392 ? 26.738 -8.454 -27.283 1.00 87.50 392 SER A N 1
ATOM 3043 C CA . SER A 1 392 ? 26.641 -9.503 -26.257 1.00 87.50 392 SER A CA 1
ATOM 3044 C C . SER A 1 392 ? 27.060 -9.023 -24.858 1.00 87.50 392 SER A C 1
ATOM 3046 O O . SER A 1 392 ? 26.538 -9.517 -23.859 1.00 87.50 392 SER A O 1
ATOM 3048 N N . VAL A 1 393 ? 27.938 -8.015 -24.765 1.00 89.06 393 VAL A N 1
ATOM 3049 C CA . VAL A 1 393 ? 28.346 -7.403 -23.486 1.00 89.06 393 VAL A CA 1
ATOM 3050 C C . VAL A 1 393 ? 27.174 -6.641 -22.863 1.00 89.06 393 VAL A C 1
ATOM 3052 O O . VAL A 1 393 ? 26.913 -6.787 -21.670 1.00 89.06 393 VAL A O 1
ATOM 3055 N N . THR A 1 394 ? 26.408 -5.903 -23.674 1.00 88.25 394 THR A N 1
ATOM 3056 C CA . THR A 1 394 ? 25.160 -5.249 -23.243 1.00 88.25 394 THR A CA 1
ATOM 3057 C C . THR A 1 394 ? 24.128 -6.270 -22.759 1.00 88.25 394 THR A C 1
ATOM 3059 O O . THR A 1 394 ? 23.533 -6.074 -21.700 1.00 88.25 394 THR A O 1
ATOM 3062 N N . LEU A 1 395 ? 23.967 -7.398 -23.462 1.00 89.38 395 LEU A N 1
ATOM 3063 C CA . LEU A 1 395 ? 23.079 -8.488 -23.034 1.00 89.38 395 LEU A CA 1
ATOM 3064 C C . LEU A 1 395 ? 23.480 -9.053 -21.660 1.00 89.38 395 LEU A C 1
ATOM 3066 O O . LEU A 1 395 ? 22.631 -9.163 -20.773 1.00 89.38 395 LEU A O 1
ATOM 3070 N N . GLY A 1 396 ? 24.766 -9.357 -21.459 1.00 88.88 396 GLY A N 1
ATOM 3071 C CA . GLY A 1 396 ? 25.286 -9.849 -20.180 1.00 88.88 396 GLY A CA 1
ATOM 3072 C C . GLY A 1 396 ? 25.125 -8.841 -19.036 1.00 88.88 396 GLY A C 1
ATOM 3073 O O . GLY A 1 396 ? 24.661 -9.203 -17.954 1.00 88.88 396 GLY A O 1
ATOM 3074 N N . ALA A 1 397 ? 25.434 -7.565 -19.282 1.00 88.50 397 ALA A N 1
ATOM 3075 C CA . ALA A 1 397 ? 25.306 -6.498 -18.290 1.00 88.50 397 ALA A CA 1
ATOM 3076 C C . ALA A 1 397 ? 23.843 -6.260 -17.865 1.00 88.50 397 ALA A C 1
ATOM 3078 O O . ALA A 1 397 ? 23.556 -6.163 -16.671 1.00 88.50 397 ALA A O 1
ATOM 3079 N N . ILE A 1 398 ? 22.899 -6.244 -18.814 1.00 88.94 398 ILE A N 1
ATOM 3080 C CA . ILE A 1 398 ? 21.461 -6.127 -18.515 1.00 88.94 398 ILE A CA 1
ATOM 3081 C C . ILE A 1 398 ? 20.982 -7.325 -17.676 1.00 88.94 398 ILE A C 1
ATOM 3083 O O . ILE A 1 398 ? 20.256 -7.139 -16.695 1.00 88.94 398 ILE A O 1
ATOM 3087 N N . TRP A 1 399 ? 21.415 -8.549 -17.997 1.00 91.06 399 TRP A N 1
ATOM 3088 C CA . TRP A 1 399 ? 21.083 -9.737 -17.201 1.00 91.06 399 TRP A CA 1
ATOM 3089 C C . TRP A 1 399 ? 21.675 -9.715 -15.789 1.00 91.06 399 TRP A C 1
ATOM 3091 O O . TRP A 1 399 ? 20.974 -10.069 -14.842 1.00 91.06 399 TRP A O 1
ATOM 3101 N N . PHE A 1 400 ? 22.906 -9.234 -15.614 1.00 89.56 400 PHE A N 1
ATOM 3102 C CA . PHE A 1 400 ? 23.518 -9.060 -14.294 1.00 89.56 400 PHE A CA 1
ATOM 3103 C C . PHE A 1 400 ? 22.698 -8.112 -13.400 1.00 89.56 400 PHE A C 1
ATOM 3105 O O . PHE A 1 400 ? 22.368 -8.459 -12.263 1.00 89.56 400 PHE A O 1
ATOM 3112 N N . VAL A 1 401 ? 22.268 -6.959 -13.930 1.00 86.38 401 VAL A N 1
ATOM 3113 C CA . VAL A 1 401 ? 21.421 -6.003 -13.189 1.00 86.38 401 VAL A CA 1
ATOM 3114 C C . VAL A 1 401 ? 20.044 -6.603 -12.861 1.00 86.38 401 VAL A C 1
ATOM 3116 O O . VAL A 1 401 ? 19.568 -6.457 -11.733 1.00 86.38 401 VAL A O 1
ATOM 3119 N N . ARG A 1 402 ? 19.422 -7.349 -13.790 1.00 88.62 402 ARG A N 1
ATOM 3120 C CA . ARG A 1 402 ? 18.167 -8.093 -13.532 1.00 88.62 402 ARG A CA 1
ATOM 3121 C C . ARG A 1 402 ? 18.316 -9.081 -12.375 1.00 88.62 402 ARG A C 1
ATOM 3123 O O . ARG A 1 402 ? 17.468 -9.102 -11.484 1.00 88.62 402 ARG A O 1
ATOM 3130 N N . VAL A 1 403 ? 19.392 -9.871 -12.366 1.00 89.19 403 VAL A N 1
ATOM 3131 C CA . VAL A 1 403 ? 19.665 -10.860 -11.310 1.00 89.19 403 VAL A CA 1
ATOM 3132 C C . VAL A 1 403 ? 19.839 -10.183 -9.950 1.00 89.19 403 VAL A C 1
ATOM 3134 O O . VAL A 1 403 ? 19.264 -10.666 -8.977 1.00 89.19 403 VAL A O 1
ATOM 3137 N N . ILE A 1 404 ? 20.524 -9.036 -9.866 1.00 85.62 404 ILE A N 1
ATOM 3138 C CA . ILE A 1 404 ? 20.643 -8.268 -8.612 1.00 85.62 404 ILE A CA 1
ATOM 3139 C C . ILE A 1 404 ? 19.264 -7.868 -8.067 1.00 85.62 404 ILE A C 1
ATOM 3141 O O . ILE A 1 404 ? 18.976 -8.121 -6.898 1.00 85.62 404 ILE A O 1
ATOM 3145 N N . PHE A 1 405 ? 18.380 -7.300 -8.894 1.00 84.69 405 PHE A N 1
ATOM 3146 C CA . PHE A 1 405 ? 17.038 -6.906 -8.441 1.00 84.69 405 PHE A CA 1
ATOM 3147 C C . PHE A 1 405 ? 16.166 -8.109 -8.048 1.00 84.69 405 PHE A C 1
ATOM 3149 O O . PHE A 1 405 ? 15.447 -8.043 -7.050 1.00 84.69 405 PHE A O 1
ATOM 3156 N N . ILE A 1 406 ? 16.261 -9.231 -8.767 1.00 85.44 406 ILE A N 1
ATOM 3157 C CA . ILE A 1 406 ? 15.562 -10.477 -8.413 1.00 85.44 406 ILE A CA 1
ATOM 3158 C C . ILE A 1 406 ? 16.079 -11.032 -7.074 1.00 85.44 406 ILE A C 1
ATOM 3160 O O . ILE A 1 406 ? 15.278 -11.404 -6.216 1.00 85.44 406 ILE A O 1
ATOM 3164 N N . LEU A 1 407 ? 17.397 -11.027 -6.845 1.00 84.06 407 LEU A N 1
ATOM 3165 C CA . LEU A 1 407 ? 17.997 -11.435 -5.572 1.00 84.06 407 LEU A CA 1
ATOM 3166 C C . LEU A 1 407 ? 17.575 -10.514 -4.421 1.00 84.06 407 LEU A C 1
ATOM 3168 O O . LEU A 1 407 ? 17.210 -11.020 -3.363 1.00 84.06 407 LEU A O 1
ATOM 3172 N N . LEU A 1 408 ? 17.532 -9.192 -4.619 1.00 82.69 408 LEU A N 1
ATOM 3173 C CA . LEU A 1 408 ? 16.993 -8.254 -3.624 1.00 82.69 408 LEU A CA 1
ATOM 3174 C C . LEU A 1 408 ? 15.526 -8.572 -3.290 1.00 82.69 408 LEU A C 1
ATOM 3176 O O . LEU A 1 408 ? 15.170 -8.664 -2.115 1.00 82.69 408 LEU A O 1
ATOM 3180 N N . ILE A 1 409 ? 14.680 -8.827 -4.295 1.00 81.81 409 ILE A N 1
ATOM 3181 C CA . ILE A 1 409 ? 13.276 -9.220 -4.078 1.00 81.81 409 ILE A CA 1
ATOM 3182 C C . ILE A 1 409 ? 13.172 -10.526 -3.286 1.00 81.81 409 ILE A C 1
ATOM 3184 O O . ILE A 1 409 ? 12.319 -10.617 -2.403 1.00 81.81 409 ILE A O 1
ATOM 3188 N N . ILE A 1 410 ? 14.031 -11.514 -3.541 1.00 78.56 410 ILE A N 1
ATOM 3189 C CA . ILE A 1 410 ? 14.056 -12.778 -2.788 1.00 78.56 410 ILE A CA 1
ATOM 3190 C C . ILE A 1 410 ? 14.542 -12.557 -1.344 1.00 78.56 410 ILE A C 1
ATOM 3192 O O . ILE A 1 410 ? 13.956 -13.112 -0.414 1.00 78.56 410 ILE A O 1
ATOM 3196 N N . LEU A 1 411 ? 15.575 -11.734 -1.144 1.00 75.38 411 LEU A N 1
ATOM 3197 C CA . LEU A 1 411 ? 16.266 -11.565 0.140 1.00 75.38 411 LEU A CA 1
ATOM 3198 C C . LEU A 1 411 ? 15.603 -10.570 1.107 1.00 75.38 411 LEU A C 1
ATOM 3200 O O . LEU A 1 411 ? 15.857 -10.667 2.308 1.00 75.38 411 LEU A O 1
ATOM 3204 N N . VAL A 1 412 ? 14.743 -9.650 0.644 1.00 74.81 412 VAL A N 1
ATOM 3205 C CA . VAL A 1 412 ? 13.996 -8.746 1.544 1.00 74.81 412 VAL A CA 1
ATOM 3206 C C . VAL A 1 412 ? 13.146 -9.550 2.534 1.00 74.81 412 VAL A C 1
ATOM 3208 O O . VAL A 1 412 ? 12.200 -10.247 2.147 1.00 74.81 412 VAL A O 1
ATOM 3211 N N . SER A 1 413 ? 13.467 -9.393 3.815 1.00 68.56 413 SER A N 1
ATOM 3212 C CA . SER A 1 413 ? 12.817 -10.010 4.968 1.00 68.56 413 SER A CA 1
ATOM 3213 C C . SER A 1 413 ? 12.216 -8.949 5.900 1.00 68.56 413 SER A C 1
ATOM 3215 O O . SER A 1 413 ? 12.600 -7.780 5.879 1.00 68.56 413 SER A O 1
ATOM 3217 N N . GLU A 1 414 ? 11.250 -9.358 6.722 1.00 75.44 414 GLU A N 1
ATOM 3218 C CA . GLU A 1 414 ? 10.649 -8.497 7.745 1.00 75.44 414 GLU A CA 1
ATOM 3219 C C . GLU A 1 414 ? 11.318 -8.749 9.103 1.00 75.44 414 GLU A C 1
ATOM 3221 O O . GLU A 1 414 ? 11.317 -9.885 9.582 1.00 75.44 414 GLU A O 1
ATOM 3226 N N . GLU A 1 415 ? 11.842 -7.703 9.749 1.00 75.62 415 GLU A N 1
ATOM 3227 C CA . GLU A 1 415 ? 12.309 -7.790 11.140 1.00 75.62 415 GLU A CA 1
ATOM 3228 C C . GLU A 1 415 ? 11.111 -7.841 12.112 1.00 75.62 415 GLU A C 1
ATOM 3230 O O . GLU A 1 415 ? 10.194 -7.027 11.969 1.00 75.62 415 GLU A O 1
ATOM 3235 N N . PRO A 1 416 ? 11.093 -8.755 13.103 1.00 82.94 416 PRO A N 1
ATOM 3236 C CA . PRO A 1 416 ? 10.041 -8.809 14.118 1.00 82.94 416 PRO A CA 1
ATOM 3237 C C . PRO A 1 416 ? 10.125 -7.640 15.118 1.00 82.94 416 PRO A C 1
ATOM 3239 O O . PRO A 1 416 ? 11.137 -6.943 15.211 1.00 82.94 416 PRO A O 1
ATOM 3242 N N . SER A 1 417 ? 9.053 -7.434 15.884 1.00 83.56 417 SER A N 1
ATOM 3243 C CA . SER A 1 417 ? 8.926 -6.380 16.903 1.00 83.56 417 SER A CA 1
ATOM 3244 C C . SER A 1 417 ? 8.202 -6.897 18.154 1.00 83.56 417 SER A C 1
ATOM 3246 O O . SER A 1 417 ? 7.242 -7.662 18.037 1.00 83.56 417 SER A O 1
ATOM 3248 N N . GLY A 1 418 ? 8.637 -6.465 19.339 1.00 84.38 418 GLY A N 1
ATOM 3249 C CA . GLY A 1 418 ? 7.962 -6.659 20.629 1.00 84.38 418 GLY A CA 1
ATOM 3250 C C . GLY A 1 418 ? 7.394 -5.354 21.206 1.00 84.38 418 GLY A C 1
ATOM 3251 O O . GLY A 1 418 ? 7.547 -4.291 20.614 1.00 84.38 418 GLY A O 1
ATOM 3252 N N . PHE A 1 419 ? 6.747 -5.418 22.375 1.00 83.88 419 PHE A N 1
ATOM 3253 C CA . PHE A 1 419 ? 6.110 -4.241 22.993 1.00 83.88 419 PHE A CA 1
ATOM 3254 C C . PHE A 1 419 ? 7.113 -3.149 23.406 1.00 83.88 419 PHE A C 1
ATOM 3256 O O . PHE A 1 419 ? 6.905 -1.994 23.055 1.00 83.88 419 PHE A O 1
ATOM 3263 N N . GLY A 1 420 ? 8.266 -3.512 23.980 1.00 79.56 420 GLY A N 1
ATOM 3264 C CA . GLY A 1 420 ? 9.350 -2.557 24.270 1.00 79.56 420 GLY A CA 1
ATOM 3265 C C . GLY A 1 420 ? 9.978 -1.889 23.035 1.00 79.56 420 GLY A C 1
ATOM 3266 O O . GLY A 1 420 ? 10.714 -0.916 23.161 1.00 79.56 420 GLY A O 1
ATOM 3267 N N . ASP A 1 421 ? 9.675 -2.372 21.822 1.00 78.25 421 ASP A N 1
ATOM 3268 C CA . ASP A 1 421 ? 10.047 -1.683 20.581 1.00 78.25 421 ASP A CA 1
ATOM 3269 C C . ASP A 1 421 ? 9.022 -0.609 20.183 1.00 78.25 421 ASP A C 1
ATOM 3271 O O . ASP A 1 421 ? 9.368 0.322 19.458 1.00 78.25 421 ASP A O 1
ATOM 3275 N N . LEU A 1 422 ? 7.769 -0.736 20.635 1.00 78.38 422 LEU A N 1
ATOM 3276 C CA . LEU A 1 422 ? 6.710 0.262 20.460 1.00 78.38 422 LEU A CA 1
ATOM 3277 C C . LEU A 1 422 ? 6.896 1.422 21.441 1.00 78.38 422 LEU A C 1
ATOM 3279 O O . LEU A 1 422 ? 6.874 2.574 21.025 1.00 78.38 422 LEU A O 1
ATOM 3283 N N . GLU A 1 423 ? 7.189 1.104 22.705 1.00 77.12 423 GLU A N 1
ATOM 3284 C CA . GLU A 1 423 ? 7.529 2.066 23.771 1.00 77.12 423 GLU A CA 1
ATOM 3285 C C . GLU A 1 423 ? 8.700 2.988 23.378 1.00 77.12 423 GLU A C 1
ATOM 3287 O O . GLU A 1 423 ? 8.776 4.128 23.821 1.00 77.12 423 GLU A O 1
ATOM 3292 N N . ALA A 1 424 ? 9.597 2.512 22.506 1.00 73.00 424 ALA A N 1
ATOM 3293 C CA . ALA A 1 424 ? 10.777 3.237 22.037 1.00 73.00 424 ALA A CA 1
ATOM 3294 C C . ALA A 1 424 ? 10.675 3.793 20.597 1.00 73.00 424 ALA A C 1
ATOM 3296 O O . ALA A 1 424 ? 11.680 4.280 20.074 1.00 73.00 424 ALA A O 1
ATOM 3297 N N . SER A 1 425 ? 9.531 3.672 19.907 1.00 61.22 425 SER A N 1
ATOM 3298 C CA . SER A 1 425 ? 9.398 4.131 18.507 1.00 61.22 425 SER A CA 1
ATOM 3299 C C . SER A 1 425 ? 8.000 4.598 18.088 1.00 61.22 425 SER A C 1
ATOM 3301 O O . SER A 1 425 ? 7.715 4.612 16.892 1.00 61.22 425 SER A O 1
ATOM 3303 N N . ASP A 1 426 ? 7.139 4.938 19.045 1.00 70.44 426 ASP A N 1
ATOM 3304 C CA . ASP A 1 426 ? 5.696 5.205 18.914 1.00 70.44 426 ASP A CA 1
ATOM 3305 C C . ASP A 1 426 ? 4.828 3.935 18.746 1.00 70.44 426 ASP A C 1
ATOM 3307 O O . ASP A 1 426 ? 5.235 2.971 18.079 1.00 70.44 426 ASP A O 1
ATOM 3311 N N . PRO A 1 427 ? 3.611 3.885 19.322 1.00 70.56 427 PRO A N 1
ATOM 3312 C CA . PRO A 1 427 ? 2.818 2.657 19.378 1.00 70.56 427 PRO A CA 1
ATOM 3313 C C . PRO A 1 427 ? 2.023 2.330 18.108 1.00 70.56 427 PRO A C 1
ATOM 3315 O O . PRO A 1 427 ? 1.781 1.147 17.842 1.00 70.56 427 PRO A O 1
ATOM 3318 N N . ALA A 1 428 ? 1.642 3.331 17.305 1.00 82.00 428 ALA A N 1
ATOM 3319 C CA . ALA A 1 428 ? 0.777 3.164 16.132 1.00 82.00 428 ALA A CA 1
ATOM 3320 C C . ALA A 1 428 ? -0.494 2.335 16.451 1.00 82.00 428 ALA A C 1
ATOM 3322 O O . ALA A 1 428 ? -1.313 2.782 17.255 1.00 82.00 428 ALA A O 1
ATOM 3323 N N . PHE A 1 429 ? -0.651 1.142 15.855 1.00 86.31 429 PHE A N 1
ATOM 3324 C CA . PHE A 1 429 ? -1.779 0.214 16.069 1.00 86.31 429 PHE A CA 1
ATOM 3325 C C . PHE A 1 429 ? -1.402 -1.065 16.853 1.00 86.31 429 PHE A C 1
ATOM 3327 O O . PHE A 1 429 ? -2.105 -2.080 16.785 1.00 86.31 429 PHE A O 1
ATOM 3334 N N . GLY A 1 430 ? -0.265 -1.058 17.558 1.00 89.12 430 GLY A N 1
ATOM 3335 C CA . GLY A 1 430 ? 0.205 -2.188 18.365 1.00 89.12 430 GLY A CA 1
ATOM 3336 C C . GLY A 1 430 ? 1.044 -3.187 17.564 1.00 89.12 430 GLY A C 1
ATOM 3337 O O . GLY A 1 430 ? 1.923 -2.806 16.784 1.00 89.12 430 GLY A O 1
ATOM 3338 N N . LEU A 1 431 ? 0.797 -4.485 17.759 1.00 92.00 431 LEU A N 1
ATOM 3339 C CA . LEU A 1 431 ? 1.466 -5.574 17.034 1.00 92.00 431 LEU A CA 1
ATOM 3340 C C . LEU A 1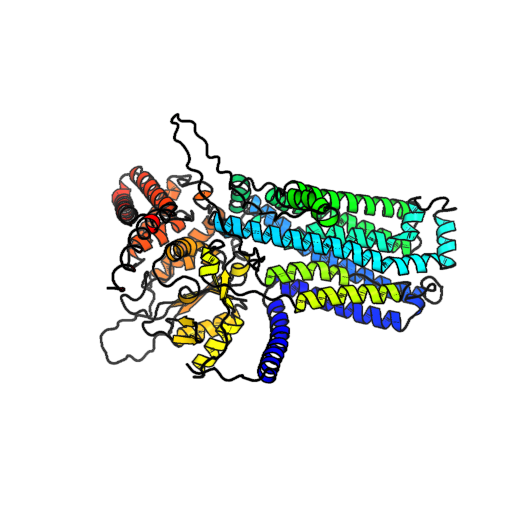 431 ? 0.498 -6.363 16.137 1.00 92.00 431 LEU A C 1
ATOM 3342 O O . LEU A 1 431 ? -0.680 -6.512 16.444 1.00 92.00 431 LEU A O 1
ATOM 3346 N N . VAL A 1 432 ? 1.010 -6.954 15.057 1.00 93.44 432 VAL A N 1
ATOM 3347 C CA . VAL A 1 432 ? 0.311 -7.977 14.255 1.00 93.44 432 VAL A CA 1
ATOM 3348 C C . VAL A 1 432 ? 1.149 -9.241 14.104 1.00 93.44 432 VAL A C 1
ATOM 3350 O O . VAL A 1 432 ? 2.380 -9.198 14.095 1.00 93.44 432 VAL A O 1
ATOM 3353 N N . VAL A 1 433 ? 0.475 -10.378 13.962 1.00 92.44 433 VAL A N 1
ATOM 3354 C CA . VAL A 1 433 ? 1.067 -11.717 13.860 1.00 92.44 433 VAL A CA 1
ATOM 3355 C C . VAL A 1 433 ? 1.119 -12.165 12.397 1.00 92.44 433 VAL A C 1
ATOM 3357 O O . VAL A 1 433 ? 0.196 -11.889 11.637 1.00 92.44 433 VAL A O 1
ATOM 3360 N N . SER A 1 434 ? 2.160 -12.892 11.976 1.00 90.69 434 SER A N 1
ATOM 3361 C CA . SER A 1 434 ? 2.201 -13.488 10.625 1.00 90.69 434 SER A CA 1
ATOM 3362 C C . SER A 1 434 ? 1.055 -14.484 10.403 1.00 90.69 434 SER A C 1
ATOM 3364 O O . SER A 1 434 ? 1.006 -15.526 11.067 1.00 90.69 434 SER A O 1
ATOM 3366 N N . ALA A 1 435 ? 0.193 -14.228 9.409 1.00 90.94 435 ALA A N 1
ATOM 3367 C CA . ALA A 1 435 ? -0.941 -15.095 9.071 1.00 90.94 435 ALA A CA 1
ATOM 3368 C C . ALA A 1 435 ? -0.496 -16.534 8.752 1.00 90.94 435 ALA A C 1
ATOM 3370 O O . ALA A 1 435 ? -1.144 -17.501 9.144 1.00 90.94 435 ALA A O 1
ATOM 3371 N N . ALA A 1 436 ? 0.666 -16.692 8.112 1.00 87.69 436 ALA A N 1
ATOM 3372 C CA . ALA A 1 436 ? 1.230 -17.999 7.780 1.00 87.69 436 ALA A CA 1
ATOM 3373 C C . ALA A 1 436 ? 1.711 -18.801 9.007 1.00 87.69 436 ALA A C 1
ATOM 3375 O O . ALA A 1 436 ? 1.714 -20.031 8.953 1.00 87.69 436 ALA A O 1
ATOM 3376 N N . HIS A 1 437 ? 2.114 -18.141 10.100 1.00 88.94 437 HIS A N 1
ATOM 3377 C CA . HIS A 1 437 ? 2.534 -18.824 11.330 1.00 88.94 437 HIS A CA 1
ATOM 3378 C C . HIS A 1 437 ? 1.333 -19.170 12.207 1.00 88.94 437 HIS A C 1
ATOM 3380 O O . HIS A 1 437 ? 1.197 -20.330 12.590 1.00 88.94 437 HIS A O 1
ATOM 3386 N N . ILE A 1 438 ? 0.415 -18.224 12.437 1.00 91.44 438 ILE A N 1
ATOM 3387 C CA . ILE A 1 438 ? -0.792 -18.497 13.230 1.00 91.44 438 ILE A CA 1
ATOM 3388 C C . ILE A 1 438 ? -1.681 -19.552 12.555 1.00 91.44 438 ILE A C 1
ATOM 3390 O O . ILE A 1 438 ? -2.147 -20.460 13.233 1.00 91.44 438 ILE A O 1
ATOM 3394 N N . ARG A 1 439 ? -1.795 -19.562 11.215 1.00 91.62 439 ARG A N 1
ATOM 3395 C CA . ARG A 1 439 ? -2.477 -20.636 10.463 1.00 91.62 439 ARG A CA 1
ATOM 3396 C C . ARG A 1 439 ? -1.879 -22.026 10.714 1.00 91.62 439 ARG A C 1
ATOM 3398 O O . ARG A 1 439 ? -2.620 -23.004 10.767 1.00 91.62 439 ARG A O 1
ATOM 3405 N N . ARG A 1 440 ? -0.551 -22.129 10.849 1.00 90.75 440 ARG A N 1
ATOM 3406 C CA . ARG A 1 440 ? 0.135 -23.396 11.168 1.00 90.75 440 ARG A CA 1
ATOM 3407 C C . ARG A 1 440 ? -0.075 -23.784 12.630 1.00 90.75 440 ARG A C 1
ATOM 3409 O O . ARG A 1 440 ? -0.368 -24.942 12.891 1.00 90.75 440 ARG A O 1
ATOM 3416 N N . ALA A 1 441 ? 0.020 -22.828 13.553 1.00 91.31 441 ALA A N 1
ATOM 3417 C CA . ALA A 1 441 ? -0.197 -23.063 14.978 1.00 91.31 441 ALA A CA 1
ATOM 3418 C C . ALA A 1 441 ? -1.639 -23.517 15.283 1.00 91.31 441 ALA A C 1
ATOM 3420 O O . ALA A 1 441 ? -1.825 -24.517 15.970 1.00 91.31 441 ALA A O 1
ATOM 3421 N N . LEU A 1 442 ? -2.639 -22.847 14.693 1.00 93.12 442 LEU A N 1
ATOM 3422 C CA . LEU A 1 442 ? -4.057 -23.231 14.747 1.00 93.12 442 LEU A CA 1
ATOM 3423 C C . LEU A 1 442 ? -4.276 -24.656 14.234 1.00 93.12 442 LEU A C 1
ATOM 3425 O O . LEU A 1 442 ? -4.893 -25.462 14.921 1.00 93.12 442 LEU A O 1
ATOM 3429 N N . ARG A 1 443 ? -3.734 -24.982 13.051 1.00 93.38 443 ARG A N 1
ATOM 3430 C CA . ARG A 1 443 ? -3.838 -26.329 12.478 1.00 93.38 443 ARG A CA 1
ATOM 3431 C C . ARG A 1 443 ? -3.246 -27.385 13.413 1.00 93.38 443 ARG A C 1
ATOM 3433 O O . ARG A 1 443 ? -3.958 -28.315 13.764 1.00 93.38 443 ARG A O 1
ATOM 3440 N N . CYS A 1 444 ? -1.994 -27.215 13.846 1.00 91.81 444 CYS A N 1
ATOM 3441 C CA . CYS A 1 444 ? -1.354 -28.166 14.754 1.00 91.81 444 CYS A CA 1
ATOM 3442 C C . CYS A 1 444 ? -2.186 -28.363 16.027 1.00 91.81 444 CYS A C 1
ATOM 3444 O O . CYS A 1 444 ? -2.425 -29.500 16.412 1.00 91.81 444 CYS A O 1
ATOM 3446 N N . TYR A 1 445 ? -2.682 -27.282 16.639 1.00 91.62 445 TYR A N 1
ATOM 3447 C CA . TYR A 1 445 ? -3.504 -27.366 17.847 1.00 91.62 445 TYR A CA 1
ATOM 3448 C C . TYR A 1 445 ? -4.802 -28.165 17.630 1.00 91.62 445 TYR A C 1
ATOM 3450 O O . TYR A 1 445 ? -5.134 -29.027 18.442 1.00 91.62 445 TYR A O 1
ATOM 3458 N N . LEU A 1 446 ? -5.509 -27.928 16.519 1.00 92.19 446 LEU A N 1
ATOM 3459 C CA . LEU A 1 446 ? -6.740 -28.649 16.163 1.00 92.19 446 LEU A CA 1
ATOM 3460 C C . LEU A 1 446 ? -6.488 -30.124 15.792 1.00 92.19 446 LEU A C 1
ATOM 3462 O O . LEU A 1 446 ? -7.357 -30.966 16.007 1.00 92.19 446 LEU A O 1
ATOM 3466 N N . GLU A 1 447 ? -5.285 -30.440 15.307 1.00 93.50 447 GLU A N 1
ATOM 3467 C CA . GLU A 1 447 ? -4.757 -31.797 15.091 1.00 93.50 447 GLU A CA 1
ATOM 3468 C C . GLU A 1 447 ? -4.196 -32.442 16.385 1.00 93.50 447 GLU A C 1
ATOM 3470 O O . GLU A 1 447 ? -3.625 -33.530 16.336 1.00 93.50 447 GLU A O 1
ATOM 3475 N N . GLY A 1 448 ? -4.314 -31.784 17.548 1.00 89.50 448 GLY A N 1
ATOM 3476 C CA . GLY A 1 448 ? -3.806 -32.265 18.844 1.00 89.50 448 GLY A CA 1
ATOM 3477 C C . GLY A 1 448 ? -2.286 -32.133 19.043 1.00 89.50 448 GLY A C 1
ATOM 3478 O O . GLY A 1 448 ? -1.741 -32.591 20.049 1.00 89.50 448 GLY A O 1
ATOM 3479 N N . GLN A 1 449 ? -1.579 -31.500 18.107 1.00 90.00 449 GLN A N 1
ATOM 3480 C CA . GLN A 1 449 ? -0.123 -31.365 18.078 1.00 90.00 449 GLN A CA 1
ATOM 3481 C C . GLN A 1 449 ? 0.365 -30.026 18.655 1.00 90.00 449 GLN A C 1
ATOM 3483 O O . GLN A 1 449 ? -0.231 -28.966 18.463 1.00 90.00 449 GLN A O 1
ATOM 3488 N N . LYS A 1 450 ? 1.534 -30.038 19.308 1.00 84.56 450 LYS A N 1
ATOM 3489 C CA . LYS A 1 450 ? 2.174 -28.820 19.839 1.00 84.56 450 LYS A CA 1
ATOM 3490 C C . LYS A 1 450 ? 3.052 -28.147 18.780 1.00 84.56 450 LYS A C 1
ATOM 3492 O O . LYS A 1 450 ? 4.095 -28.682 18.403 1.00 84.56 450 LYS A O 1
ATOM 3497 N N . TYR A 1 451 ? 2.676 -26.944 18.344 1.00 87.50 451 TYR A N 1
ATOM 3498 C CA . TYR A 1 451 ? 3.479 -26.139 17.419 1.00 87.50 451 TYR A CA 1
ATOM 3499 C C . TYR A 1 451 ? 4.761 -25.623 18.098 1.00 87.50 451 TYR A C 1
ATOM 3501 O O . TYR A 1 451 ? 4.719 -24.782 18.994 1.00 87.50 451 TYR A O 1
ATOM 3509 N N . LYS A 1 452 ? 5.921 -26.124 17.653 1.00 81.06 452 LYS A N 1
ATOM 3510 C CA . LYS A 1 452 ? 7.253 -25.768 18.188 1.00 81.06 452 LYS A CA 1
ATOM 3511 C C . LYS A 1 452 ? 7.889 -24.528 17.536 1.00 81.06 452 LYS A C 1
ATOM 3513 O O . LYS A 1 452 ? 9.003 -24.157 17.891 1.00 81.06 452 LYS A O 1
ATOM 3518 N N . GLY A 1 453 ? 7.238 -23.923 16.542 1.00 78.38 453 GLY A N 1
ATOM 3519 C CA . GLY A 1 453 ? 7.794 -22.787 15.805 1.00 78.38 453 GLY A CA 1
ATOM 3520 C C . GLY A 1 453 ? 7.685 -21.465 16.567 1.00 78.38 453 GLY A C 1
ATOM 3521 O O . GLY A 1 453 ? 6.793 -21.270 17.391 1.00 78.38 453 GLY A O 1
ATOM 3522 N N . LEU A 1 454 ? 8.560 -20.512 16.237 1.00 80.94 454 LEU A N 1
ATOM 3523 C CA . LEU A 1 454 ? 8.370 -19.121 16.646 1.00 80.94 454 LEU A CA 1
ATOM 3524 C C . LEU A 1 454 ? 7.165 -18.519 15.910 1.00 80.94 454 LEU A C 1
ATOM 3526 O O . LEU A 1 454 ? 6.980 -18.745 14.710 1.00 80.94 454 LEU A O 1
ATOM 3530 N N . MET A 1 455 ? 6.383 -17.703 16.616 1.00 83.81 455 MET A N 1
ATOM 3531 C CA . MET A 1 455 ? 5.308 -16.900 16.036 1.00 83.81 455 MET A CA 1
ATOM 3532 C C . MET A 1 455 ? 5.739 -15.423 15.994 1.00 83.81 455 MET A C 1
ATOM 3534 O O . MET A 1 455 ? 5.608 -14.725 17.001 1.00 83.81 455 MET A O 1
ATOM 3538 N N . PRO A 1 456 ? 6.300 -14.937 14.869 1.00 84.31 456 PRO A N 1
ATOM 3539 C CA . PRO A 1 456 ? 6.803 -13.574 14.782 1.00 84.31 456 PRO A CA 1
ATOM 3540 C C . PRO A 1 456 ? 5.654 -12.559 14.810 1.00 84.31 456 PRO A C 1
ATOM 3542 O O . PRO A 1 456 ? 4.658 -12.696 14.087 1.00 84.31 456 PRO A O 1
ATOM 3545 N N . ARG A 1 457 ? 5.839 -11.533 15.645 1.00 88.88 457 ARG A N 1
ATOM 3546 C CA . ARG A 1 457 ? 5.007 -10.330 15.729 1.00 88.88 457 ARG A CA 1
ATOM 3547 C C . ARG A 1 457 ? 5.742 -9.161 15.063 1.00 88.88 457 ARG A C 1
ATOM 3549 O O . ARG A 1 457 ? 6.971 -9.165 15.014 1.00 88.88 457 ARG A O 1
ATOM 3556 N N . TYR A 1 458 ? 5.008 -8.177 14.556 1.00 89.19 458 TYR A N 1
ATOM 3557 C CA . TYR A 1 458 ? 5.538 -7.010 13.842 1.00 89.19 458 TYR A CA 1
ATOM 3558 C C . TYR A 1 458 ? 4.767 -5.751 14.237 1.00 89.19 458 TYR A C 1
ATOM 3560 O O . TYR A 1 458 ? 3.557 -5.833 14.437 1.00 89.19 458 TYR A O 1
ATOM 3568 N N . LYS A 1 459 ? 5.423 -4.583 14.268 1.00 88.88 459 LYS A N 1
ATOM 3569 C CA . LYS A 1 459 ? 4.747 -3.290 14.477 1.00 88.88 459 LYS A CA 1
ATOM 3570 C C . LYS A 1 459 ? 3.605 -3.079 13.475 1.00 88.88 459 LYS A C 1
ATOM 3572 O O . LYS A 1 459 ? 3.813 -3.164 12.258 1.00 88.88 459 LYS A O 1
ATOM 3577 N N . ALA A 1 460 ? 2.415 -2.797 13.988 1.00 89.31 460 ALA A N 1
ATOM 3578 C CA . ALA A 1 460 ? 1.208 -2.548 13.218 1.00 89.31 460 ALA A CA 1
ATOM 3579 C C . ALA A 1 460 ? 1.192 -1.089 12.730 1.00 89.31 460 ALA A C 1
ATOM 3581 O O . ALA A 1 460 ? 0.707 -0.184 13.403 1.00 89.31 460 ALA A O 1
ATOM 3582 N N . SER A 1 461 ? 1.776 -0.858 11.556 1.00 87.94 461 SER A N 1
ATOM 3583 C CA . SER A 1 461 ? 1.648 0.403 10.822 1.00 87.94 461 SER A CA 1
ATOM 3584 C C . SER A 1 461 ? 0.392 0.395 9.950 1.00 87.94 461 SER A C 1
ATOM 3586 O O . SER A 1 461 ? -0.102 -0.671 9.579 1.00 87.94 461 SER A O 1
ATOM 3588 N N . TYR A 1 462 ? -0.077 1.579 9.554 1.00 87.75 462 TYR A N 1
ATOM 3589 C CA . TYR A 1 462 ? -1.184 1.762 8.609 1.00 87.75 462 TYR A CA 1
ATOM 3590 C C . TYR A 1 462 ? -1.057 0.878 7.352 1.00 87.75 462 TYR A C 1
ATOM 3592 O O . TYR A 1 462 ? -1.942 0.079 7.047 1.00 87.75 462 TYR A O 1
ATOM 3600 N N . PHE A 1 463 ? 0.102 0.912 6.685 1.00 86.31 463 PHE A N 1
ATOM 3601 C CA . PHE A 1 463 ? 0.368 0.084 5.503 1.00 86.31 463 PHE A CA 1
ATOM 3602 C C . PHE A 1 463 ? 0.310 -1.424 5.781 1.00 86.31 463 PHE A C 1
ATOM 3604 O O . PHE A 1 463 ? -0.118 -2.182 4.912 1.00 86.31 463 PHE A O 1
ATOM 3611 N N . ARG A 1 464 ? 0.732 -1.870 6.973 1.00 89.00 464 ARG A N 1
ATOM 3612 C CA . ARG A 1 464 ? 0.674 -3.287 7.358 1.00 89.00 464 ARG A CA 1
ATOM 3613 C C . ARG A 1 464 ? -0.763 -3.711 7.690 1.00 89.00 464 ARG A C 1
ATOM 3615 O O . ARG A 1 464 ? -1.159 -4.808 7.311 1.00 89.00 464 ARG A O 1
ATOM 3622 N N . MET A 1 465 ? -1.556 -2.835 8.316 1.00 90.19 465 MET A N 1
ATOM 3623 C CA . MET A 1 465 ? -2.974 -3.073 8.624 1.00 90.19 465 MET A CA 1
ATOM 3624 C C . MET A 1 465 ? -3.841 -3.273 7.373 1.00 90.19 465 MET A C 1
ATOM 3626 O O . MET A 1 465 ? -4.710 -4.143 7.380 1.00 90.19 465 MET A O 1
ATOM 3630 N N . GLN A 1 466 ? -3.523 -2.603 6.261 1.00 87.75 466 GLN A N 1
ATOM 3631 C CA . GLN A 1 466 ? -4.187 -2.829 4.968 1.00 87.75 466 GLN A CA 1
ATOM 3632 C C . GLN A 1 466 ? -3.969 -4.241 4.362 1.00 87.75 466 GLN A C 1
ATOM 3634 O O . GLN A 1 466 ? -4.557 -4.545 3.325 1.00 87.75 466 GLN A O 1
ATOM 3639 N N . ASP A 1 467 ? -3.140 -5.111 4.960 1.00 89.44 467 ASP A N 1
ATOM 3640 C CA . ASP A 1 467 ? -3.014 -6.543 4.614 1.00 89.44 467 ASP A CA 1
ATOM 3641 C C . ASP A 1 467 ? -3.435 -7.487 5.765 1.00 89.44 467 ASP A C 1
ATOM 3643 O O . ASP A 1 467 ? -3.223 -8.706 5.693 1.00 89.44 467 ASP A O 1
ATOM 3647 N N . THR A 1 468 ? -4.020 -6.937 6.830 1.00 92.88 468 THR A N 1
ATOM 3648 C CA . THR A 1 468 ? -4.336 -7.630 8.085 1.00 92.88 468 THR A CA 1
ATOM 3649 C C . THR A 1 468 ? -5.803 -8.043 8.166 1.00 92.88 468 THR A C 1
ATOM 3651 O O . THR A 1 468 ? -6.692 -7.237 7.894 1.00 92.88 468 THR A O 1
ATOM 3654 N N . LEU A 1 469 ? -6.047 -9.277 8.613 1.00 94.94 469 LEU A N 1
ATOM 3655 C CA . LEU A 1 469 ? -7.342 -9.718 9.142 1.00 94.94 469 LEU A CA 1
ATOM 3656 C C . LEU A 1 469 ? -7.434 -9.294 10.617 1.00 94.94 469 LEU A C 1
ATOM 3658 O O . LEU A 1 469 ? -6.614 -9.742 11.422 1.00 94.94 469 LEU A O 1
ATOM 3662 N N . THR A 1 470 ? -8.388 -8.443 10.984 1.00 93.62 470 THR A N 1
ATOM 3663 C CA . THR A 1 470 ? -8.706 -8.186 12.401 1.00 93.62 470 THR A CA 1
ATOM 3664 C C . THR A 1 470 ? -9.709 -9.225 12.899 1.00 93.62 470 THR A C 1
ATOM 3666 O O . THR A 1 470 ? -10.540 -9.711 12.130 1.00 93.62 470 THR A O 1
ATOM 3669 N N . VAL A 1 471 ? -9.614 -9.608 14.175 1.00 91.38 471 VAL A N 1
ATOM 3670 C CA . VAL A 1 471 ? -10.474 -10.641 14.773 1.00 91.38 471 VAL A CA 1
ATOM 3671 C C . VAL A 1 471 ? -11.161 -10.097 16.019 1.00 91.38 471 VAL A C 1
ATOM 3673 O O . VAL A 1 471 ? -10.505 -9.833 17.023 1.00 91.38 471 VAL A O 1
ATOM 3676 N N . SER A 1 472 ? -12.483 -9.974 15.948 1.00 86.25 472 SER A N 1
ATOM 3677 C CA . SER A 1 472 ? -13.380 -9.806 17.089 1.00 86.25 472 SER A CA 1
ATOM 3678 C C . SER A 1 472 ? -13.975 -11.160 17.471 1.00 86.25 472 SER A C 1
ATOM 3680 O O . SER A 1 472 ? -14.401 -11.940 16.612 1.00 86.25 472 SER A O 1
ATOM 3682 N N . TYR A 1 473 ? -13.966 -11.467 18.765 1.00 82.69 473 TYR A N 1
ATOM 3683 C CA . TYR A 1 473 ? -14.414 -12.743 19.310 1.00 82.69 473 TYR A CA 1
ATOM 3684 C C . TYR A 1 473 ? -14.867 -12.571 20.763 1.00 82.69 473 TYR A C 1
ATOM 3686 O O . TYR A 1 473 ? -14.228 -11.856 21.541 1.00 82.69 473 TYR A O 1
ATOM 3694 N N . ARG A 1 474 ? -15.953 -13.258 21.138 1.00 78.25 474 ARG A N 1
ATOM 3695 C CA . ARG A 1 474 ? -16.422 -13.306 22.531 1.00 78.25 474 ARG A CA 1
ATOM 3696 C C . ARG A 1 474 ? -15.468 -14.150 23.386 1.00 78.25 474 ARG A C 1
ATOM 3698 O O . ARG A 1 474 ? -15.093 -15.258 22.981 1.00 78.25 474 ARG A O 1
ATOM 3705 N N . TRP A 1 475 ? -15.034 -13.628 24.530 1.00 78.25 475 TRP A N 1
ATOM 3706 C CA . TRP A 1 475 ? -13.898 -14.180 25.288 1.00 78.25 475 TRP A CA 1
ATOM 3707 C C . TRP A 1 475 ? -14.247 -15.490 26.001 1.00 78.25 475 TRP A C 1
ATOM 3709 O O . TRP A 1 475 ? -15.351 -15.666 26.505 1.00 78.25 475 TRP A O 1
ATOM 3719 N N . GLN A 1 476 ? -13.294 -16.421 26.075 1.00 80.25 476 GLN A N 1
ATOM 3720 C CA . GLN A 1 476 ? -13.472 -17.719 26.732 1.00 80.25 476 GLN A CA 1
ATOM 3721 C C . GLN A 1 476 ? -12.541 -17.857 27.943 1.00 80.25 476 GLN A C 1
ATOM 3723 O O . GLN A 1 476 ? -11.350 -17.557 27.862 1.00 80.25 476 GLN A O 1
ATOM 3728 N N . GLN A 1 477 ? -13.062 -18.350 29.072 1.00 76.81 477 GLN A N 1
ATOM 3729 C CA . GLN A 1 477 ? -12.312 -18.446 30.339 1.00 76.81 477 GLN A CA 1
ATOM 3730 C C . GLN A 1 477 ? -11.015 -19.269 30.225 1.00 76.81 477 GLN A C 1
ATOM 3732 O O . GLN A 1 477 ? -10.007 -18.931 30.841 1.00 76.81 477 GLN A O 1
ATOM 3737 N N . LYS A 1 478 ? -11.019 -20.339 29.421 1.00 82.00 478 LYS A N 1
ATOM 3738 C CA . LYS A 1 478 ? -9.871 -21.237 29.251 1.00 82.00 478 LYS A CA 1
ATOM 3739 C C . LYS A 1 478 ? -8.876 -20.681 28.229 1.00 82.00 478 LYS A C 1
ATOM 3741 O O . LYS A 1 478 ? -9.206 -20.549 27.052 1.00 82.00 478 LYS A O 1
ATOM 3746 N N . GLU A 1 479 ? -7.639 -20.424 28.656 1.00 85.00 479 GLU A N 1
ATOM 3747 C CA . GLU A 1 479 ? -6.556 -20.096 27.725 1.00 85.00 479 GLU A CA 1
ATOM 3748 C C . GLU A 1 479 ? -6.120 -21.306 26.885 1.00 85.00 479 GLU A C 1
ATOM 3750 O O . GLU A 1 479 ? -5.911 -22.415 27.384 1.00 85.00 479 GLU A O 1
ATOM 3755 N N . VAL A 1 480 ? -5.908 -21.052 25.596 1.00 87.56 480 VAL A N 1
ATOM 3756 C CA . VAL A 1 480 ? -5.352 -21.975 24.608 1.00 87.56 480 VAL A CA 1
ATOM 3757 C C . VAL A 1 480 ? -3.940 -21.524 24.241 1.00 87.56 480 VAL A C 1
ATOM 3759 O O . VAL A 1 480 ? -3.742 -20.462 23.649 1.00 87.56 480 VAL A O 1
ATOM 3762 N N . CYS A 1 481 ? -2.945 -22.351 24.563 1.00 88.81 481 CYS A N 1
ATOM 3763 C CA . CYS A 1 481 ? -1.559 -22.153 24.141 1.00 88.81 481 CYS A CA 1
ATOM 3764 C C . CYS A 1 481 ? -1.383 -22.641 22.691 1.00 88.81 481 CYS A C 1
ATOM 3766 O O . CYS A 1 481 ? -1.317 -23.846 22.443 1.00 88.81 481 CYS A O 1
ATOM 3768 N N . LEU A 1 482 ? -1.311 -21.712 21.729 1.00 87.50 482 LEU A N 1
ATOM 3769 C CA . LEU A 1 482 ? -1.029 -22.033 20.320 1.00 87.50 482 LEU A CA 1
ATOM 3770 C C . LEU A 1 482 ? 0.470 -22.199 20.046 1.00 87.50 482 LEU A C 1
ATOM 3772 O O . LEU A 1 482 ? 0.862 -22.949 19.156 1.00 87.50 482 LEU A O 1
ATOM 3776 N N . ALA A 1 483 ? 1.307 -21.455 20.766 1.00 85.69 483 ALA A N 1
ATOM 3777 C CA . ALA A 1 483 ? 2.761 -21.480 20.650 1.00 85.69 483 ALA A CA 1
ATOM 3778 C C . ALA A 1 483 ? 3.386 -21.053 21.993 1.00 85.69 483 ALA A C 1
ATOM 3780 O O . ALA A 1 483 ? 2.718 -20.353 22.755 1.00 85.69 483 ALA A O 1
ATOM 3781 N N . PRO A 1 484 ? 4.673 -21.355 22.268 1.00 79.69 484 PRO A N 1
ATOM 3782 C CA . PRO A 1 484 ? 5.320 -21.056 23.557 1.00 79.69 484 PRO A CA 1
ATOM 3783 C C . PRO A 1 484 ? 5.320 -19.580 24.002 1.00 79.69 484 PRO A C 1
ATOM 3785 O O . PRO A 1 484 ? 5.673 -19.284 25.137 1.00 79.69 484 PRO A O 1
ATOM 3788 N N . SER A 1 485 ? 4.959 -18.650 23.114 1.00 78.06 485 SER A N 1
ATOM 3789 C CA . SER A 1 485 ? 4.827 -17.213 23.386 1.00 78.06 485 SER A CA 1
ATOM 3790 C C . SER A 1 485 ? 3.499 -16.617 22.886 1.00 78.06 485 SER A C 1
ATOM 3792 O O . SER A 1 485 ? 3.412 -15.410 22.631 1.00 78.06 485 SER A O 1
ATOM 3794 N N . ALA A 1 486 ? 2.460 -17.443 22.705 1.00 84.75 486 ALA A N 1
ATOM 3795 C CA . ALA A 1 486 ? 1.142 -17.009 22.240 1.00 84.75 486 ALA A CA 1
ATOM 3796 C C . ALA A 1 486 ? 0.000 -17.850 22.835 1.00 84.75 486 ALA A C 1
ATOM 3798 O O . ALA A 1 486 ? -0.172 -19.028 22.513 1.00 84.75 486 ALA A O 1
ATOM 3799 N N . HIS A 1 487 ? -0.788 -17.190 23.678 1.00 87.94 487 HIS A N 1
ATOM 3800 C CA . HIS A 1 487 ? -1.947 -17.726 24.381 1.00 87.94 487 HIS A CA 1
ATOM 3801 C C . HIS A 1 487 ? -3.177 -16.922 23.955 1.00 87.94 487 HIS A C 1
ATOM 3803 O O . HIS A 1 487 ? -3.077 -15.702 23.832 1.00 87.94 487 HIS A O 1
ATOM 3809 N N . ILE A 1 488 ? -4.309 -17.582 23.710 1.00 89.44 488 ILE A N 1
ATOM 3810 C CA . ILE A 1 488 ? -5.563 -16.940 23.285 1.00 89.44 488 ILE A CA 1
ATOM 3811 C C . ILE A 1 488 ? -6.777 -17.538 23.993 1.00 89.44 488 ILE A C 1
ATOM 3813 O O . ILE A 1 488 ? -6.787 -18.709 24.354 1.00 89.44 488 ILE A O 1
ATOM 3817 N N . ASN A 1 489 ? -7.813 -16.727 24.175 1.00 87.44 489 ASN A N 1
ATOM 3818 C CA . ASN A 1 489 ? -9.015 -17.065 24.936 1.00 87.44 489 ASN A CA 1
ATOM 3819 C C . ASN A 1 489 ? -10.171 -17.431 23.996 1.00 87.44 489 ASN A C 1
ATOM 3821 O O . ASN A 1 489 ? -11.207 -16.769 23.998 1.00 87.44 489 ASN A O 1
ATOM 3825 N N . MET A 1 490 ? -9.955 -18.446 23.151 1.00 87.81 490 MET A N 1
ATOM 3826 C CA . MET A 1 490 ? -10.876 -18.842 22.080 1.00 87.81 490 MET A CA 1
ATOM 3827 C C . MET A 1 490 ? -11.377 -20.285 22.217 1.00 87.81 490 MET A C 1
ATOM 3829 O O . MET A 1 490 ? -10.627 -21.180 22.608 1.00 87.81 490 MET A O 1
ATOM 3833 N N . SER A 1 491 ? -12.637 -20.521 21.844 1.00 87.62 491 SER A N 1
ATOM 3834 C CA . SER A 1 491 ? -13.250 -21.855 21.810 1.00 87.62 491 SER A CA 1
ATOM 3835 C C . SER A 1 491 ? -12.821 -22.625 20.559 1.00 87.62 491 SER A C 1
ATOM 3837 O O . SER A 1 491 ? -12.403 -22.030 19.567 1.00 87.62 491 SER A O 1
ATOM 3839 N N . ARG A 1 492 ? -12.960 -23.959 20.563 1.00 89.50 492 ARG A N 1
ATOM 3840 C CA . ARG A 1 492 ? -12.590 -24.799 19.409 1.00 89.50 492 ARG A CA 1
ATOM 3841 C C . ARG A 1 492 ? -13.231 -24.314 18.097 1.00 89.50 492 ARG A C 1
ATOM 3843 O O . ARG A 1 492 ? -12.520 -24.151 17.111 1.00 89.50 492 ARG A O 1
ATOM 3850 N N . TRP A 1 493 ? -14.525 -23.992 18.130 1.00 90.44 493 TRP A N 1
ATOM 3851 C CA . TRP A 1 493 ? -15.256 -23.436 16.987 1.00 90.44 493 TRP A CA 1
ATOM 3852 C C . TRP A 1 493 ? -14.670 -22.094 16.507 1.00 90.44 493 TRP A C 1
ATOM 3854 O O . TRP A 1 493 ? -14.460 -21.908 15.311 1.00 90.44 493 TRP A O 1
ATOM 3864 N N . GLN A 1 494 ? -14.319 -21.182 17.425 1.00 89.88 494 GLN A N 1
ATOM 3865 C CA . GLN A 1 494 ? -13.681 -19.909 17.061 1.00 89.88 494 GLN A CA 1
ATOM 3866 C C . GLN A 1 494 ? -12.309 -20.115 16.394 1.00 89.88 494 GLN A C 1
ATOM 3868 O O . GLN A 1 494 ? -11.962 -19.389 15.464 1.00 89.88 494 GLN A O 1
ATOM 3873 N N . LEU A 1 495 ? -11.531 -21.113 16.835 1.00 93.56 495 LEU A N 1
ATOM 3874 C CA . LEU A 1 495 ? -10.235 -21.464 16.236 1.00 93.56 495 LEU A CA 1
ATOM 3875 C C . LEU A 1 495 ? -10.392 -22.058 14.825 1.00 93.56 495 LEU A C 1
ATOM 3877 O O . LEU A 1 495 ? -9.581 -21.767 13.942 1.00 93.56 495 LEU A O 1
ATOM 3881 N N . GLU A 1 496 ? -11.427 -22.872 14.612 1.00 94.62 496 GLU A N 1
ATOM 3882 C CA . GLU A 1 496 ? -11.765 -23.488 13.323 1.00 94.62 496 GLU A CA 1
ATOM 3883 C C . GLU A 1 496 ? -12.253 -22.431 12.312 1.00 94.62 496 GLU A C 1
ATOM 3885 O O . GLU A 1 496 ? -11.727 -22.365 11.195 1.00 94.62 496 GLU A O 1
ATOM 3890 N N . GLU A 1 497 ? -13.139 -21.513 12.716 1.00 94.56 497 GLU A N 1
ATOM 3891 C CA . GLU A 1 497 ? -13.562 -20.379 11.879 1.00 94.56 497 GLU A CA 1
ATOM 3892 C C . GLU A 1 497 ? -12.429 -19.382 11.600 1.00 94.56 497 GLU A C 1
ATOM 3894 O O . GLU A 1 497 ? -12.282 -18.918 10.468 1.00 94.56 497 GLU A O 1
ATOM 3899 N N . LEU A 1 498 ? -11.563 -19.090 12.577 1.00 95.19 498 LEU A N 1
ATOM 3900 C CA . LEU A 1 498 ? -10.376 -18.259 12.354 1.00 95.19 498 LEU A CA 1
ATOM 3901 C C . LEU A 1 498 ? -9.424 -18.903 11.331 1.00 95.19 498 LEU A C 1
ATOM 3903 O O . LEU A 1 498 ? -8.924 -18.227 10.427 1.00 95.19 498 LEU A O 1
ATOM 3907 N N . LEU A 1 499 ? -9.203 -20.218 11.421 1.00 95.44 499 LEU A N 1
ATOM 3908 C CA . LEU A 1 499 ? -8.404 -20.975 10.454 1.00 95.44 499 LEU A CA 1
ATOM 3909 C C . LEU A 1 499 ? -9.015 -20.922 9.038 1.00 95.44 499 LEU A C 1
ATOM 3911 O O . LEU A 1 499 ? -8.275 -20.750 8.059 1.00 95.44 499 LEU A O 1
ATOM 3915 N N . ALA A 1 500 ? -10.342 -21.016 8.923 1.00 94.69 500 ALA A N 1
ATOM 3916 C CA . ALA A 1 500 ? -11.065 -20.871 7.660 1.00 94.69 500 ALA A CA 1
ATOM 3917 C C . ALA A 1 500 ? -10.970 -19.441 7.094 1.00 94.69 500 ALA A C 1
ATOM 3919 O O . ALA A 1 500 ? -10.637 -19.263 5.919 1.00 94.69 500 ALA A O 1
ATOM 3920 N N . ALA A 1 501 ? -11.180 -18.419 7.927 1.00 94.19 501 ALA A N 1
ATOM 3921 C CA . ALA A 1 501 ? -11.143 -17.006 7.549 1.00 94.19 501 ALA A CA 1
ATOM 3922 C C . ALA A 1 501 ? -9.751 -16.542 7.090 1.00 94.19 501 ALA A C 1
ATOM 3924 O O . ALA A 1 501 ? -9.636 -15.835 6.088 1.00 94.19 501 ALA A O 1
ATOM 3925 N N . ILE A 1 502 ? -8.668 -16.992 7.736 1.00 93.38 502 ILE A N 1
ATOM 3926 C CA . ILE A 1 502 ? -7.292 -16.759 7.248 1.00 93.38 502 ILE A CA 1
ATOM 3927 C C . ILE A 1 502 ? -7.084 -17.425 5.873 1.00 93.38 502 ILE A C 1
ATOM 3929 O O . ILE A 1 502 ? -6.367 -16.903 5.017 1.00 93.38 502 ILE A O 1
ATOM 3933 N N . GLY A 1 503 ? -7.726 -18.574 5.636 1.00 88.56 503 GLY A N 1
ATOM 3934 C CA . GLY A 1 503 ? -7.721 -19.260 4.345 1.00 88.56 503 GLY A CA 1
ATOM 3935 C C . GLY A 1 503 ? -8.425 -18.480 3.228 1.00 88.56 503 GLY A C 1
ATOM 3936 O O . GLY A 1 503 ? -7.868 -18.369 2.133 1.00 88.56 503 GLY A O 1
ATOM 3937 N N . SER A 1 504 ? -9.616 -17.932 3.494 1.00 90.62 504 SER A N 1
ATOM 3938 C CA . SER A 1 504 ? -10.433 -17.217 2.499 1.00 90.62 504 SER A CA 1
ATOM 3939 C C . SER A 1 504 ? -9.970 -15.780 2.249 1.00 90.62 504 SER A C 1
ATOM 3941 O O . SER A 1 504 ? -9.825 -15.382 1.094 1.00 90.62 504 SER A O 1
ATOM 3943 N N . SER A 1 505 ? -9.688 -15.019 3.312 1.00 86.88 505 SER A N 1
ATOM 3944 C CA . SER A 1 505 ? -9.331 -13.588 3.249 1.00 86.88 505 SER A CA 1
ATOM 3945 C C . SER A 1 505 ? -8.004 -13.318 2.533 1.00 86.88 505 SER A C 1
ATOM 3947 O O . SER A 1 505 ? -7.770 -12.214 2.031 1.00 86.88 505 SER A O 1
ATOM 3949 N N . ARG A 1 506 ? -7.105 -14.316 2.477 1.00 85.69 506 ARG A N 1
ATOM 3950 C CA . ARG A 1 506 ? -5.744 -14.196 1.920 1.00 85.69 506 ARG A CA 1
ATOM 3951 C C . ARG A 1 506 ? -4.979 -13.012 2.537 1.00 85.69 506 ARG A C 1
ATOM 3953 O O . ARG A 1 506 ? -4.371 -12.211 1.824 1.00 85.69 506 ARG A O 1
ATOM 3960 N N . CYS A 1 507 ? -5.083 -12.839 3.854 1.00 89.88 507 CYS A N 1
ATOM 3961 C CA . CYS A 1 507 ? -4.322 -11.842 4.607 1.00 89.88 507 CYS A CA 1
ATOM 3962 C C . CYS A 1 507 ? -2.830 -12.219 4.712 1.00 89.88 507 CYS A C 1
ATOM 3964 O O . CYS A 1 507 ? -2.453 -13.389 4.599 1.00 89.88 507 CYS A O 1
ATOM 3966 N N . LEU A 1 508 ? -1.966 -11.222 4.931 1.00 89.81 508 LEU A N 1
ATOM 3967 C CA . LEU A 1 508 ? -0.550 -11.439 5.264 1.00 89.81 508 LEU A CA 1
ATOM 3968 C C . LEU A 1 508 ? -0.325 -11.501 6.780 1.00 89.81 508 LEU A C 1
ATOM 3970 O O . LEU A 1 508 ? 0.598 -12.181 7.244 1.00 89.81 508 LEU A O 1
ATOM 3974 N N . TYR A 1 509 ? -1.182 -10.821 7.544 1.00 93.44 509 TYR A N 1
ATOM 3975 C CA . TYR A 1 509 ? -1.096 -10.703 8.995 1.00 93.44 509 TYR A CA 1
ATOM 3976 C C . TYR A 1 509 ? -2.470 -10.885 9.654 1.00 93.44 509 TYR A C 1
ATOM 3978 O O . TYR A 1 509 ? -3.508 -10.783 8.998 1.00 93.44 509 TYR A O 1
ATOM 3986 N N . VAL A 1 510 ? -2.467 -11.137 10.961 1.00 95.19 510 VAL A N 1
ATOM 3987 C CA . VAL A 1 510 ? -3.666 -11.201 11.805 1.00 95.19 510 VAL A CA 1
ATOM 3988 C C . VAL A 1 510 ? -3.460 -10.303 13.027 1.00 95.19 510 VAL A C 1
ATOM 3990 O O . VAL A 1 510 ? -2.385 -10.322 13.634 1.00 95.19 510 VAL A O 1
ATOM 3993 N N . TRP A 1 511 ? -4.479 -9.521 13.374 1.00 94.56 511 TRP A N 1
ATOM 3994 C CA . TRP A 1 511 ? -4.552 -8.711 14.592 1.00 94.56 511 TRP A CA 1
ATOM 3995 C C . TRP A 1 511 ? -5.562 -9.358 15.541 1.00 94.56 511 TRP A C 1
ATOM 3997 O O . TRP A 1 511 ? -6.694 -9.637 15.138 1.00 94.56 511 TRP A O 1
ATOM 4007 N N . ILE A 1 512 ? -5.141 -9.618 16.777 1.00 91.38 512 ILE A N 1
ATOM 4008 C CA . ILE A 1 512 ? -5.966 -10.191 17.849 1.00 91.38 512 ILE A CA 1
ATOM 4009 C C . ILE A 1 512 ? -5.537 -9.483 19.127 1.00 91.38 512 ILE A C 1
ATOM 4011 O O . ILE A 1 512 ? -4.382 -9.630 19.522 1.00 91.38 512 ILE A O 1
ATOM 4015 N N . ASP A 1 513 ? -6.440 -8.745 19.765 1.00 85.50 513 ASP A N 1
ATOM 4016 C CA . ASP A 1 513 ? -6.232 -7.974 21.004 1.00 85.50 513 ASP A CA 1
ATOM 4017 C C . ASP A 1 513 ? -5.209 -8.593 21.984 1.00 85.50 513 ASP A C 1
ATOM 4019 O O . ASP A 1 513 ? -4.166 -7.993 22.246 1.00 85.50 513 ASP A O 1
ATOM 4023 N N . LYS A 1 514 ? -5.430 -9.838 22.419 1.00 86.19 514 LYS A N 1
ATOM 4024 C CA . LYS A 1 514 ? -4.601 -10.650 23.327 1.00 86.19 514 LYS A CA 1
ATOM 4025 C C . LYS A 1 514 ? -3.126 -10.781 22.917 1.00 86.19 514 LYS A C 1
ATOM 4027 O O . LYS A 1 514 ? -2.250 -10.985 23.759 1.00 86.19 514 LYS A O 1
ATOM 4032 N N . LEU A 1 515 ? -2.842 -10.703 21.617 1.00 89.38 515 LEU A N 1
ATOM 4033 C CA . LEU A 1 515 ? -1.506 -10.808 21.015 1.00 89.38 515 LEU A CA 1
ATOM 4034 C C . LEU A 1 515 ? -0.979 -9.455 20.497 1.00 89.38 515 LEU A C 1
ATOM 4036 O O . LEU A 1 515 ? 0.235 -9.298 20.322 1.00 89.38 515 LEU A O 1
ATOM 4040 N N . SER A 1 516 ? -1.880 -8.509 20.243 1.00 89.19 516 SER A N 1
ATOM 4041 C CA . SER A 1 516 ? -1.641 -7.225 19.580 1.00 89.19 516 SER A CA 1
ATOM 4042 C C . SER A 1 516 ? -1.465 -6.050 20.544 1.00 89.19 516 SER A C 1
ATOM 4044 O O . SER A 1 516 ? -0.783 -5.087 20.191 1.00 89.19 516 SER A O 1
ATOM 4046 N N . VAL A 1 517 ? -2.027 -6.144 21.752 1.00 86.12 517 VAL A N 1
ATOM 4047 C CA . VAL A 1 517 ? -2.069 -5.103 22.795 1.00 86.12 517 VAL A CA 1
ATOM 4048 C C . VAL A 1 517 ? -1.503 -5.676 24.110 1.00 86.12 517 VAL A C 1
ATOM 4050 O O . VAL A 1 517 ? -1.705 -6.868 24.379 1.00 86.12 517 VAL A O 1
ATOM 4053 N N . PRO A 1 518 ? -0.793 -4.893 24.951 1.00 83.69 518 PRO A N 1
ATOM 4054 C CA . PRO A 1 518 ? -0.399 -5.343 26.285 1.00 83.69 518 PRO A CA 1
ATOM 4055 C C . PRO A 1 518 ? -1.599 -5.810 27.118 1.00 83.69 518 PRO A C 1
ATOM 4057 O O . PRO A 1 518 ? -2.692 -5.267 27.012 1.00 83.69 518 PRO A O 1
ATOM 4060 N N . GLN A 1 519 ? -1.379 -6.831 27.948 1.00 81.06 519 GLN A N 1
ATOM 4061 C CA . GLN A 1 519 ? -2.409 -7.461 28.792 1.00 81.06 519 GLN A CA 1
ATOM 4062 C C . GLN A 1 519 ? -2.274 -7.075 30.277 1.00 81.06 519 GLN A C 1
ATOM 4064 O O . GLN A 1 519 ? -2.835 -7.729 31.153 1.00 81.06 519 GLN A O 1
ATOM 4069 N N . ARG A 1 520 ? -1.464 -6.054 30.567 1.00 77.00 520 ARG A N 1
ATOM 4070 C CA . ARG A 1 520 ? -1.282 -5.448 31.888 1.00 77.00 520 ARG A CA 1
ATOM 4071 C C . ARG A 1 520 ? -1.613 -3.973 31.739 1.00 77.00 520 ARG A C 1
ATOM 4073 O O . ARG A 1 520 ? -1.078 -3.365 30.814 1.00 77.00 520 ARG A O 1
ATOM 4080 N N . SER A 1 521 ? -2.402 -3.430 32.667 1.00 70.38 521 SER A N 1
ATOM 4081 C CA . SER A 1 521 ? -2.744 -2.007 32.673 1.00 70.38 521 SER A CA 1
ATOM 4082 C C . SER A 1 521 ? -1.475 -1.153 32.649 1.00 70.38 521 SER A C 1
ATOM 4084 O O . SER A 1 521 ? -0.622 -1.257 33.534 1.00 70.38 521 SER A O 1
ATOM 4086 N N . CYS A 1 522 ? -1.328 -0.368 31.586 1.00 73.50 522 CYS A N 1
ATOM 4087 C CA . CYS A 1 522 ? -0.247 0.581 31.364 1.00 73.50 522 CYS A CA 1
ATOM 4088 C C . CYS A 1 522 ? -0.682 1.618 30.319 1.00 73.50 522 CYS A C 1
ATOM 4090 O O . CYS A 1 522 ? -1.623 1.385 29.558 1.00 73.50 522 CYS A O 1
ATOM 4092 N N . GLU A 1 523 ? 0.037 2.739 30.242 1.00 74.06 523 GLU A N 1
ATOM 4093 C CA . GLU A 1 523 ? -0.200 3.823 29.274 1.00 74.06 523 GLU A CA 1
ATOM 4094 C C . GLU A 1 523 ? -0.336 3.291 27.832 1.00 74.06 523 GLU A C 1
ATOM 4096 O O . GLU A 1 523 ? -1.324 3.567 27.155 1.00 74.06 523 GLU A O 1
ATOM 4101 N N . LEU A 1 524 ? 0.574 2.398 27.416 1.00 79.50 524 LEU A N 1
ATOM 4102 C CA . LEU A 1 524 ? 0.547 1.741 26.104 1.00 79.50 524 LEU A CA 1
ATOM 4103 C C . LEU A 1 524 ? -0.737 0.927 25.844 1.00 79.50 524 LEU A C 1
ATOM 4105 O O . LEU A 1 524 ? -1.183 0.860 24.699 1.00 79.50 524 LEU A O 1
ATOM 4109 N N . GLN A 1 525 ? -1.342 0.302 26.862 1.00 78.06 525 GLN A N 1
ATOM 4110 C CA . GLN A 1 525 ? -2.624 -0.389 26.693 1.00 78.06 525 GLN A CA 1
ATOM 4111 C C . GLN A 1 525 ? -3.741 0.627 26.420 1.00 78.06 525 GLN A C 1
ATOM 4113 O O . GLN A 1 525 ? -4.465 0.474 25.437 1.00 78.06 525 GLN A O 1
ATOM 4118 N N . SER A 1 526 ? -3.841 1.684 27.228 1.00 71.38 526 SER A N 1
ATOM 4119 C CA . SER A 1 526 ? -4.860 2.734 27.083 1.00 71.38 526 SER A CA 1
ATOM 4120 C C . SER A 1 526 ? -4.774 3.446 25.730 1.00 71.38 526 SER A C 1
ATOM 4122 O O . SER A 1 526 ? -5.778 3.562 25.026 1.00 71.38 526 SER A O 1
ATOM 4124 N N . THR A 1 527 ? -3.569 3.844 25.309 1.00 76.75 527 THR A N 1
ATOM 4125 C CA . THR A 1 527 ? -3.324 4.490 24.009 1.00 76.75 527 THR A CA 1
ATOM 4126 C C . THR A 1 527 ? -3.714 3.594 22.831 1.00 76.75 527 THR A C 1
ATOM 4128 O O . THR A 1 527 ? -4.236 4.086 21.833 1.00 76.75 527 THR A O 1
ATOM 4131 N N . LEU A 1 528 ? -3.501 2.276 22.925 1.00 79.00 528 LEU A N 1
ATOM 4132 C CA . LEU A 1 528 ? -3.915 1.335 21.879 1.00 79.00 528 LEU A CA 1
ATOM 4133 C C . LEU A 1 528 ? -5.429 1.069 21.884 1.00 79.00 528 LEU A C 1
ATOM 4135 O O . LEU A 1 528 ? -6.010 0.917 20.809 1.00 79.00 528 LEU A O 1
ATOM 4139 N N . LEU A 1 529 ? -6.080 1.068 23.051 1.00 75.88 529 LEU A N 1
ATOM 4140 C CA . LEU A 1 529 ? -7.535 0.904 23.167 1.00 75.88 529 LEU A CA 1
ATOM 4141 C C . LEU A 1 529 ? -8.317 2.116 22.632 1.00 75.88 529 LEU A C 1
ATOM 4143 O O . LEU A 1 529 ? -9.351 1.930 21.995 1.00 75.88 529 LEU A O 1
ATOM 4147 N N . ALA A 1 530 ? -7.799 3.341 22.768 1.00 72.31 530 ALA A N 1
ATOM 4148 C CA . ALA A 1 530 ? -8.387 4.524 22.120 1.00 72.31 530 ALA A CA 1
ATOM 4149 C C . ALA A 1 530 ? -8.451 4.399 20.578 1.00 72.31 530 ALA A C 1
ATOM 4151 O O . ALA A 1 530 ? -9.299 4.998 19.920 1.00 72.31 530 ALA A O 1
ATOM 4152 N N . ARG A 1 531 ? -7.576 3.573 19.988 1.00 79.19 531 ARG A N 1
ATOM 4153 C CA . ARG A 1 531 ? -7.362 3.452 18.534 1.00 79.19 531 ARG A CA 1
ATOM 4154 C C . ARG A 1 531 ? -8.055 2.250 17.901 1.00 79.19 531 ARG A C 1
ATOM 4156 O O . ARG A 1 531 ? -7.873 2.001 16.709 1.00 79.19 531 ARG A O 1
ATOM 4163 N N . MET A 1 532 ? -8.871 1.511 18.653 1.00 81.12 532 MET A N 1
ATOM 4164 C CA . MET A 1 532 ? -9.617 0.356 18.133 1.00 81.12 532 MET A CA 1
ATOM 4165 C C . MET A 1 532 ? -10.448 0.730 16.894 1.00 81.12 532 MET A C 1
ATOM 4167 O O . MET A 1 532 ? -10.435 0.018 15.890 1.00 81.12 532 MET A O 1
ATOM 4171 N N . MET A 1 533 ? -11.068 1.912 16.893 1.00 81.56 533 MET A N 1
ATOM 4172 C CA . MET A 1 533 ? -11.824 2.422 15.747 1.00 81.56 533 MET A CA 1
ATOM 4173 C C . MET A 1 533 ? -10.977 2.533 14.460 1.00 81.56 533 MET A C 1
ATOM 4175 O O . MET A 1 533 ? -11.428 2.116 13.391 1.00 81.56 533 MET A O 1
ATOM 4179 N N . SER A 1 534 ? -9.731 3.023 14.540 1.00 85.81 534 SER A N 1
ATOM 4180 C CA . SER A 1 534 ? -8.819 3.102 13.385 1.00 85.81 534 SER A CA 1
ATOM 4181 C C . SER A 1 534 ? -8.135 1.771 13.040 1.00 85.81 534 SER A C 1
ATOM 4183 O O . SER A 1 534 ? -7.838 1.537 11.863 1.00 85.81 534 SER A O 1
ATOM 4185 N N . VAL A 1 535 ? -7.964 0.857 14.005 1.00 88.06 535 VAL A N 1
ATOM 4186 C CA . VAL A 1 535 ? -7.553 -0.544 13.768 1.00 88.06 535 VAL A CA 1
ATOM 4187 C C . VAL A 1 535 ? -8.524 -1.229 12.803 1.00 88.06 535 VAL A C 1
ATOM 4189 O O . VAL A 1 535 ? -8.088 -1.784 11.790 1.00 88.06 535 VAL A O 1
ATOM 4192 N N . TYR A 1 536 ? -9.833 -1.156 13.067 1.00 86.94 536 TYR A N 1
ATOM 4193 C CA . TYR A 1 536 ? -10.847 -1.788 12.216 1.00 86.94 536 TYR A CA 1
ATOM 4194 C C . TYR A 1 536 ? -11.041 -1.052 10.884 1.00 86.94 536 TYR A C 1
ATOM 4196 O O . TYR A 1 536 ? -11.095 -1.714 9.844 1.00 86.94 536 TYR A O 1
ATOM 4204 N N . ALA A 1 537 ? -11.027 0.287 10.897 1.00 85.00 537 ALA A N 1
ATOM 4205 C CA . ALA A 1 537 ? -11.074 1.139 9.701 1.00 85.00 537 ALA A CA 1
ATOM 4206 C C . ALA A 1 537 ? -9.968 0.831 8.677 1.00 85.00 537 ALA A C 1
ATOM 4208 O O . ALA A 1 537 ? -10.222 0.78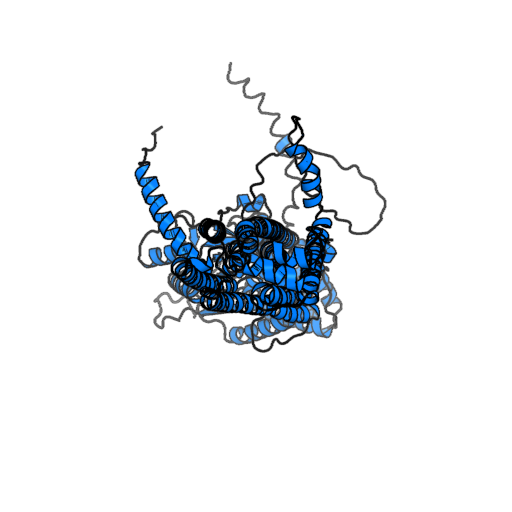5 7.474 1.00 85.00 537 ALA A O 1
ATOM 4209 N N . THR A 1 538 ? -8.741 0.591 9.151 1.00 87.62 538 THR A N 1
ATOM 4210 C CA . THR A 1 538 ? -7.578 0.324 8.283 1.00 87.62 538 THR A CA 1
ATOM 4211 C C . THR A 1 538 ? -7.488 -1.142 7.839 1.00 87.62 538 THR A C 1
ATOM 4213 O O . THR A 1 538 ? -6.731 -1.472 6.923 1.00 87.62 538 THR A O 1
ATOM 4216 N N . SER A 1 539 ? -8.203 -2.054 8.503 1.00 89.75 539 SER A N 1
ATOM 4217 C CA . SER A 1 539 ? -8.033 -3.492 8.280 1.00 89.75 539 SER A CA 1
ATOM 4218 C C . SER A 1 539 ? -8.587 -3.972 6.934 1.00 89.75 539 SER A C 1
ATOM 4220 O O . SER A 1 539 ? -9.569 -3.444 6.407 1.00 89.75 539 SER A O 1
ATOM 4222 N N . LYS A 1 540 ? -7.951 -5.003 6.364 1.00 88.06 540 LYS A N 1
ATOM 4223 C CA . LYS A 1 540 ? -8.350 -5.595 5.075 1.00 88.06 540 LYS A CA 1
ATOM 4224 C C . LYS A 1 540 ? -9.746 -6.225 5.153 1.00 88.06 540 LYS A C 1
ATOM 4226 O O . LYS A 1 540 ? -10.520 -6.156 4.199 1.00 88.06 540 LYS A O 1
ATOM 4231 N N . GLU A 1 541 ? -10.015 -6.884 6.275 1.00 90.75 541 GLU A N 1
ATOM 4232 C CA . GLU A 1 541 ? -11.241 -7.612 6.593 1.00 90.75 541 GLU A CA 1
ATOM 4233 C C . GLU A 1 541 ? -11.326 -7.759 8.122 1.00 90.75 541 GLU A C 1
ATOM 4235 O O . GLU A 1 541 ? -10.311 -8.040 8.766 1.00 90.75 541 GLU A O 1
ATOM 4240 N N . THR A 1 542 ? -12.522 -7.591 8.685 1.00 91.12 542 THR A N 1
ATOM 4241 C CA . THR A 1 542 ? -12.825 -7.847 10.100 1.00 91.12 542 THR A CA 1
ATOM 4242 C C . THR A 1 542 ? -13.647 -9.125 10.216 1.00 91.12 542 THR A C 1
ATOM 4244 O O . THR A 1 542 ? -14.765 -9.195 9.700 1.00 91.12 542 THR A O 1
ATOM 4247 N N . LEU A 1 543 ? -13.111 -10.130 10.906 1.00 91.81 543 LEU A N 1
ATOM 4248 C CA . LEU A 1 543 ? -13.844 -11.330 11.306 1.00 91.81 543 LEU A CA 1
ATOM 4249 C C . LEU A 1 543 ? -14.533 -11.075 12.651 1.00 91.81 543 LEU A C 1
ATOM 4251 O O . LEU A 1 543 ? -13.865 -10.677 13.601 1.00 91.81 543 LEU A O 1
ATOM 4255 N N . VAL A 1 544 ? -15.836 -11.338 12.745 1.00 87.50 544 VAL A N 1
ATOM 4256 C CA . VAL A 1 544 ? -16.622 -11.231 13.986 1.00 87.50 544 VAL A CA 1
ATOM 4257 C C . VAL A 1 544 ? -17.214 -12.596 14.328 1.00 87.50 544 VAL A C 1
ATOM 4259 O O . VAL A 1 544 ? -18.060 -13.109 13.593 1.00 87.50 544 VAL A O 1
ATOM 4262 N N . LEU A 1 545 ? -16.770 -13.183 15.442 1.00 85.00 545 LEU A N 1
ATOM 4263 C CA . LEU A 1 545 ? -17.150 -14.526 15.893 1.00 85.00 545 LEU A CA 1
ATOM 4264 C C . LEU A 1 545 ? -18.161 -14.463 17.049 1.00 85.00 545 LEU A C 1
ATOM 4266 O O . LEU A 1 545 ? -17.791 -14.312 18.217 1.00 85.00 545 LEU A O 1
ATOM 4270 N N . ARG A 1 546 ? -19.450 -14.611 16.719 1.00 79.94 546 ARG A N 1
ATOM 4271 C CA . ARG A 1 546 ? -20.572 -14.640 17.673 1.00 79.94 546 ARG A CA 1
ATOM 4272 C C . ARG A 1 546 ? -20.728 -16.052 18.276 1.00 79.94 546 ARG A C 1
ATOM 4274 O O . ARG A 1 546 ? -21.500 -16.860 17.769 1.00 79.94 546 ARG A O 1
ATOM 4281 N N . SER A 1 547 ? -19.985 -16.352 19.341 1.00 76.31 547 SER A N 1
ATOM 4282 C CA . SER A 1 547 ? -20.157 -17.545 20.201 1.00 76.31 547 SER A CA 1
ATOM 4283 C C . SER A 1 547 ? -20.882 -17.196 21.503 1.00 76.31 547 SER A C 1
ATOM 4285 O O . SER A 1 547 ? -21.094 -16.018 21.778 1.00 76.31 547 SER A O 1
ATOM 4287 N N . SER A 1 548 ? -21.185 -18.171 22.364 1.00 70.88 548 SER A N 1
ATOM 4288 C CA . SER A 1 548 ? -21.538 -17.872 23.761 1.00 70.88 548 SER A CA 1
ATOM 4289 C C . SER A 1 548 ? -20.413 -17.116 24.491 1.00 70.88 548 SER A C 1
ATOM 4291 O O . SER A 1 548 ? -19.230 -17.238 24.149 1.00 70.88 548 SER A O 1
ATOM 4293 N N . GLU A 1 549 ? -20.792 -16.313 25.489 1.00 66.25 549 GLU A N 1
ATOM 4294 C CA . GLU A 1 549 ? -19.885 -15.532 26.340 1.00 66.25 549 GLU A CA 1
ATOM 4295 C C . GLU A 1 549 ? -20.231 -15.769 27.816 1.00 66.25 549 GLU A C 1
ATOM 4297 O O . GLU A 1 549 ? -21.392 -15.587 28.194 1.00 66.25 549 GLU A O 1
ATOM 4302 N N . PRO A 1 550 ? -19.271 -16.196 28.654 1.00 64.75 550 PRO A N 1
ATOM 4303 C CA . PRO A 1 550 ? -19.500 -16.351 30.082 1.00 64.75 550 PRO A CA 1
ATOM 4304 C C . PRO A 1 550 ? -19.532 -14.974 30.777 1.00 64.75 550 PRO A C 1
ATOM 4306 O O . PRO A 1 550 ? -18.786 -14.075 30.370 1.00 64.75 550 PRO A O 1
ATOM 4309 N N . PRO A 1 551 ? -20.340 -14.793 31.841 1.00 59.03 551 PRO A N 1
ATOM 4310 C CA . PRO A 1 551 ? -20.420 -13.528 32.573 1.00 59.03 551 PRO A CA 1
ATOM 4311 C C . PRO A 1 551 ? -19.059 -13.020 33.072 1.00 59.03 551 PRO A C 1
ATOM 4313 O O . PRO A 1 551 ? -18.204 -13.807 33.481 1.00 59.03 551 PRO A O 1
ATOM 4316 N N . GLY A 1 552 ? -18.874 -11.695 33.064 1.00 54.34 552 GLY A N 1
ATOM 4317 C CA . GLY A 1 552 ? -17.720 -11.029 33.690 1.00 54.34 552 GLY A CA 1
ATOM 4318 C C . GLY A 1 552 ? -16.370 -11.249 32.997 1.00 54.34 552 GLY A C 1
ATOM 4319 O O . GLY A 1 552 ? -15.332 -11.097 33.634 1.00 54.34 552 GLY A O 1
ATOM 4320 N N . SER A 1 553 ? -16.361 -11.655 31.722 1.00 53.06 553 SER A N 1
ATOM 4321 C CA . SER A 1 553 ? -15.155 -12.177 31.061 1.00 53.06 553 SER A CA 1
ATOM 4322 C C . SER A 1 553 ? -14.387 -11.198 30.158 1.00 53.06 553 SER A C 1
ATOM 4324 O O . SER A 1 553 ? -13.270 -11.525 29.753 1.00 53.06 553 SER A O 1
ATOM 4326 N N . ARG A 1 554 ? -14.930 -10.006 29.856 1.00 56.84 554 ARG A N 1
ATOM 4327 C CA . ARG A 1 554 ? -14.259 -8.950 29.070 1.00 56.84 554 ARG A CA 1
ATOM 4328 C C . ARG A 1 554 ? -14.884 -7.560 29.311 1.00 56.84 554 ARG A C 1
ATOM 4330 O O . ARG A 1 554 ? -16.025 -7.454 29.759 1.00 56.84 554 ARG A O 1
ATOM 4337 N N . TYR A 1 555 ? -14.126 -6.512 28.960 1.00 51.94 555 TYR A N 1
ATOM 4338 C CA . TYR A 1 555 ? -14.481 -5.088 29.077 1.00 51.94 555 TYR A CA 1
ATOM 4339 C C . TYR A 1 555 ? -15.781 -4.680 28.346 1.00 51.94 555 TYR A C 1
ATOM 4341 O O . TYR A 1 555 ? -16.520 -3.821 28.828 1.00 51.94 555 TYR A O 1
ATOM 4349 N N . HIS A 1 556 ? -16.127 -5.372 27.257 1.00 50.84 556 HIS A N 1
ATOM 4350 C CA . HIS A 1 556 ? -17.463 -5.360 26.650 1.00 50.84 556 HIS A CA 1
ATOM 4351 C C . HIS A 1 556 ? -18.087 -6.754 26.739 1.00 50.84 556 HIS A C 1
ATOM 4353 O O . HIS A 1 556 ? -17.361 -7.746 26.662 1.00 50.84 556 HIS A O 1
ATOM 4359 N N . GLN A 1 557 ? -19.414 -6.826 26.856 1.00 51.06 557 GLN A N 1
ATOM 4360 C CA . GLN A 1 557 ? -20.177 -8.075 26.846 1.00 51.06 557 GLN A CA 1
ATOM 4361 C C . GLN A 1 557 ? -21.385 -7.997 25.902 1.00 51.06 557 GLN A C 1
ATOM 4363 O O . GLN A 1 557 ? -21.960 -6.933 25.665 1.00 51.06 557 GLN A O 1
ATOM 4368 N N . ARG A 1 558 ? -21.819 -9.170 25.424 1.00 49.97 558 ARG A N 1
ATOM 4369 C CA . ARG A 1 558 ? -23.027 -9.423 24.608 1.00 49.97 558 ARG A CA 1
ATOM 4370 C C . ARG A 1 558 ? -22.990 -8.863 23.185 1.00 49.97 558 ARG A C 1
ATOM 4372 O O . ARG A 1 558 ? -23.105 -9.658 22.251 1.00 49.97 558 ARG A O 1
ATOM 4379 N N . ALA A 1 559 ? -22.786 -7.569 22.974 1.00 47.38 559 ALA A N 1
ATOM 4380 C CA . ALA A 1 559 ? -22.621 -7.019 21.628 1.00 47.38 559 ALA A CA 1
ATOM 4381 C C . ALA A 1 559 ? -21.138 -6.992 21.220 1.00 47.38 559 ALA A C 1
ATOM 4383 O O . ALA A 1 559 ? -20.257 -6.676 22.016 1.00 47.38 559 ALA A O 1
ATOM 4384 N N . TRP A 1 560 ? -20.872 -7.306 19.951 1.00 59.12 560 TRP A N 1
ATOM 4385 C CA . TRP A 1 560 ? -19.621 -6.940 19.275 1.00 59.12 560 TRP A CA 1
ATOM 4386 C C . TRP A 1 560 ? -19.432 -5.415 19.365 1.00 59.12 560 TRP A C 1
ATOM 4388 O O . TRP A 1 560 ? -20.422 -4.684 19.470 1.00 59.12 560 TRP A O 1
ATOM 4398 N N . THR A 1 561 ? -18.199 -4.896 19.361 1.00 64.12 561 THR A N 1
ATOM 4399 C CA . THR A 1 561 ? -18.044 -3.453 19.616 1.00 64.12 561 THR A CA 1
ATOM 4400 C C . THR A 1 561 ? -18.597 -2.659 18.445 1.00 64.12 561 THR A C 1
ATOM 4402 O O . THR A 1 561 ? -18.342 -2.969 17.281 1.00 64.12 561 THR A O 1
ATOM 4405 N N . LEU A 1 562 ? -19.389 -1.624 18.725 1.00 71.75 562 LEU A N 1
ATOM 4406 C CA . LEU A 1 562 ? -20.090 -0.913 17.655 1.00 71.75 562 LEU A CA 1
ATOM 4407 C C . LEU A 1 562 ? -19.108 -0.241 16.673 1.00 71.75 562 LEU A C 1
ATOM 4409 O O . LEU A 1 562 ? -19.406 -0.118 15.485 1.00 71.75 562 LEU A O 1
ATOM 4413 N N . GLN A 1 563 ? -17.892 0.049 17.152 1.00 72.94 563 GLN A N 1
ATOM 4414 C CA . GLN A 1 563 ? -16.728 0.451 16.363 1.00 72.94 563 GLN A CA 1
ATOM 4415 C C . GLN A 1 563 ? -16.261 -0.626 15.364 1.00 72.94 563 GLN A C 1
ATOM 4417 O O . GLN A 1 563 ? -16.053 -0.296 14.198 1.00 72.94 563 GLN A O 1
ATOM 4422 N N . GLU A 1 564 ? -16.133 -1.904 15.757 1.00 74.31 564 GLU A N 1
ATOM 4423 C CA . GLU A 1 564 ? -15.773 -3.008 14.839 1.00 74.31 564 GLU A CA 1
ATOM 4424 C C . GLU A 1 564 ? -16.673 -3.016 13.612 1.00 74.31 564 GLU A C 1
ATOM 4426 O O . GLU A 1 564 ? -16.214 -3.023 12.469 1.00 74.31 564 GLU A O 1
ATOM 4431 N N . TYR A 1 565 ? -17.976 -3.011 13.866 1.00 79.38 565 TYR A N 1
ATOM 4432 C CA . TYR A 1 565 ? -18.984 -3.220 12.845 1.00 79.38 565 TYR A CA 1
ATOM 4433 C C . TYR A 1 565 ? -19.253 -1.970 12.018 1.00 79.38 565 TYR A C 1
ATOM 4435 O O . TYR A 1 565 ? -19.473 -2.089 10.816 1.00 79.38 565 TYR A O 1
ATOM 4443 N N . CYS A 1 566 ? -19.213 -0.771 12.600 1.00 78.50 566 CYS A N 1
ATOM 4444 C CA . CYS A 1 566 ? -19.378 0.451 11.818 1.00 78.50 566 CYS A CA 1
ATOM 4445 C C . CYS A 1 566 ? -18.132 0.771 10.980 1.00 78.50 566 CYS A C 1
ATOM 4447 O O . CYS A 1 566 ? -18.267 1.199 9.834 1.00 78.50 566 CYS A O 1
ATOM 4449 N N . CYS A 1 567 ? -16.927 0.518 11.502 1.00 79.12 567 CYS A N 1
ATOM 4450 C CA . CYS A 1 567 ? -15.682 0.942 10.860 1.00 79.12 567 CYS A CA 1
ATOM 4451 C C . CYS A 1 567 ? -15.028 -0.125 9.967 1.00 79.12 567 CYS A C 1
ATOM 4453 O O . CYS A 1 567 ? -14.193 0.224 9.144 1.00 79.12 567 CYS A O 1
ATOM 4455 N N . ALA A 1 568 ? -15.398 -1.408 10.042 1.00 82.31 568 ALA A N 1
ATOM 4456 C CA . ALA A 1 568 ? -14.842 -2.426 9.143 1.00 82.31 568 ALA A CA 1
ATOM 4457 C C . ALA A 1 568 ? -15.095 -2.111 7.650 1.00 82.31 568 ALA A C 1
ATOM 4459 O O . ALA A 1 568 ? -16.246 -2.109 7.196 1.00 82.31 568 ALA A O 1
ATOM 4460 N N . ARG A 1 569 ? -14.033 -1.943 6.844 1.00 77.94 569 ARG A N 1
ATOM 4461 C CA . ARG A 1 569 ? -14.136 -1.810 5.372 1.00 77.94 569 ARG A CA 1
ATOM 4462 C C . ARG A 1 569 ? -14.821 -3.019 4.734 1.00 77.94 569 ARG A C 1
ATOM 4464 O O . ARG A 1 569 ? -15.725 -2.868 3.916 1.00 77.94 569 ARG A O 1
ATOM 4471 N N . ARG A 1 570 ? -14.426 -4.222 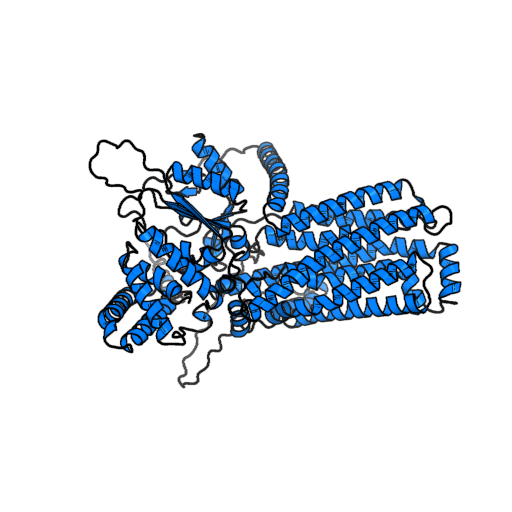5.147 1.00 85.44 570 ARG A N 1
ATOM 4472 C CA . ARG A 1 570 ? -15.085 -5.493 4.820 1.00 85.44 570 ARG A CA 1
ATOM 4473 C C . ARG A 1 570 ? -15.313 -6.250 6.118 1.00 85.44 570 ARG A C 1
ATOM 4475 O O . ARG A 1 570 ? -14.400 -6.327 6.933 1.00 85.44 570 ARG A O 1
ATOM 4482 N N . ILE A 1 571 ? -16.503 -6.811 6.301 1.00 85.81 571 ILE A N 1
ATOM 4483 C CA . ILE A 1 571 ? -16.871 -7.539 7.515 1.00 85.81 571 ILE A CA 1
ATOM 4484 C C . ILE A 1 571 ? -17.368 -8.942 7.171 1.00 85.81 571 ILE A C 1
ATOM 4486 O O . ILE A 1 571 ? -18.214 -9.105 6.292 1.00 85.81 571 ILE A O 1
ATOM 4490 N N . ARG A 1 572 ? -16.851 -9.945 7.881 1.00 88.19 572 ARG A N 1
ATOM 4491 C CA . ARG A 1 572 ? -17.359 -11.318 7.889 1.00 88.19 572 ARG A CA 1
ATOM 4492 C C . ARG A 1 572 ? -17.874 -11.621 9.289 1.00 88.19 572 ARG A C 1
ATOM 4494 O O . ARG A 1 572 ? -17.091 -11.791 10.219 1.00 88.19 572 ARG A O 1
ATOM 4501 N N . VAL A 1 573 ? -19.190 -11.705 9.425 1.00 85.88 573 VAL A N 1
ATOM 4502 C CA . VAL A 1 573 ? -19.849 -12.162 10.653 1.00 85.88 573 VAL A CA 1
ATOM 4503 C C . VAL A 1 573 ? -20.075 -13.668 10.549 1.00 85.88 573 VAL A C 1
ATOM 4505 O O . VAL A 1 573 ? -20.543 -14.141 9.515 1.00 85.88 573 VAL A O 1
ATOM 4508 N N . VAL A 1 574 ? -19.755 -14.417 11.603 1.00 87.06 574 VAL A N 1
ATOM 4509 C CA . VAL A 1 574 ? -20.105 -15.839 11.728 1.00 87.06 574 VAL A CA 1
ATOM 4510 C C . VAL A 1 574 ? -20.728 -16.074 13.102 1.00 87.06 574 VAL A C 1
ATOM 4512 O O . VAL A 1 574 ? -20.210 -15.586 14.109 1.00 87.06 574 VAL A O 1
ATOM 4515 N N . THR A 1 575 ? -21.832 -16.818 13.143 1.00 83.50 575 THR A N 1
ATOM 4516 C CA . THR A 1 575 ? -22.543 -17.179 14.377 1.00 83.50 575 THR A CA 1
ATOM 4517 C C . THR A 1 575 ? -22.354 -18.658 14.673 1.00 83.50 575 THR A C 1
ATOM 4519 O O . THR A 1 575 ? -22.453 -19.489 13.771 1.00 83.50 575 THR A O 1
ATOM 4522 N N . GLN A 1 576 ? -22.081 -18.992 15.933 1.00 82.25 576 GLN A N 1
ATOM 4523 C CA . GLN A 1 576 ? -22.002 -20.375 16.384 1.00 82.25 576 GLN A CA 1
ATOM 4524 C C . GLN A 1 576 ? -23.403 -21.008 16.319 1.00 82.25 576 GLN A C 1
ATOM 4526 O O . GLN A 1 576 ? -24.343 -20.426 16.867 1.00 82.25 576 GLN A O 1
ATOM 4531 N N . PRO A 1 577 ? -23.577 -22.178 15.679 1.00 75.25 577 PRO A N 1
ATOM 4532 C CA . PRO A 1 577 ? -24.874 -22.841 15.637 1.00 75.25 577 PRO A CA 1
ATOM 4533 C C . PRO A 1 577 ? -25.310 -23.267 17.044 1.00 75.25 577 PRO A C 1
ATOM 4535 O O . PRO A 1 577 ? -24.502 -23.755 17.839 1.00 75.25 577 PRO A O 1
ATOM 4538 N N . VAL A 1 578 ? -26.602 -23.110 17.336 1.00 65.44 578 VAL A N 1
ATOM 4539 C CA . VAL A 1 578 ? -27.216 -23.657 18.551 1.00 65.44 578 VAL A CA 1
ATOM 4540 C C . VAL A 1 578 ? -27.224 -25.180 18.429 1.00 65.44 578 VAL A C 1
ATOM 4542 O O . VAL A 1 578 ? -27.794 -25.722 17.483 1.00 65.44 578 VAL A O 1
ATOM 4545 N N . LEU A 1 579 ? -26.596 -25.880 19.376 1.00 56.91 579 LEU A N 1
ATOM 4546 C CA . LEU A 1 579 ? -26.724 -27.333 19.469 1.00 56.91 579 LEU A CA 1
ATOM 4547 C C . LEU A 1 579 ? -28.140 -27.662 19.958 1.00 56.91 579 LEU A C 1
ATOM 4549 O O . LEU A 1 579 ? -28.557 -27.195 21.013 1.00 56.91 579 LEU A O 1
ATOM 4553 N N . ALA A 1 580 ? -28.881 -28.454 19.181 1.00 40.84 580 ALA A N 1
ATOM 4554 C CA . ALA A 1 580 ? -30.307 -28.718 19.404 1.00 40.84 580 ALA A CA 1
ATOM 4555 C C . ALA A 1 580 ? -30.616 -29.648 20.599 1.00 40.84 580 ALA A C 1
ATOM 4557 O O . ALA A 1 580 ? -31.774 -29.999 20.824 1.00 40.84 580 ALA A O 1
ATOM 4558 N N . HIS A 1 581 ? -29.598 -30.070 21.352 1.00 37.19 581 HIS A N 1
ATOM 4559 C CA . HIS A 1 581 ? -29.717 -30.902 22.547 1.00 37.19 581 HIS A CA 1
ATOM 4560 C C . HIS A 1 581 ? -28.960 -30.219 23.688 1.00 37.19 581 HIS A C 1
ATOM 4562 O O . HIS A 1 581 ? -27.794 -29.853 23.529 1.00 37.19 581 HIS A O 1
ATOM 4568 N N . GLY A 1 582 ? -29.651 -29.991 24.806 1.00 35.88 582 GLY A N 1
ATOM 4569 C CA . GLY A 1 582 ? -29.102 -29.284 25.960 1.00 35.88 582 GLY A CA 1
ATOM 4570 C C . GLY A 1 582 ? -28.133 -30.138 26.777 1.00 35.88 582 GLY A C 1
ATOM 4571 O O . GLY A 1 582 ? -28.218 -31.364 26.774 1.00 35.88 582 GLY A O 1
ATOM 4572 N N . GLY A 1 583 ? -27.240 -29.471 27.509 1.00 34.88 583 GLY A N 1
ATOM 4573 C CA . GLY A 1 583 ? -26.681 -30.043 28.734 1.00 34.88 583 GLY A CA 1
ATOM 4574 C C . GLY A 1 583 ? -27.715 -29.940 29.858 1.00 34.88 583 GLY A C 1
ATOM 4575 O O . GLY A 1 583 ? -28.529 -29.017 29.856 1.00 34.88 583 GLY A O 1
ATOM 4576 N N . GLU A 1 584 ? -27.696 -30.882 30.796 1.00 36.59 584 GLU A N 1
ATOM 4577 C CA . GLU A 1 584 ? -28.751 -31.048 31.812 1.00 36.59 584 GLU A CA 1
ATOM 4578 C C . GLU A 1 584 ? -28.708 -29.993 32.941 1.00 36.59 584 GLU A C 1
ATOM 4580 O O . GLU A 1 584 ? -29.648 -29.881 33.728 1.00 36.59 584 GLU A O 1
ATOM 4585 N N . ASP A 1 585 ? -27.666 -29.154 32.983 1.00 35.78 585 ASP A N 1
ATOM 4586 C CA . ASP A 1 585 ? -27.552 -28.017 33.901 1.00 35.78 585 ASP A CA 1
ATOM 4587 C C . ASP A 1 585 ? -28.502 -26.873 33.495 1.00 35.78 585 ASP A C 1
ATOM 4589 O O . ASP A 1 585 ? -28.165 -26.004 32.686 1.00 35.78 585 ASP A O 1
ATOM 4593 N N . GLY A 1 586 ? -29.703 -26.855 34.083 1.00 35.50 586 GLY A N 1
ATOM 4594 C CA . GLY A 1 586 ? -30.827 -25.955 33.765 1.00 35.50 586 GLY A CA 1
ATOM 4595 C C . GLY A 1 586 ? -30.651 -24.457 34.075 1.00 35.50 586 GLY A C 1
ATOM 4596 O O . GLY A 1 586 ? -31.566 -23.831 34.604 1.00 35.50 586 GLY A O 1
ATOM 4597 N N . THR A 1 587 ? -29.502 -23.857 33.754 1.00 32.66 587 THR A N 1
ATOM 4598 C CA . THR A 1 587 ? -29.168 -22.438 34.009 1.00 32.66 587 THR A CA 1
ATOM 4599 C C . THR A 1 587 ? -28.682 -21.690 32.757 1.00 32.66 587 THR A C 1
ATOM 4601 O O . THR A 1 587 ? -27.802 -20.832 32.820 1.00 32.66 587 THR A O 1
ATOM 4604 N N . GLY A 1 588 ? -29.282 -21.968 31.593 1.00 35.28 588 GLY A N 1
ATOM 4605 C CA . GLY A 1 588 ? -28.928 -21.293 30.340 1.00 35.28 588 GLY A CA 1
ATOM 4606 C C . GLY A 1 588 ? -30.053 -21.219 29.309 1.00 35.28 588 GLY A C 1
ATOM 4607 O O . GLY A 1 588 ? -30.297 -22.174 28.579 1.00 35.28 588 GLY A O 1
ATOM 4608 N N . GLY A 1 589 ? -30.672 -20.040 29.174 1.00 36.62 589 GLY A N 1
ATOM 4609 C CA . GLY A 1 589 ? -31.370 -19.661 27.937 1.00 36.62 589 GLY A CA 1
ATOM 4610 C C . GLY A 1 589 ? -30.389 -19.501 26.756 1.00 36.62 589 GLY A C 1
ATOM 4611 O O . GLY A 1 589 ? -29.180 -19.657 26.943 1.00 36.62 589 GLY A O 1
ATOM 4612 N N . PRO A 1 590 ? -30.859 -19.180 25.535 1.00 42.53 590 PRO A N 1
ATOM 4613 C CA . PRO A 1 590 ? -30.045 -19.229 24.315 1.00 42.53 590 PRO A CA 1
ATOM 4614 C C . PRO A 1 590 ? -28.913 -18.179 24.268 1.00 42.53 590 PRO A C 1
ATOM 4616 O O . PRO A 1 590 ? -28.996 -17.157 23.595 1.00 42.53 590 PRO A O 1
ATOM 4619 N N . LEU A 1 591 ? -27.777 -18.484 24.903 1.00 46.84 591 LEU A N 1
ATOM 4620 C CA . LEU A 1 591 ? -26.542 -17.675 24.949 1.00 46.84 591 LEU A CA 1
ATOM 4621 C C . LEU A 1 591 ? -25.888 -17.406 23.572 1.00 46.84 591 LEU A C 1
ATOM 4623 O O . LEU A 1 591 ? -24.887 -16.691 23.489 1.00 46.84 591 LEU A O 1
ATOM 4627 N N . ALA A 1 592 ? -26.435 -17.979 22.498 1.00 44.34 592 ALA A N 1
ATOM 4628 C CA . ALA A 1 592 ? -25.987 -17.808 21.118 1.00 44.34 592 ALA A CA 1
ATOM 4629 C C . ALA A 1 592 ? -26.923 -16.930 20.258 1.00 44.34 592 ALA A C 1
ATOM 4631 O O . ALA A 1 592 ? -26.494 -16.480 19.195 1.00 44.34 592 ALA A O 1
ATOM 4632 N N . SER A 1 593 ? -28.161 -16.642 20.687 1.00 42.88 593 SER A N 1
ATOM 4633 C CA . SER A 1 593 ? -29.047 -15.749 19.929 1.00 42.88 593 SER A CA 1
ATOM 4634 C C . SER A 1 593 ? -28.671 -14.286 20.158 1.00 42.88 593 SER A C 1
ATOM 4636 O O . SER A 1 593 ? -28.789 -13.769 21.268 1.00 42.88 593 SER A O 1
ATOM 4638 N N . VAL A 1 594 ? -28.258 -13.618 19.083 1.00 53.09 594 VAL A N 1
ATOM 4639 C CA . VAL A 1 594 ? -28.389 -12.160 18.939 1.00 53.09 594 VAL A CA 1
ATOM 4640 C C . VAL A 1 594 ? -29.878 -11.816 19.040 1.00 53.09 594 VAL A C 1
ATOM 4642 O O . VAL A 1 594 ? -30.711 -12.585 18.555 1.00 53.09 594 VAL A O 1
ATOM 4645 N N . ALA A 1 595 ? -30.230 -10.719 19.712 1.00 56.31 595 ALA A N 1
ATOM 4646 C CA . ALA A 1 595 ? -31.637 -10.357 19.872 1.00 56.31 595 ALA A CA 1
ATOM 4647 C C . ALA A 1 595 ? -32.256 -9.966 18.515 1.00 56.31 595 ALA A C 1
ATOM 4649 O O . ALA A 1 595 ? -31.585 -9.398 17.654 1.00 56.31 595 ALA A O 1
ATOM 4650 N N . GLY A 1 596 ? -33.541 -10.267 18.307 1.00 59.38 596 GLY A N 1
ATOM 4651 C CA . GLY A 1 596 ? -34.196 -10.027 17.013 1.00 59.38 596 GLY A CA 1
ATOM 4652 C C . GLY A 1 596 ? -34.232 -8.551 16.593 1.00 59.38 596 GLY A C 1
ATOM 4653 O O . GLY A 1 596 ? -34.256 -8.252 15.401 1.00 59.38 596 GLY A O 1
ATOM 4654 N N . ASP A 1 597 ? -34.183 -7.617 17.549 1.00 60.91 597 ASP A N 1
ATOM 4655 C CA . ASP A 1 597 ? -34.061 -6.186 17.267 1.00 60.91 597 ASP A CA 1
ATOM 4656 C C . ASP A 1 597 ? -32.619 -5.780 16.919 1.00 60.91 597 ASP A C 1
ATOM 4658 O O . ASP A 1 597 ? -32.425 -4.965 16.019 1.00 60.91 597 ASP A O 1
ATOM 4662 N N . GLU A 1 598 ? -31.601 -6.377 17.549 1.00 64.31 598 GLU A N 1
ATOM 4663 C CA . GLU A 1 598 ? -30.187 -6.137 17.220 1.00 64.31 598 GLU A CA 1
ATOM 4664 C C . GLU A 1 598 ? -29.890 -6.415 15.736 1.00 64.31 598 GLU A C 1
ATOM 4666 O O . GLU A 1 598 ? -29.162 -5.648 15.102 1.00 64.31 598 GLU A O 1
ATOM 4671 N N . GLU A 1 599 ? -30.496 -7.445 15.136 1.00 67.75 599 GLU A N 1
ATOM 4672 C CA . GLU A 1 599 ? -30.307 -7.761 13.708 1.00 67.75 599 GLU A CA 1
ATOM 4673 C C . GLU A 1 599 ? -30.879 -6.687 12.756 1.00 67.75 599 GLU A C 1
ATOM 4675 O O . GLU A 1 599 ? -30.489 -6.655 11.590 1.00 67.75 599 GLU A O 1
ATOM 4680 N N . THR A 1 600 ? -31.721 -5.759 13.238 1.00 73.19 600 THR A N 1
ATOM 4681 C CA . THR A 1 600 ? -32.233 -4.608 12.460 1.00 73.19 600 THR A CA 1
ATOM 4682 C C . THR A 1 600 ? -31.537 -3.290 12.827 1.00 73.19 600 THR A C 1
ATOM 4684 O O . THR A 1 600 ? -31.021 -2.597 11.948 1.00 73.19 600 THR A O 1
ATOM 4687 N N . VAL A 1 601 ? -31.423 -2.979 14.127 1.00 77.00 601 VAL A N 1
ATOM 4688 C CA . VAL A 1 601 ? -30.786 -1.761 14.681 1.00 77.00 601 VAL A CA 1
ATOM 4689 C C . VAL A 1 601 ? -29.367 -1.565 14.142 1.00 77.00 601 VAL A C 1
ATOM 4691 O O . VAL A 1 601 ? -28.917 -0.442 13.882 1.00 77.00 601 VAL A O 1
ATOM 4694 N N . PHE A 1 602 ? -28.623 -2.660 14.011 1.00 76.31 602 PHE A N 1
ATOM 4695 C CA . PHE A 1 602 ? -27.200 -2.605 13.729 1.00 76.31 602 PHE A CA 1
ATOM 4696 C C . PHE A 1 602 ? -26.860 -2.367 12.247 1.00 76.31 602 PHE A C 1
ATOM 4698 O O . PHE A 1 602 ? -26.101 -1.425 11.992 1.00 76.31 602 PHE A O 1
ATOM 4705 N N . PRO A 1 603 ? -27.425 -3.095 11.259 1.00 79.12 603 PRO A N 1
ATOM 4706 C CA . PRO A 1 603 ? -27.273 -2.746 9.844 1.00 79.12 603 PRO A CA 1
ATOM 4707 C C . PRO A 1 603 ? -27.670 -1.298 9.525 1.00 79.12 603 PRO A C 1
ATOM 4709 O O . PRO A 1 603 ? -26.918 -0.610 8.833 1.00 79.12 603 PRO A O 1
ATOM 4712 N N . GLU A 1 604 ? -28.777 -0.797 10.093 1.00 83.12 604 GLU A N 1
ATOM 4713 C CA . GLU A 1 604 ? -29.177 0.617 9.995 1.00 83.12 604 GLU A CA 1
ATOM 4714 C C . GLU A 1 604 ? -28.059 1.559 10.466 1.00 83.12 604 GLU A C 1
ATOM 4716 O O . GLU A 1 604 ? -27.718 2.530 9.787 1.00 83.12 604 GLU A O 1
ATOM 4721 N N . THR A 1 605 ? -27.466 1.263 11.625 1.00 81.25 605 THR A N 1
ATOM 4722 C CA . THR A 1 605 ? -26.424 2.089 12.251 1.00 81.25 605 THR A CA 1
ATOM 4723 C C . THR A 1 605 ? -25.120 2.080 11.446 1.00 81.25 605 THR A C 1
ATOM 4725 O O . THR A 1 605 ? -24.516 3.138 11.260 1.00 81.25 605 THR A O 1
ATOM 4728 N N . ARG A 1 606 ? -24.712 0.935 10.878 1.00 83.00 606 ARG A N 1
ATOM 4729 C CA . ARG A 1 606 ? -23.558 0.865 9.959 1.00 83.00 606 ARG A CA 1
ATOM 4730 C C . ARG A 1 606 ? -23.825 1.605 8.655 1.00 83.00 606 ARG A C 1
ATOM 4732 O O . ARG A 1 606 ? -22.943 2.324 8.201 1.00 83.00 606 ARG A O 1
ATOM 4739 N N . LEU A 1 607 ? -25.007 1.468 8.052 1.00 81.81 607 LEU A N 1
ATOM 4740 C CA . LEU A 1 607 ? -25.354 2.207 6.831 1.00 81.81 607 LEU A CA 1
ATOM 4741 C C . LEU A 1 607 ? -25.338 3.722 7.076 1.00 81.81 607 LEU A C 1
ATOM 4743 O O . LEU A 1 607 ? -24.779 4.467 6.271 1.00 81.81 607 LEU A O 1
ATOM 4747 N N . TRP A 1 608 ? -25.873 4.171 8.212 1.00 83.56 608 TRP A N 1
ATOM 4748 C CA . TRP A 1 608 ? -25.808 5.566 8.647 1.00 83.56 608 TRP A CA 1
ATOM 4749 C C . TRP A 1 608 ? -24.362 6.050 8.846 1.00 83.56 608 TRP A C 1
ATOM 4751 O O . TRP A 1 608 ? -23.969 7.064 8.269 1.00 83.56 608 TRP A O 1
ATOM 4761 N N . HIS A 1 609 ? -23.530 5.300 9.576 1.00 79.75 609 HIS A N 1
ATOM 4762 C CA . HIS A 1 609 ? -22.130 5.677 9.792 1.00 79.75 609 HIS A CA 1
ATOM 4763 C C . HIS A 1 609 ? -21.313 5.656 8.488 1.00 79.75 609 HIS A C 1
ATOM 4765 O O . HIS A 1 609 ? -20.518 6.566 8.260 1.00 79.75 609 HIS A O 1
ATOM 4771 N N . LEU A 1 610 ? -21.508 4.677 7.598 1.00 77.06 610 LEU A N 1
ATOM 4772 C CA . LEU A 1 610 ? -20.781 4.599 6.324 1.00 77.06 610 LEU A CA 1
ATOM 4773 C C . LEU A 1 610 ? -21.105 5.774 5.393 1.00 77.06 610 LEU A C 1
ATOM 4775 O O . LEU A 1 610 ? -20.191 6.297 4.758 1.00 77.06 610 LEU A O 1
ATOM 4779 N N . ARG A 1 611 ? -22.360 6.249 5.364 1.00 76.94 611 ARG A N 1
ATOM 4780 C CA . ARG A 1 611 ? -22.737 7.493 4.659 1.00 76.94 611 ARG A CA 1
ATOM 4781 C C . ARG A 1 611 ? -21.971 8.710 5.198 1.00 76.94 611 ARG A C 1
ATOM 4783 O O . ARG A 1 611 ? -21.590 9.581 4.425 1.00 76.94 611 ARG A O 1
ATOM 4790 N N . ARG A 1 612 ? -21.707 8.745 6.509 1.00 77.56 612 ARG A N 1
ATOM 4791 C CA . ARG A 1 612 ? -20.998 9.833 7.212 1.00 77.56 612 ARG A CA 1
ATOM 4792 C C . ARG A 1 612 ? -19.469 9.704 7.167 1.00 77.56 612 ARG A C 1
ATOM 4794 O O . ARG A 1 612 ? -18.770 10.702 7.318 1.00 77.56 612 ARG A O 1
ATOM 4801 N N . ALA A 1 613 ? -18.920 8.511 6.940 1.00 72.38 613 ALA A N 1
ATOM 4802 C CA . ALA A 1 613 ? -17.505 8.195 7.177 1.00 72.38 613 ALA A CA 1
ATOM 4803 C C . ALA A 1 613 ? -16.491 9.028 6.357 1.00 72.38 613 ALA A C 1
ATOM 4805 O O . ALA A 1 613 ? -15.354 9.199 6.791 1.00 72.38 613 ALA A O 1
ATOM 4806 N N . ALA A 1 614 ? -16.885 9.607 5.217 1.00 67.81 614 ALA A N 1
ATOM 4807 C CA . ALA A 1 614 ? -16.032 10.527 4.451 1.00 67.81 614 ALA A CA 1
ATOM 4808 C C . ALA A 1 614 ? -15.904 11.934 5.075 1.00 67.81 614 ALA A C 1
ATOM 4810 O O . ALA A 1 614 ? -14.918 12.626 4.829 1.00 67.81 614 ALA A O 1
ATOM 4811 N N . ALA A 1 615 ? -16.860 12.340 5.917 1.00 72.88 615 ALA A N 1
ATOM 4812 C CA . ALA A 1 615 ? -16.787 13.553 6.733 1.00 72.88 615 ALA A CA 1
ATOM 4813 C C . ALA A 1 615 ? -16.021 13.339 8.057 1.00 72.88 615 ALA A C 1
ATOM 4815 O O . ALA A 1 615 ? -15.947 14.254 8.876 1.00 72.88 615 ALA A O 1
ATOM 4816 N N . CYS A 1 616 ? -15.469 12.140 8.285 1.00 79.12 616 CYS A N 1
ATOM 4817 C CA . CYS A 1 616 ? -14.773 11.794 9.521 1.00 79.12 616 CYS A CA 1
ATOM 4818 C C . CYS A 1 616 ? -13.493 12.619 9.689 1.00 79.12 616 CYS A C 1
ATOM 4820 O O . CYS A 1 616 ? -12.644 12.663 8.791 1.00 79.12 616 CYS A O 1
ATOM 4822 N N . ARG A 1 617 ? -13.339 13.255 10.855 1.00 79.44 617 ARG A N 1
ATOM 4823 C CA . ARG A 1 617 ? -12.193 14.115 11.170 1.00 79.44 617 ARG A CA 1
ATOM 4824 C C . ARG A 1 617 ? -11.674 13.817 12.581 1.00 79.44 617 ARG A C 1
ATOM 4826 O O . ARG A 1 617 ? -12.372 14.120 13.539 1.00 79.44 617 ARG A O 1
ATOM 4833 N N . PRO A 1 618 ? -10.460 13.256 12.720 1.00 87.00 618 PRO A N 1
ATOM 4834 C CA . PRO A 1 618 ? -9.770 13.118 14.002 1.00 87.00 618 PRO A CA 1
ATOM 4835 C C . PRO A 1 618 ? -9.740 14.430 14.795 1.00 87.00 618 PRO A C 1
ATOM 4837 O O . PRO A 1 618 ? -9.529 15.498 14.213 1.00 87.00 618 PRO A O 1
ATOM 4840 N N . TYR A 1 619 ? -9.940 14.343 16.109 1.00 86.00 619 TYR A N 1
ATOM 4841 C CA . TYR A 1 619 ? -10.122 15.488 17.001 1.00 86.00 619 TYR A CA 1
ATOM 4842 C C . TYR A 1 619 ? -8.919 16.442 16.943 1.00 86.00 619 TYR A C 1
ATOM 4844 O O . TYR A 1 619 ? -9.099 17.628 16.662 1.00 86.00 619 TYR A O 1
ATOM 4852 N N . TRP A 1 620 ? -7.693 15.918 17.030 1.00 85.56 620 TRP A N 1
ATOM 4853 C CA . TRP A 1 620 ? -6.444 16.687 16.907 1.00 85.56 620 TRP A CA 1
ATOM 4854 C C . TRP A 1 620 ? -6.316 17.521 15.613 1.00 85.56 620 TRP A C 1
ATOM 4856 O O . TRP A 1 620 ? -5.527 18.464 15.553 1.00 85.56 620 TRP A O 1
ATOM 4866 N N . LEU A 1 621 ? -7.097 17.216 14.566 1.00 82.69 621 LEU A N 1
ATOM 4867 C CA . LEU A 1 621 ? -7.107 17.960 13.302 1.00 82.69 621 LEU A CA 1
ATOM 4868 C C . LEU A 1 621 ? -8.115 19.110 13.245 1.00 82.69 621 LEU A C 1
ATOM 4870 O O . LEU A 1 621 ? -8.098 19.850 12.259 1.00 82.69 621 LEU A O 1
ATOM 4874 N N . GLY A 1 622 ? -9.044 19.255 14.191 1.00 70.81 622 GLY A N 1
ATOM 4875 C CA . GLY A 1 622 ? -10.092 20.284 14.095 1.00 70.81 622 GLY A CA 1
ATOM 4876 C C . GLY A 1 622 ? -10.942 20.552 15.334 1.00 70.81 622 GLY A C 1
ATOM 4877 O O . GLY A 1 622 ? -11.876 21.346 15.226 1.00 70.81 622 GLY A O 1
ATOM 4878 N N . GLY A 1 623 ? -10.638 19.909 16.462 1.00 74.88 623 GLY A N 1
ATOM 4879 C CA . GLY A 1 623 ? -11.468 19.877 17.661 1.00 74.88 623 GLY A CA 1
ATOM 4880 C C . GLY A 1 623 ? -12.839 19.240 17.424 1.00 74.88 623 GLY A C 1
ATOM 4881 O O . GLY A 1 623 ? -13.146 18.728 16.344 1.00 74.88 623 GLY A O 1
ATOM 4882 N N . PHE A 1 624 ? -13.707 19.342 18.429 1.00 65.69 624 PHE A N 1
ATOM 4883 C CA . PHE A 1 624 ? -15.138 19.134 18.230 1.00 65.69 624 PHE A CA 1
ATOM 4884 C C . PHE A 1 624 ? -15.684 20.181 17.258 1.00 65.69 624 PHE A C 1
ATOM 4886 O O . PHE A 1 624 ? -15.666 21.382 17.545 1.00 65.69 624 PHE A O 1
ATOM 4893 N N . ARG A 1 625 ? -16.242 19.707 16.145 1.00 65.19 625 ARG A N 1
ATOM 4894 C CA . ARG A 1 625 ? -17.217 20.466 15.368 1.00 65.19 625 ARG A CA 1
ATOM 4895 C C . ARG A 1 625 ? -18.607 20.038 15.804 1.00 65.19 625 ARG A C 1
ATOM 4897 O O . ARG A 1 625 ? -18.958 18.869 15.664 1.00 65.19 625 ARG A O 1
ATOM 4904 N N . THR A 1 626 ? -19.398 20.993 16.278 1.00 59.38 626 THR A N 1
ATOM 4905 C CA . THR A 1 626 ? -20.849 20.830 16.370 1.00 59.38 626 THR A CA 1
ATOM 4906 C C . THR A 1 626 ? -21.382 20.432 14.986 1.00 59.38 626 THR A C 1
ATOM 4908 O O . THR A 1 626 ? -20.906 20.996 13.992 1.00 59.38 626 THR A O 1
ATOM 4911 N N . PRO A 1 627 ? -22.340 19.493 14.887 1.00 60.22 627 PRO A N 1
ATOM 4912 C CA . PRO A 1 627 ? -23.072 19.239 13.648 1.00 60.22 62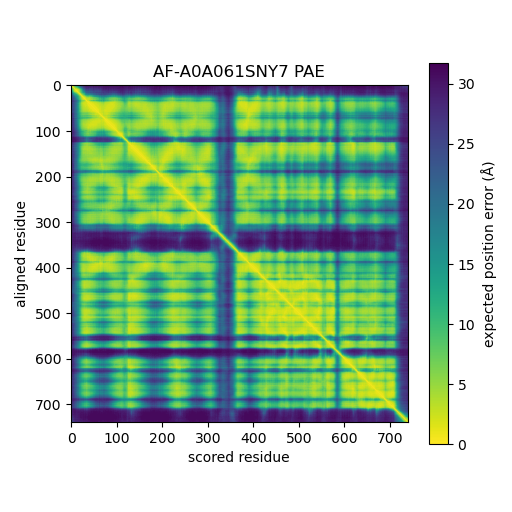7 PRO A CA 1
ATOM 4913 C C . PRO A 1 627 ? -23.587 20.542 13.028 1.00 60.22 627 PRO A C 1
ATOM 4915 O O . PRO A 1 627 ? -23.990 21.454 13.753 1.00 60.22 627 PRO A O 1
ATOM 4918 N N . ALA A 1 628 ? -23.522 20.654 11.699 1.00 56.62 628 ALA A N 1
ATOM 4919 C CA . ALA A 1 628 ? -23.730 21.938 11.015 1.00 56.62 628 ALA A CA 1
ATOM 4920 C C . ALA A 1 628 ? -25.185 22.428 11.103 1.00 56.62 628 ALA A C 1
ATOM 4922 O O . ALA A 1 628 ? -25.449 23.626 11.025 1.00 56.62 628 ALA A O 1
ATOM 4923 N N . GLU A 1 629 ? -26.112 21.495 11.307 1.00 66.19 629 GLU A N 1
ATOM 4924 C CA . GLU A 1 629 ? -27.519 21.755 11.556 1.00 66.19 629 GLU A CA 1
ATOM 4925 C C . GLU A 1 629 ? -27.958 21.110 12.876 1.00 66.19 629 GLU A C 1
ATOM 4927 O O . GLU A 1 629 ? -27.545 20.000 13.224 1.00 66.19 629 GLU A O 1
ATOM 4932 N N . ALA A 1 630 ? -28.898 21.751 13.577 1.00 71.31 630 ALA A N 1
ATOM 4933 C CA . ALA A 1 630 ? -29.523 21.161 14.760 1.00 71.31 630 ALA A CA 1
ATOM 4934 C C . ALA A 1 630 ? -30.267 19.846 14.441 1.00 71.31 630 ALA A C 1
ATOM 4936 O O . ALA A 1 630 ? -30.392 18.999 15.318 1.00 71.31 630 ALA A O 1
ATOM 4937 N N . SER A 1 631 ? -30.741 19.665 13.198 1.00 75.12 631 SER A N 1
ATOM 4938 C CA . SER A 1 631 ? -31.338 18.431 12.650 1.00 75.12 631 SER A CA 1
ATOM 4939 C C . SER A 1 631 ? -30.399 17.216 12.783 1.00 75.12 631 SER A C 1
ATOM 4941 O O . SER A 1 631 ? -30.808 16.151 13.245 1.00 75.12 631 SER A O 1
ATOM 4943 N N . GLU A 1 632 ? -29.123 17.395 12.445 1.00 78.38 632 GLU A N 1
ATOM 4944 C CA . GLU A 1 632 ? -28.099 16.354 12.454 1.00 78.38 632 GLU A CA 1
ATOM 4945 C C . GLU A 1 632 ? -27.757 15.930 13.890 1.00 78.38 632 GLU A C 1
ATOM 4947 O O . GLU A 1 632 ? -27.671 14.736 14.185 1.00 78.38 632 GLU A O 1
ATOM 4952 N N . MET A 1 633 ? -27.648 16.893 14.814 1.00 80.88 633 MET A N 1
ATOM 4953 C CA . MET A 1 633 ? -27.396 16.597 16.230 1.00 80.88 633 MET A CA 1
ATOM 4954 C C . MET A 1 633 ? -28.547 15.804 16.875 1.00 80.88 633 MET A C 1
ATOM 4956 O O . MET A 1 633 ? -28.292 14.974 17.750 1.00 80.88 633 MET A O 1
ATOM 4960 N N . ARG A 1 634 ? -29.797 15.967 16.398 1.00 79.38 634 ARG A N 1
ATOM 4961 C CA . ARG A 1 634 ? -30.938 15.138 16.848 1.00 79.38 634 ARG A CA 1
ATOM 4962 C C . ARG A 1 634 ? -30.719 13.673 16.523 1.00 79.38 634 ARG A C 1
ATOM 4964 O O . ARG A 1 634 ? -30.931 12.810 17.371 1.00 79.38 634 ARG A O 1
ATOM 4971 N N . GLU A 1 635 ? -30.295 13.389 15.294 1.00 85.31 635 GLU A N 1
ATOM 4972 C CA . GLU A 1 635 ? -30.107 12.013 14.850 1.00 85.31 635 GLU A CA 1
ATOM 4973 C C . GLU A 1 635 ? -28.930 11.352 15.580 1.00 85.31 635 GLU A C 1
ATOM 4975 O O . GLU A 1 635 ? -29.040 10.199 15.996 1.00 85.31 635 GLU A O 1
ATOM 4980 N N . VAL A 1 636 ? -27.844 12.100 15.813 1.00 86.81 636 VAL A N 1
ATOM 4981 C CA . VAL A 1 636 ? -26.695 11.656 16.620 1.00 86.81 636 VAL A CA 1
ATOM 4982 C C . VAL A 1 636 ? -27.130 11.272 18.038 1.00 86.81 636 VAL A C 1
ATOM 4984 O O . VAL A 1 636 ? -26.844 10.158 18.477 1.00 86.81 636 VAL A O 1
ATOM 4987 N N . LEU A 1 637 ? -27.835 12.153 18.755 1.00 85.69 637 LEU A N 1
ATOM 4988 C CA . LEU A 1 637 ? -28.201 11.928 20.161 1.00 85.69 637 LEU A CA 1
ATOM 4989 C C . LEU A 1 637 ? -29.323 10.894 20.334 1.00 85.69 637 LEU A C 1
ATOM 4991 O O . LEU A 1 637 ? -29.258 10.063 21.242 1.00 85.69 637 LEU A O 1
ATOM 4995 N N . SER A 1 638 ? -30.299 10.861 19.423 1.00 84.38 638 SER A N 1
ATOM 4996 C CA . SER A 1 638 ? -31.332 9.817 19.388 1.00 84.38 638 SER A CA 1
ATOM 4997 C C . SER A 1 638 ? -30.721 8.426 19.164 1.00 84.38 638 SER A C 1
ATOM 4999 O O . SER A 1 638 ? -31.031 7.476 19.893 1.00 84.38 638 SER A O 1
ATOM 5001 N N . ARG A 1 639 ? -29.777 8.301 18.216 1.00 86.06 639 ARG A N 1
ATOM 5002 C CA . ARG A 1 639 ? -29.025 7.054 18.000 1.00 86.06 639 ARG A CA 1
ATOM 5003 C C . ARG A 1 639 ? -28.158 6.714 19.211 1.00 86.06 639 ARG A C 1
ATOM 5005 O O . ARG A 1 639 ? -28.202 5.570 19.655 1.00 86.06 639 ARG A O 1
ATOM 5012 N N . LEU A 1 640 ? -27.450 7.682 19.796 1.00 86.62 640 LEU A N 1
ATOM 5013 C CA . LEU A 1 640 ? -26.655 7.481 21.012 1.00 86.62 640 LEU A CA 1
ATOM 5014 C C . LEU A 1 640 ? -27.502 6.884 22.149 1.00 86.62 640 LEU A C 1
ATOM 5016 O O . LEU A 1 640 ? -27.096 5.877 22.721 1.00 86.62 640 LEU A O 1
ATOM 5020 N N . GLY A 1 641 ? -28.704 7.405 22.414 1.00 83.38 641 GLY A N 1
ATOM 5021 C CA . GLY A 1 641 ? -29.628 6.841 23.410 1.00 83.38 641 GLY A CA 1
ATOM 5022 C C . GLY A 1 641 ? -30.109 5.418 23.082 1.00 83.38 641 GLY A C 1
ATOM 5023 O O . GLY A 1 641 ? -30.069 4.530 23.942 1.00 83.38 641 GLY A O 1
ATOM 5024 N N . ARG A 1 642 ? -30.485 5.154 21.818 1.00 81.50 642 ARG A N 1
ATOM 5025 C CA . ARG A 1 642 ? -30.901 3.814 21.333 1.00 81.50 642 ARG A CA 1
ATOM 5026 C C . ARG A 1 642 ? -29.790 2.760 21.468 1.00 81.50 642 ARG A C 1
ATOM 5028 O O . ARG A 1 642 ? -30.093 1.571 21.574 1.00 81.50 642 ARG A O 1
ATOM 5035 N N . LEU A 1 643 ? -28.525 3.185 21.461 1.00 80.56 643 LEU A N 1
ATOM 5036 C CA . LEU A 1 643 ? -27.338 2.323 21.503 1.00 80.56 643 LEU A CA 1
ATOM 5037 C C . LEU A 1 643 ? -26.728 2.209 22.911 1.00 80.56 643 LEU A C 1
ATOM 5039 O O . LEU A 1 643 ? -26.334 1.119 23.317 1.00 80.56 643 LEU A O 1
ATOM 5043 N N . SER A 1 644 ? -26.709 3.295 23.687 1.00 79.44 644 SER A N 1
ATOM 5044 C CA . SER A 1 644 ? -26.188 3.352 25.066 1.00 79.44 644 SER A CA 1
ATOM 5045 C C . SER A 1 644 ? -26.984 2.470 26.045 1.00 79.44 644 SER A C 1
ATOM 5047 O O . SER A 1 644 ? -26.444 1.977 27.036 1.00 79.44 644 SER A O 1
ATOM 5049 N N . SER A 1 645 ? -28.249 2.196 25.707 1.00 74.19 645 SER A N 1
ATOM 5050 C CA . SER A 1 645 ? -29.143 1.238 26.374 1.00 74.19 645 SER A CA 1
ATOM 5051 C C . SER A 1 645 ? -28.939 -0.233 25.963 1.00 74.19 645 SER A C 1
ATOM 5053 O O . SER A 1 645 ? -29.469 -1.121 26.626 1.00 74.19 645 SER A O 1
ATOM 5055 N N . ARG A 1 646 ? -28.181 -0.510 24.889 1.00 73.88 646 ARG A N 1
ATOM 5056 C CA . ARG A 1 646 ? -27.908 -1.867 24.361 1.00 73.88 646 ARG A CA 1
ATOM 5057 C C . ARG A 1 646 ? -26.463 -2.326 24.579 1.00 73.88 646 ARG A C 1
ATOM 5059 O O . ARG A 1 646 ? -26.213 -3.515 24.747 1.00 73.88 646 ARG A O 1
ATOM 5066 N N . VAL A 1 647 ? -25.504 -1.399 24.585 1.00 72.12 647 VAL A N 1
ATOM 5067 C CA . VAL A 1 647 ? -24.079 -1.704 24.786 1.00 72.12 647 VAL A CA 1
ATOM 5068 C C . VAL A 1 647 ? -23.788 -1.939 26.271 1.00 72.12 647 VAL A C 1
ATOM 5070 O O . VAL A 1 647 ? -23.711 -0.996 27.057 1.00 72.12 647 VAL A O 1
ATOM 5073 N N . VAL A 1 648 ? -23.595 -3.208 26.642 1.00 68.62 648 VAL A N 1
ATOM 5074 C CA . VAL A 1 648 ? -23.213 -3.626 27.998 1.00 68.62 648 VAL A CA 1
ATOM 5075 C C . VAL A 1 648 ? -21.686 -3.661 28.120 1.00 68.62 648 VAL A C 1
ATOM 5077 O O . VAL A 1 648 ? -21.016 -4.496 27.512 1.00 68.62 648 VAL A O 1
ATOM 5080 N N . CYS A 1 649 ? -21.133 -2.770 28.940 1.00 65.19 649 CYS A N 1
ATOM 5081 C CA . CYS A 1 649 ? -19.714 -2.749 29.300 1.00 65.19 649 CYS A CA 1
ATOM 5082 C C . CYS A 1 649 ? -19.527 -3.156 30.765 1.00 65.19 649 CYS A C 1
ATOM 5084 O O . CYS A 1 649 ? -20.431 -2.975 31.579 1.00 65.19 649 CYS A O 1
ATOM 5086 N N . GLN A 1 650 ? -18.346 -3.674 31.108 1.00 65.44 650 GLN A N 1
ATOM 5087 C CA . GLN A 1 650 ? -17.970 -3.906 32.507 1.00 65.44 650 GLN A CA 1
ATOM 5088 C C . GLN A 1 650 ? -17.634 -2.586 33.221 1.00 65.44 650 GLN A C 1
ATOM 5090 O O . GLN A 1 650 ? -17.987 -2.412 34.384 1.00 65.44 650 GLN A O 1
ATOM 5095 N N . GLU A 1 651 ? -17.014 -1.641 32.509 1.00 70.69 651 GLU A N 1
ATOM 5096 C CA . GLU A 1 651 ? -16.808 -0.260 32.953 1.00 70.69 651 GLU A CA 1
ATOM 5097 C C . GLU A 1 651 ? -17.692 0.690 32.135 1.00 70.69 651 GLU A C 1
ATOM 5099 O O . GLU A 1 651 ? -17.684 0.655 30.902 1.00 70.69 651 GLU A O 1
ATOM 5104 N N . ALA A 1 652 ? -18.435 1.585 32.794 1.00 73.81 652 ALA A N 1
ATOM 5105 C CA . ALA A 1 652 ? -19.299 2.546 32.100 1.00 73.81 652 ALA A CA 1
ATOM 5106 C C . ALA A 1 652 ? -18.503 3.491 31.173 1.00 73.81 652 ALA A C 1
ATOM 5108 O O . ALA A 1 652 ? -18.966 3.833 30.085 1.00 73.81 652 ALA A O 1
ATOM 5109 N N . ALA A 1 653 ? -17.266 3.841 31.543 1.00 75.12 653 ALA A N 1
ATOM 5110 C CA . ALA A 1 653 ? -16.376 4.666 30.728 1.00 75.12 653 ALA A CA 1
ATOM 5111 C C . ALA A 1 653 ? -16.022 4.029 29.369 1.00 75.12 653 ALA A C 1
ATOM 5113 O O . ALA A 1 653 ? -15.857 4.745 28.381 1.00 75.12 653 ALA A O 1
ATOM 5114 N N . ASP A 1 654 ? -15.976 2.696 29.272 1.00 73.19 654 ASP A N 1
ATOM 5115 C CA . ASP A 1 654 ? -15.715 2.008 28.001 1.00 73.19 654 ASP A CA 1
ATOM 5116 C C . ASP A 1 654 ? -16.900 2.096 27.034 1.00 73.19 654 ASP A C 1
ATOM 5118 O O . ASP A 1 654 ? -16.704 2.084 25.818 1.00 73.19 654 ASP A O 1
ATOM 5122 N N . ARG A 1 655 ? -18.129 2.282 27.538 1.00 79.44 655 ARG A N 1
ATOM 5123 C CA . ARG A 1 655 ? -19.288 2.628 26.698 1.00 79.44 655 ARG A CA 1
ATOM 5124 C C . ARG A 1 655 ? -19.113 4.017 26.082 1.00 79.44 655 ARG A C 1
ATOM 5126 O O . ARG A 1 655 ? -19.347 4.184 24.887 1.00 79.44 655 ARG A O 1
ATOM 5133 N N . VAL A 1 656 ? -18.649 4.989 26.869 1.00 81.06 656 VAL A N 1
ATOM 5134 C CA . VAL A 1 656 ? -18.393 6.367 26.412 1.00 81.06 656 VAL A CA 1
ATOM 5135 C C . VAL A 1 656 ? -17.277 6.391 25.359 1.00 81.06 656 VAL A C 1
ATOM 5137 O O . VAL A 1 656 ? -17.478 6.920 24.263 1.00 81.06 656 VAL A O 1
ATOM 5140 N N . ARG A 1 657 ? -16.145 5.724 25.640 1.00 77.75 657 ARG A N 1
ATOM 5141 C CA . ARG A 1 657 ? -15.020 5.518 24.701 1.00 77.75 657 ARG A CA 1
ATOM 5142 C C . ARG A 1 657 ? -15.457 4.843 23.399 1.00 77.75 657 ARG A C 1
ATOM 5144 O O . ARG A 1 657 ? -14.995 5.229 22.327 1.00 77.75 657 ARG A O 1
ATOM 5151 N N . ALA A 1 658 ? -16.351 3.855 23.476 1.00 76.12 658 ALA A N 1
ATOM 5152 C CA . ALA A 1 658 ? -16.871 3.160 22.303 1.00 76.12 658 ALA A CA 1
ATOM 5153 C C . ALA A 1 658 ? -17.800 4.047 21.455 1.00 76.12 658 ALA A C 1
ATOM 5155 O O . ALA A 1 658 ? -17.657 4.092 20.230 1.00 76.12 658 ALA A O 1
ATOM 5156 N N . LEU A 1 659 ? -18.759 4.733 22.089 1.00 82.94 659 LEU A N 1
ATOM 5157 C CA . LEU A 1 659 ? -19.884 5.364 21.395 1.00 82.94 659 LEU A CA 1
ATOM 5158 C C . LEU A 1 659 ? -19.611 6.783 20.890 1.00 82.94 659 LEU A C 1
ATOM 5160 O O . LEU A 1 659 ? -19.960 7.071 19.745 1.00 82.94 659 LEU A O 1
ATOM 5164 N N . TYR A 1 660 ? -19.006 7.667 21.688 1.00 86.38 660 TYR A N 1
ATOM 5165 C CA . TYR A 1 660 ? -18.952 9.098 21.348 1.00 86.38 660 TYR A CA 1
ATOM 5166 C C . TYR A 1 660 ? -18.079 9.406 20.119 1.00 86.38 660 TYR A C 1
ATOM 5168 O O . TYR A 1 660 ? -18.605 10.023 19.189 1.00 86.38 660 TYR A O 1
ATOM 5176 N N . PRO A 1 661 ? -16.816 8.932 20.019 1.00 84.25 661 PRO A N 1
ATOM 5177 C CA . PRO A 1 661 ? -15.973 9.179 18.842 1.00 84.25 661 PRO A CA 1
ATOM 5178 C C . PRO A 1 661 ? -16.580 8.649 17.537 1.00 84.25 661 PRO A C 1
ATOM 5180 O O . PRO A 1 661 ? -16.357 9.200 16.463 1.00 84.25 661 PRO A O 1
ATOM 5183 N N . MET A 1 662 ? -17.375 7.583 17.634 1.00 84.44 662 MET A N 1
ATOM 5184 C CA . MET A 1 662 ? -18.027 6.928 16.506 1.00 84.44 662 MET A CA 1
ATOM 5185 C C . MET A 1 662 ? -19.326 7.647 16.093 1.00 84.44 662 MET A C 1
ATOM 5187 O O . MET A 1 662 ? -19.501 7.972 14.922 1.00 84.44 662 MET A O 1
ATOM 5191 N N . MET A 1 663 ? -20.230 7.946 17.034 1.00 85.44 663 MET A N 1
ATOM 5192 C CA . MET A 1 663 ? -21.490 8.658 16.750 1.00 85.44 663 MET A CA 1
ATOM 5193 C C . MET A 1 663 ? -21.243 10.086 16.244 1.00 85.44 663 MET A C 1
ATOM 5195 O O . MET A 1 663 ? -21.911 10.541 15.314 1.00 85.44 663 MET A O 1
ATOM 5199 N N . LEU A 1 664 ? -20.234 10.764 16.796 1.00 84.19 664 LEU A N 1
ATOM 5200 C CA . LEU A 1 664 ? -19.789 12.089 16.353 1.00 84.19 664 LEU A CA 1
ATOM 5201 C C . LEU A 1 664 ? -18.791 12.027 15.188 1.00 84.19 664 LEU A C 1
ATOM 5203 O O . LEU A 1 664 ? -18.340 13.075 14.731 1.00 84.19 664 LEU A O 1
ATOM 5207 N N . ASN A 1 665 ? -18.450 10.830 14.685 1.00 81.69 665 ASN A N 1
ATOM 5208 C CA . ASN A 1 665 ? -17.569 10.634 13.526 1.00 81.69 665 ASN A CA 1
ATOM 5209 C C . ASN A 1 665 ? -16.219 11.386 13.677 1.00 81.69 665 ASN A C 1
ATOM 5211 O O . ASN A 1 665 ? -15.666 11.929 12.720 1.00 81.69 665 ASN A O 1
ATOM 5215 N N . THR A 1 666 ? -15.733 11.454 14.920 1.00 84.25 666 THR A N 1
ATOM 5216 C CA . THR A 1 666 ? -14.617 12.278 15.402 1.00 84.25 666 THR A CA 1
ATOM 5217 C C . THR A 1 666 ? -13.707 11.409 16.288 1.00 84.25 666 THR A C 1
ATOM 5219 O O . THR A 1 666 ? -13.916 11.341 17.499 1.00 84.25 666 THR A O 1
ATOM 5222 N N . PRO A 1 667 ? -12.726 10.689 15.707 1.00 84.75 667 PRO A N 1
ATOM 5223 C CA . PRO A 1 667 ? -11.755 9.880 16.448 1.00 84.75 667 PRO A CA 1
ATOM 5224 C C . PRO A 1 667 ? -10.958 10.707 17.467 1.00 84.75 667 PRO A C 1
ATOM 5226 O O . PRO A 1 667 ? -10.451 11.767 17.107 1.00 84.75 667 PRO A O 1
ATOM 5229 N N . CYS A 1 668 ? -10.786 10.193 18.686 1.00 82.12 668 CYS A N 1
ATOM 5230 C CA . CYS A 1 668 ? -9.928 10.780 19.722 1.00 82.12 668 CYS A CA 1
ATOM 5231 C C . CYS A 1 668 ? -8.607 10.002 19.851 1.00 82.12 668 CYS A C 1
ATOM 5233 O O . CYS A 1 668 ? -8.584 8.777 19.720 1.00 82.12 668 CYS A O 1
ATOM 5235 N N . GLU A 1 669 ? -7.518 10.711 20.129 1.00 76.12 669 GLU A N 1
ATOM 5236 C CA . GLU A 1 669 ? -6.179 10.174 20.380 1.00 76.12 669 GLU A CA 1
ATOM 5237 C C . GLU A 1 669 ? -5.965 9.798 21.855 1.00 76.12 669 GLU A C 1
ATOM 5239 O O . GLU A 1 669 ? -5.280 8.807 22.130 1.00 76.12 669 GLU A O 1
ATOM 5244 N N . ASP A 1 670 ? -6.572 10.542 22.790 1.00 76.06 670 ASP A N 1
ATOM 5245 C CA . ASP A 1 670 ? -6.447 10.335 24.237 1.00 76.06 670 ASP A CA 1
ATOM 5246 C C . ASP A 1 670 ? -7.767 10.534 25.029 1.00 76.06 670 ASP A C 1
ATOM 5248 O O . ASP A 1 670 ? -8.840 10.802 24.479 1.00 76.06 670 ASP A O 1
ATOM 5252 N N . GLN A 1 671 ? -7.685 10.365 26.355 1.00 77.44 671 GLN A N 1
ATOM 5253 C CA . GLN A 1 671 ? -8.801 10.533 27.298 1.00 77.44 671 GLN A CA 1
ATOM 5254 C C . GLN A 1 671 ? -9.280 11.997 27.398 1.00 77.44 671 GLN A C 1
ATOM 5256 O O . GLN A 1 671 ? -10.459 12.226 27.658 1.00 77.44 671 GLN A O 1
ATOM 5261 N N . ARG A 1 672 ? -8.412 12.991 27.180 1.00 82.50 672 ARG A N 1
ATOM 5262 C CA . ARG A 1 672 ? -8.731 14.423 27.317 1.00 82.50 672 ARG A CA 1
ATOM 5263 C C . ARG A 1 672 ? -9.528 14.931 26.127 1.00 82.50 672 ARG A C 1
ATOM 5265 O O . ARG A 1 672 ? -10.512 15.644 26.320 1.00 82.50 672 ARG A O 1
ATOM 5272 N N . GLU A 1 673 ? -9.148 14.525 24.916 1.00 86.12 673 GLU A N 1
ATOM 5273 C CA . GLU A 1 673 ? -9.937 14.773 23.707 1.00 86.12 673 GLU A CA 1
ATOM 5274 C C . GLU A 1 673 ? -11.333 14.157 23.835 1.00 86.12 673 GLU A C 1
ATOM 5276 O O . GLU A 1 673 ? -12.318 14.803 23.483 1.00 86.12 673 GLU A O 1
ATOM 5281 N N . LEU A 1 674 ? -11.440 12.949 24.403 1.00 84.56 674 LEU A N 1
ATOM 5282 C CA . LEU A 1 674 ? -12.729 12.312 24.678 1.00 84.56 674 LEU A CA 1
ATOM 5283 C C . LEU A 1 674 ? -13.548 13.079 25.729 1.00 84.56 674 LEU A C 1
ATOM 5285 O O . LEU A 1 674 ? -14.740 13.294 25.520 1.00 84.56 674 LEU A O 1
ATOM 5289 N N . VAL A 1 675 ? -12.938 13.523 26.831 1.00 87.06 675 VAL A N 1
ATOM 5290 C CA . VAL A 1 675 ? -13.624 14.336 27.851 1.00 87.06 675 VAL A CA 1
ATOM 5291 C C . VAL A 1 675 ? -14.141 15.648 27.249 1.00 87.06 675 VAL A C 1
ATOM 5293 O O . VAL A 1 675 ? -15.298 15.997 27.467 1.00 87.06 675 VAL A O 1
ATOM 5296 N N . ASP A 1 676 ? -13.348 16.361 26.443 1.00 88.31 676 ASP A N 1
ATOM 5297 C CA . ASP A 1 676 ? -13.798 17.603 25.794 1.00 88.31 676 ASP A CA 1
ATOM 5298 C C . ASP A 1 676 ? -14.842 17.342 24.685 1.00 88.31 676 ASP A C 1
ATOM 5300 O O . ASP A 1 676 ? -15.787 18.117 24.523 1.00 88.31 676 ASP A O 1
ATOM 5304 N N . LEU A 1 677 ? -14.753 16.216 23.965 1.00 87.81 677 LEU A N 1
ATOM 5305 C CA . LEU A 1 677 ? -15.788 15.753 23.030 1.00 87.81 677 LEU A CA 1
ATOM 5306 C C . LEU A 1 677 ? -17.135 15.545 23.745 1.00 87.81 677 LEU A C 1
ATOM 5308 O O . LEU A 1 677 ? -18.158 16.078 23.305 1.00 87.81 677 LEU A O 1
ATOM 5312 N N . VAL A 1 678 ? -17.144 14.813 24.863 1.00 89.19 678 VAL A N 1
ATOM 5313 C CA . VAL A 1 678 ? -18.355 14.540 25.657 1.00 89.19 678 VAL A CA 1
ATOM 5314 C C . VAL A 1 678 ? -18.881 15.831 26.291 1.00 89.19 678 VAL A C 1
ATOM 5316 O O . VAL A 1 678 ? -20.066 16.128 26.160 1.00 89.19 678 VAL A O 1
ATOM 5319 N N . ARG A 1 679 ? -18.012 16.667 26.875 1.00 89.38 679 ARG A N 1
ATOM 5320 C CA . ARG A 1 679 ? -18.387 17.937 27.526 1.00 89.38 679 ARG A CA 1
ATOM 5321 C C . ARG A 1 679 ? -19.024 18.938 26.562 1.00 89.38 679 ARG A C 1
ATOM 5323 O O . ARG A 1 679 ? -19.979 19.626 26.918 1.00 89.38 679 ARG A O 1
ATOM 5330 N N . ARG A 1 680 ? -18.533 19.025 25.323 1.00 86.94 680 ARG A N 1
ATOM 5331 C CA . ARG A 1 680 ? -19.146 19.874 24.284 1.00 86.94 680 ARG A CA 1
ATOM 5332 C C . ARG A 1 680 ? -20.437 19.274 23.728 1.00 86.94 680 ARG A C 1
ATOM 5334 O O . ARG A 1 680 ? -21.339 20.025 23.367 1.00 86.94 680 ARG A O 1
ATOM 5341 N N . THR A 1 681 ? -20.554 17.947 23.724 1.00 87.50 681 THR A N 1
ATOM 5342 C CA . THR A 1 681 ? -21.806 17.250 23.393 1.00 87.50 681 THR A CA 1
ATOM 5343 C C . THR A 1 681 ? -22.876 17.489 24.462 1.00 87.50 681 THR A C 1
ATOM 5345 O O . THR A 1 681 ? -24.023 17.730 24.099 1.00 87.50 681 THR A O 1
ATOM 5348 N N . ALA A 1 682 ? -22.507 17.522 25.750 1.00 87.56 682 ALA A N 1
ATOM 5349 C CA . ALA A 1 682 ? -23.401 17.890 26.852 1.00 87.56 682 ALA A CA 1
ATOM 5350 C C . ALA A 1 682 ? -23.977 19.298 26.646 1.00 87.56 682 ALA A C 1
ATOM 5352 O O . ALA A 1 682 ? -25.186 19.442 26.507 1.00 87.56 682 ALA A O 1
ATOM 5353 N N . ARG A 1 683 ? -23.116 20.307 26.455 1.00 84.50 683 ARG A N 1
ATOM 5354 C CA . ARG A 1 683 ? -23.533 21.697 26.171 1.00 84.50 683 ARG A CA 1
ATOM 5355 C C . ARG A 1 683 ? -24.442 21.833 24.945 1.00 84.50 683 ARG A C 1
ATOM 5357 O O . ARG A 1 683 ? -25.328 22.679 24.919 1.00 84.50 683 ARG A O 1
ATOM 5364 N N . ALA A 1 684 ? -24.226 21.012 23.918 1.00 80.88 684 ALA A N 1
ATOM 5365 C CA . ALA A 1 684 ? -25.066 20.995 22.722 1.00 80.88 684 ALA A CA 1
ATOM 5366 C C . ALA A 1 684 ? -26.423 20.290 22.934 1.00 80.88 684 ALA A C 1
ATOM 5368 O O . ALA A 1 684 ? -27.369 20.590 22.210 1.00 80.88 684 ALA A O 1
ATOM 5369 N N . ALA A 1 685 ? -26.531 19.384 23.912 1.00 82.38 685 ALA A N 1
ATOM 5370 C CA . ALA A 1 685 ? -27.792 18.780 24.344 1.00 82.38 685 ALA A CA 1
ATOM 5371 C C . ALA A 1 685 ? -28.548 19.667 25.356 1.00 82.38 685 ALA A C 1
ATOM 5373 O O . ALA A 1 685 ? -29.769 19.727 25.311 1.00 82.38 685 ALA A O 1
ATOM 5374 N N . GLU A 1 686 ? -27.836 20.398 26.219 1.00 80.25 686 GLU A N 1
ATOM 5375 C CA . GLU A 1 686 ? -28.390 21.408 27.140 1.00 80.25 686 GLU A CA 1
ATOM 5376 C C . GLU A 1 686 ? -29.010 22.603 26.392 1.00 80.25 686 GLU A C 1
ATOM 5378 O O . GLU A 1 686 ? -29.999 23.172 26.840 1.00 80.25 686 GLU A O 1
ATOM 5383 N N . ALA A 1 687 ? -28.452 22.971 25.233 1.00 75.62 687 ALA A N 1
ATOM 5384 C CA . ALA A 1 687 ? -28.963 24.037 24.367 1.00 75.62 687 ALA A CA 1
ATOM 5385 C C . ALA A 1 687 ? -30.100 23.593 23.415 1.00 75.62 687 ALA A C 1
ATOM 5387 O O . ALA A 1 687 ? -30.478 24.343 22.511 1.00 75.62 687 ALA A O 1
ATOM 5388 N N . ALA A 1 688 ? -30.615 22.371 23.569 1.00 70.69 688 ALA A N 1
ATOM 5389 C CA . ALA A 1 688 ? -31.679 21.808 22.741 1.00 70.69 688 ALA A CA 1
ATOM 5390 C C . ALA A 1 688 ? -33.086 22.112 23.311 1.00 70.69 688 ALA A C 1
ATOM 5392 O O . ALA A 1 688 ? -33.212 22.467 24.484 1.00 70.69 688 ALA A O 1
ATOM 5393 N N . PRO A 1 689 ? -34.165 21.998 22.508 1.00 72.12 689 PRO A N 1
ATOM 5394 C CA . PRO A 1 689 ? -35.533 22.187 23.000 1.00 72.12 689 PRO A CA 1
ATOM 5395 C C . PRO A 1 689 ? -35.943 21.143 24.067 1.00 72.12 689 PRO A C 1
ATOM 5397 O O . PRO A 1 689 ? -35.355 20.063 24.144 1.00 72.12 689 PRO A O 1
ATOM 5400 N N . PRO A 1 690 ? -36.952 21.445 24.911 1.00 64.88 690 PRO A N 1
ATOM 5401 C CA . PRO A 1 690 ? -37.242 20.685 26.135 1.00 64.88 690 PRO A CA 1
ATOM 5402 C C . PRO A 1 690 ? -37.749 19.247 25.926 1.00 64.88 690 PRO A C 1
ATOM 5404 O O . PRO A 1 690 ? -37.796 18.484 26.885 1.00 64.88 690 PRO A O 1
ATOM 5407 N N . ASP A 1 691 ? -38.057 18.821 24.697 1.00 68.88 691 ASP A N 1
ATOM 5408 C CA . ASP A 1 691 ? -38.333 17.416 24.358 1.00 68.88 691 ASP A CA 1
ATOM 5409 C C . ASP A 1 691 ? -37.112 16.479 24.543 1.00 68.88 691 ASP A C 1
ATOM 5411 O O . ASP A 1 691 ? -37.203 15.276 24.300 1.00 68.88 691 ASP A O 1
ATOM 5415 N N . TRP A 1 692 ? -35.958 17.018 24.964 1.00 69.19 692 TRP A N 1
ATOM 5416 C CA . TRP A 1 692 ? -34.655 16.340 25.007 1.00 69.19 692 TRP A CA 1
ATOM 5417 C C . TRP A 1 692 ? -34.107 16.034 26.397 1.00 69.19 692 TRP A C 1
ATOM 5419 O O . TRP A 1 692 ? -33.003 15.497 26.499 1.00 69.19 692 TRP A O 1
ATOM 5429 N N . GLU A 1 693 ? -34.844 16.340 27.461 1.00 74.25 693 GLU A N 1
ATOM 5430 C CA . GLU A 1 693 ? -34.372 16.225 28.848 1.00 74.25 693 GLU A CA 1
ATOM 5431 C C . GLU A 1 693 ? -33.742 14.848 29.160 1.00 74.25 693 GLU A C 1
ATOM 5433 O O . GLU A 1 693 ? -32.671 14.769 29.762 1.00 74.25 693 GLU A O 1
ATOM 5438 N N . ALA A 1 694 ? -34.313 13.760 28.630 1.00 76.75 694 ALA A N 1
ATOM 5439 C CA . ALA A 1 694 ? -33.766 12.404 28.751 1.00 76.75 694 ALA A CA 1
ATOM 5440 C C . ALA A 1 694 ? -32.414 12.193 28.027 1.00 76.75 694 ALA A C 1
ATOM 5442 O O . ALA A 1 694 ? -31.559 11.449 28.512 1.00 76.75 694 ALA A O 1
ATOM 5443 N N . CYS A 1 695 ? -32.190 12.844 26.881 1.00 76.75 695 CYS A N 1
ATOM 5444 C CA . CYS A 1 695 ? -30.913 12.803 26.161 1.00 76.75 695 CYS A CA 1
ATOM 5445 C C . CYS A 1 695 ? -29.856 13.688 26.833 1.00 76.75 695 CYS A C 1
ATOM 5447 O O . CYS A 1 695 ? -28.709 13.259 26.960 1.00 76.75 695 CYS A O 1
ATOM 5449 N N . ALA A 1 696 ? -30.229 14.881 27.303 1.00 79.44 696 ALA A N 1
ATOM 5450 C CA . ALA A 1 696 ? -29.335 15.749 28.069 1.00 79.44 696 ALA A CA 1
ATOM 5451 C C . ALA A 1 696 ? -28.901 15.075 29.385 1.00 79.44 696 ALA A C 1
ATOM 5453 O O . ALA A 1 696 ? -27.709 15.021 29.685 1.00 79.44 696 ALA A O 1
ATOM 5454 N N . SER A 1 697 ? -29.843 14.457 30.108 1.00 84.69 697 SER A N 1
ATOM 5455 C CA . SER A 1 697 ? -29.581 13.671 31.321 1.00 84.69 697 SER A CA 1
ATOM 5456 C C . SER A 1 697 ? -28.609 12.508 31.070 1.00 84.69 697 SER A C 1
ATOM 5458 O O . SER A 1 697 ? -27.631 12.358 31.806 1.00 84.69 697 SER A O 1
ATOM 5460 N N . LEU A 1 698 ? -28.806 11.736 29.991 1.00 86.62 698 LEU A N 1
ATOM 5461 C CA . LEU A 1 698 ? -27.892 10.654 29.605 1.00 86.62 698 LEU A CA 1
ATOM 5462 C C . LEU A 1 698 ? -26.465 11.166 29.361 1.00 86.62 698 LEU A C 1
ATOM 5464 O O . LEU A 1 698 ? -25.512 10.592 29.887 1.00 86.62 698 LEU A O 1
ATOM 5468 N N . VAL A 1 699 ? -26.313 12.245 28.585 1.00 86.06 699 VAL A N 1
ATOM 5469 C CA . VAL A 1 699 ? -24.992 12.797 28.248 1.00 86.06 699 VAL A CA 1
ATOM 5470 C C . VAL A 1 699 ? -24.320 13.439 29.466 1.00 86.06 699 VAL A C 1
ATOM 5472 O O . VAL A 1 699 ? -23.107 13.312 29.612 1.00 86.06 699 VAL A O 1
ATOM 5475 N N . GLY A 1 700 ? -25.080 14.063 30.370 1.00 86.12 700 GLY A N 1
ATOM 5476 C CA . GLY A 1 700 ? -24.569 14.558 31.653 1.00 86.12 700 GLY A CA 1
ATOM 5477 C C . GLY A 1 700 ? -24.062 13.433 32.564 1.00 86.12 700 GLY A C 1
ATOM 5478 O O . GLY A 1 700 ? -23.005 13.568 33.180 1.00 86.12 700 GLY A O 1
ATOM 5479 N N . GLY A 1 701 ? -24.757 12.291 32.598 1.00 87.44 701 GLY A N 1
ATOM 5480 C CA . GLY A 1 701 ? -24.300 11.092 33.308 1.00 87.44 701 GLY A CA 1
ATOM 5481 C C . GLY A 1 701 ? -23.032 10.481 32.697 1.00 87.44 701 GLY A C 1
ATOM 5482 O O . GLY A 1 701 ? -22.072 10.204 33.416 1.00 87.44 701 GLY A O 1
ATOM 5483 N N . ASP A 1 702 ? -22.987 10.327 31.370 1.00 88.81 702 ASP A N 1
ATOM 5484 C CA . ASP A 1 702 ? -21.791 9.858 30.649 1.00 88.81 702 ASP A CA 1
ATOM 5485 C C . ASP A 1 702 ? -20.595 10.827 30.819 1.00 88.81 702 ASP A C 1
ATOM 5487 O O . ASP A 1 702 ? -19.449 10.375 30.897 1.00 88.81 702 ASP A O 1
ATOM 5491 N N . LEU A 1 703 ? -20.841 12.141 30.953 1.00 89.12 703 LEU A N 1
ATOM 5492 C CA . LEU A 1 703 ? -19.815 13.144 31.268 1.00 89.12 703 LEU A CA 1
ATOM 5493 C C . LEU A 1 703 ? -19.223 12.937 32.670 1.00 89.12 703 LEU A C 1
ATOM 5495 O O . LEU A 1 703 ? -18.004 12.848 32.804 1.00 89.12 703 LEU A O 1
ATOM 5499 N N . GLN A 1 704 ? -20.065 12.797 33.699 1.00 88.00 704 GLN A N 1
ATOM 5500 C CA . GLN A 1 704 ? -19.603 12.527 35.068 1.00 88.00 704 GLN A CA 1
ATOM 5501 C C . GLN A 1 704 ? -18.788 11.230 35.140 1.00 88.00 704 GLN A C 1
ATOM 5503 O O . GLN A 1 704 ? -17.727 11.198 35.762 1.00 88.00 704 GLN A O 1
ATOM 5508 N N . VAL A 1 705 ? -19.233 10.175 34.446 1.00 85.38 705 VAL A N 1
ATOM 5509 C CA . VAL A 1 705 ? -18.486 8.914 34.334 1.00 85.38 705 VAL A CA 1
ATOM 5510 C C . VAL A 1 705 ? -17.097 9.150 33.738 1.00 85.38 705 VAL A C 1
ATOM 5512 O O . VAL A 1 705 ? -16.110 8.713 34.327 1.00 85.38 705 VAL A O 1
ATOM 5515 N N . ILE A 1 706 ? -16.984 9.846 32.602 1.00 81.94 706 ILE A N 1
ATOM 5516 C CA . ILE A 1 706 ? -15.701 9.978 31.894 1.00 81.94 706 ILE A CA 1
ATOM 5517 C C . ILE A 1 706 ? -14.743 11.002 32.528 1.00 81.94 706 ILE A C 1
ATOM 5519 O O . ILE A 1 706 ? -13.530 10.845 32.386 1.00 81.94 706 ILE A O 1
ATOM 5523 N N . GLU A 1 707 ? -15.262 11.989 33.268 1.00 84.19 707 GLU A N 1
ATOM 5524 C CA . GLU A 1 707 ? -14.484 12.916 34.109 1.00 84.19 707 GLU A CA 1
ATOM 5525 C C . GLU A 1 707 ? -14.055 12.295 35.452 1.00 84.19 707 GLU A C 1
ATOM 5527 O O . GLU A 1 707 ? -13.023 12.686 35.993 1.00 84.19 707 GLU A O 1
ATOM 5532 N N . SER A 1 708 ? -14.794 11.309 35.981 1.00 80.44 708 SER A N 1
ATOM 5533 C CA . SER A 1 708 ? -14.420 10.586 37.213 1.00 80.44 708 SER A CA 1
ATOM 5534 C C . SER A 1 708 ? -13.284 9.573 37.027 1.00 80.44 708 SER A C 1
ATOM 5536 O O . SER A 1 708 ? -12.654 9.159 38.002 1.00 80.44 708 SER A O 1
ATOM 5538 N N . MET A 1 709 ? -12.999 9.176 35.782 1.00 70.38 709 MET A N 1
ATOM 5539 C CA . MET A 1 709 ? -11.844 8.335 35.470 1.00 70.38 709 MET A CA 1
ATOM 5540 C C . MET A 1 709 ? -10.557 9.129 35.732 1.00 70.38 709 MET A C 1
ATOM 5542 O O . MET A 1 709 ? -10.432 10.240 35.213 1.00 70.38 709 MET A O 1
ATOM 5546 N N . PRO A 1 710 ? -9.571 8.585 36.470 1.00 57.97 710 PRO A N 1
ATOM 5547 C CA . PRO A 1 710 ? -8.313 9.285 36.687 1.00 57.97 710 PRO A CA 1
ATOM 5548 C C . PRO A 1 710 ? -7.626 9.568 35.346 1.00 57.97 710 PRO A C 1
ATOM 5550 O O . PRO A 1 710 ? -7.484 8.669 34.511 1.00 57.97 710 PRO A O 1
ATOM 5553 N N . ASP A 1 711 ? -7.190 10.818 35.161 1.00 48.81 711 ASP A N 1
ATOM 5554 C CA . ASP A 1 711 ? -6.402 11.249 34.003 1.00 48.81 711 ASP A CA 1
ATOM 5555 C C . ASP A 1 711 ? -5.186 10.301 33.885 1.00 48.81 711 ASP A C 1
ATOM 5557 O O . ASP A 1 711 ? -4.437 10.166 34.863 1.00 48.81 711 ASP A O 1
ATOM 5561 N N . PRO A 1 712 ? -4.996 9.576 32.761 1.00 42.34 712 PRO A N 1
ATOM 5562 C CA . PRO A 1 712 ? -3.881 8.643 32.627 1.00 42.34 712 PRO A CA 1
ATOM 5563 C C . PRO A 1 712 ? -2.574 9.414 32.867 1.00 42.34 712 PRO A C 1
ATOM 5565 O O . PRO A 1 712 ? -2.426 10.511 32.322 1.00 42.34 712 PRO A O 1
ATOM 5568 N N . PRO A 1 713 ? -1.657 8.899 33.712 1.00 33.59 713 PRO A N 1
ATOM 5569 C CA . PRO A 1 713 ? -0.637 9.706 34.380 1.00 33.59 713 PRO A CA 1
ATOM 5570 C C . PRO A 1 713 ? 0.175 10.522 33.375 1.00 33.59 713 PRO A C 1
ATOM 5572 O O . PRO A 1 713 ? 0.956 9.972 32.602 1.00 33.59 713 PRO A O 1
ATOM 5575 N N . GLN A 1 714 ? -0.058 11.838 33.389 1.00 32.72 714 GLN A N 1
ATOM 5576 C CA . GLN A 1 714 ? 0.232 12.741 32.275 1.00 32.72 714 GLN A CA 1
ATOM 5577 C C . GLN A 1 714 ? 1.683 12.616 31.785 1.00 32.72 714 GLN A C 1
ATOM 5579 O O . GLN A 1 714 ? 2.595 13.047 32.492 1.00 32.72 714 GLN A O 1
ATOM 5584 N N . SER A 1 715 ? 1.857 12.011 30.598 1.00 32.78 715 SER A N 1
ATOM 5585 C CA . SER A 1 715 ? 3.099 11.826 29.817 1.00 32.78 715 SER A CA 1
ATOM 5586 C C . SER A 1 715 ? 4.388 12.180 30.574 1.00 32.78 715 SER A C 1
ATOM 5588 O O . SER A 1 715 ? 4.991 13.244 30.405 1.00 32.78 715 SER A O 1
ATOM 5590 N N . SER A 1 716 ? 4.777 11.293 31.495 1.00 32.28 716 SER A N 1
ATOM 5591 C CA . SER A 1 716 ? 5.518 11.718 32.687 1.00 32.28 716 SER A CA 1
ATOM 5592 C C . SER A 1 716 ? 6.981 12.138 32.455 1.00 32.28 716 SER A C 1
ATOM 5594 O O . SER A 1 716 ? 7.935 11.420 32.757 1.00 32.28 716 SER A O 1
ATOM 5596 N N . GLN A 1 717 ? 7.173 13.425 32.144 1.00 34.28 717 GLN A N 1
ATOM 5597 C CA . GLN A 1 717 ? 8.387 14.159 32.538 1.00 34.28 717 GLN A CA 1
ATOM 5598 C C . GLN A 1 717 ? 8.632 14.070 34.065 1.00 34.28 717 GLN A C 1
ATOM 5600 O O . GLN A 1 717 ? 9.759 14.246 34.528 1.00 34.28 717 GLN A O 1
ATOM 5605 N N . GLY A 1 718 ? 7.589 13.742 34.844 1.00 29.88 718 GLY A N 1
ATOM 5606 C CA . GLY A 1 718 ? 7.638 13.477 36.283 1.00 29.88 718 GLY A CA 1
ATOM 5607 C C . GLY A 1 718 ? 8.412 12.223 36.715 1.00 29.88 718 GLY A C 1
ATOM 5608 O O . GLY A 1 718 ? 8.944 12.227 37.824 1.00 29.88 718 GLY A O 1
ATOM 5609 N N . LEU A 1 719 ? 8.599 11.197 35.866 1.00 31.09 719 LEU A N 1
ATOM 5610 C CA . LEU A 1 719 ? 9.305 9.950 36.244 1.00 31.09 719 LEU A CA 1
ATOM 5611 C C . LEU A 1 719 ? 10.833 10.112 36.441 1.00 31.09 719 LEU A C 1
ATOM 5613 O O . LEU A 1 719 ? 11.583 9.137 36.492 1.00 31.09 719 LEU A O 1
ATOM 5617 N N . ARG A 1 720 ? 11.311 11.358 36.560 1.00 31.22 720 ARG A N 1
ATOM 5618 C CA . ARG A 1 720 ? 12.721 11.737 36.719 1.00 31.22 720 ARG A CA 1
ATOM 5619 C C . ARG A 1 720 ? 13.046 12.430 38.052 1.00 31.22 720 ARG A C 1
ATOM 5621 O O . ARG A 1 720 ? 14.159 12.930 38.180 1.00 31.22 720 ARG A O 1
ATOM 5628 N N . ARG A 1 721 ? 12.118 12.485 39.025 1.00 29.39 721 ARG A N 1
ATOM 5629 C CA . ARG A 1 721 ? 12.366 13.086 40.358 1.00 29.39 721 ARG A CA 1
ATOM 5630 C C . ARG A 1 721 ? 12.583 12.083 41.494 1.00 29.39 721 ARG A C 1
ATOM 5632 O O . ARG A 1 721 ? 13.553 12.245 42.233 1.00 29.39 721 ARG A O 1
ATOM 5639 N N . ASP A 1 722 ? 11.803 11.011 41.584 1.00 29.34 722 ASP A N 1
ATOM 5640 C CA . ASP A 1 722 ? 11.873 10.126 42.764 1.00 29.34 722 ASP A CA 1
ATOM 5641 C C . ASP A 1 722 ? 13.045 9.127 42.721 1.00 29.34 722 ASP A C 1
ATOM 5643 O O . ASP A 1 722 ? 13.530 8.678 43.757 1.00 29.34 722 ASP A O 1
ATOM 5647 N N . ALA A 1 723 ? 13.620 8.891 41.536 1.00 29.89 723 ALA A N 1
ATOM 5648 C CA . ALA A 1 723 ? 14.876 8.151 41.379 1.00 29.89 723 ALA A CA 1
ATOM 5649 C C . ALA A 1 723 ? 16.121 8.906 41.909 1.00 29.89 723 ALA A C 1
ATOM 5651 O O . ALA A 1 723 ? 17.211 8.336 41.943 1.00 29.89 723 ALA A O 1
ATOM 5652 N N . SER A 1 724 ? 15.979 10.175 42.320 1.00 29.88 724 SER A N 1
ATOM 5653 C CA . SER A 1 724 ? 17.079 11.008 42.846 1.00 29.88 724 SER A CA 1
ATOM 5654 C C . SER A 1 724 ? 17.215 10.976 44.372 1.00 29.88 724 SER A C 1
ATOM 5656 O O . SER A 1 724 ? 18.237 11.428 44.879 1.00 29.88 724 SER A O 1
ATOM 5658 N N . HIS A 1 725 ? 16.223 10.458 45.109 1.00 31.56 725 HIS A N 1
ATOM 5659 C CA . HIS A 1 725 ? 16.226 10.464 46.583 1.00 31.56 725 HIS A CA 1
ATOM 5660 C C . HIS A 1 725 ? 16.430 9.088 47.240 1.00 31.56 725 HIS A C 1
ATOM 5662 O O . HIS A 1 725 ? 16.645 9.024 48.446 1.00 31.56 725 HIS A O 1
ATOM 5668 N N . SER A 1 726 ? 16.473 7.994 46.469 1.00 31.94 726 SER A N 1
ATOM 5669 C CA . SER A 1 726 ? 16.794 6.643 46.971 1.00 31.94 726 SER A CA 1
ATOM 5670 C C . SER A 1 726 ? 18.254 6.214 46.734 1.00 31.94 726 SER A C 1
ATOM 5672 O O . SER A 1 726 ? 18.571 5.027 46.807 1.00 31.94 726 SER A O 1
ATOM 5674 N N . LEU A 1 727 ? 19.137 7.157 46.388 1.00 31.66 727 LEU A N 1
ATOM 5675 C CA . LEU A 1 727 ? 20.545 6.914 46.028 1.00 31.66 727 LEU A CA 1
ATOM 5676 C C . LEU A 1 727 ? 21.548 7.637 46.951 1.00 31.66 727 LEU A C 1
ATOM 5678 O O . LEU A 1 727 ? 22.734 7.692 46.644 1.00 31.66 727 LEU A O 1
ATOM 5682 N N . ALA A 1 728 ? 21.070 8.148 48.092 1.00 31.25 728 ALA A N 1
ATOM 5683 C CA . ALA A 1 728 ? 21.866 8.843 49.112 1.00 31.25 728 ALA A CA 1
ATOM 5684 C C . ALA A 1 728 ? 21.930 8.108 50.472 1.00 31.25 728 ALA A C 1
ATOM 5686 O O . ALA A 1 728 ? 22.599 8.575 51.383 1.00 31.25 728 ALA A O 1
ATOM 5687 N N . THR A 1 729 ? 21.258 6.959 50.616 1.00 35.22 729 THR A N 1
ATOM 5688 C CA . THR A 1 729 ? 21.169 6.173 51.869 1.00 35.22 729 THR A CA 1
ATOM 5689 C C . THR A 1 729 ? 21.731 4.752 51.729 1.00 35.22 729 THR A C 1
ATOM 5691 O O . THR A 1 729 ? 21.411 3.861 52.511 1.00 35.22 729 THR A O 1
ATOM 5694 N N . ARG A 1 730 ? 22.584 4.514 50.720 1.00 32.00 730 ARG A N 1
ATOM 5695 C CA . ARG A 1 730 ? 23.239 3.212 50.474 1.00 32.00 730 ARG A CA 1
ATOM 5696 C C . ARG A 1 730 ? 24.769 3.260 50.574 1.00 32.00 730 ARG A C 1
ATOM 5698 O O . ARG A 1 730 ? 25.451 2.409 50.023 1.00 32.00 730 ARG A O 1
ATOM 5705 N N . THR A 1 731 ? 25.290 4.258 51.281 1.00 34.34 731 THR A N 1
ATOM 5706 C CA . THR A 1 731 ? 26.719 4.430 51.603 1.00 34.34 731 THR A CA 1
ATOM 5707 C C . THR A 1 731 ? 27.012 4.359 53.105 1.00 34.34 731 THR A C 1
ATOM 5709 O O . THR A 1 731 ? 28.166 4.468 53.494 1.00 34.34 731 THR A O 1
ATOM 5712 N N . GLU A 1 732 ? 25.991 4.139 53.944 1.00 33.88 732 GLU A N 1
ATOM 5713 C CA . GLU A 1 732 ? 26.126 4.013 55.408 1.00 33.88 732 GLU A CA 1
ATOM 5714 C C . GLU A 1 732 ? 25.840 2.588 55.929 1.00 33.88 732 GLU A C 1
ATOM 5716 O O . GLU A 1 732 ? 26.019 2.318 57.110 1.00 33.88 732 GLU A O 1
ATOM 5721 N N . VAL A 1 733 ? 25.443 1.651 55.055 1.00 35.78 733 VAL A N 1
ATOM 5722 C CA . VAL A 1 733 ? 25.192 0.240 55.425 1.00 35.78 733 VAL A CA 1
ATOM 5723 C C . VAL A 1 733 ? 26.456 -0.615 55.264 1.00 35.78 733 VAL A C 1
ATOM 5725 O O . VAL A 1 733 ? 26.799 -1.381 56.160 1.00 35.78 733 VAL A O 1
ATOM 5728 N N . ASP A 1 734 ? 27.226 -0.406 54.191 1.00 33.19 734 ASP A N 1
ATOM 5729 C CA . ASP A 1 734 ? 28.477 -1.136 53.907 1.00 33.19 734 ASP A CA 1
ATOM 5730 C C . ASP A 1 734 ? 29.626 -0.806 54.897 1.00 33.19 734 ASP A C 1
ATOM 5732 O O . ASP A 1 734 ? 30.710 -1.384 54.818 1.00 33.19 734 ASP A O 1
ATOM 5736 N N . ALA A 1 735 ? 29.394 0.112 55.845 1.00 37.72 735 ALA A N 1
ATOM 5737 C CA . ALA A 1 735 ? 30.295 0.429 56.955 1.00 37.72 735 ALA A CA 1
ATOM 5738 C C . ALA A 1 735 ? 30.012 -0.390 58.236 1.00 37.72 735 ALA A C 1
ATOM 5740 O O . ALA A 1 735 ? 30.825 -0.358 59.157 1.00 37.72 735 ALA A O 1
ATOM 5741 N N . ALA A 1 736 ? 28.891 -1.123 58.301 1.00 39.66 736 ALA A N 1
ATOM 5742 C CA . ALA A 1 736 ? 28.465 -1.880 59.483 1.00 39.66 736 ALA A CA 1
ATOM 5743 C C . ALA A 1 736 ? 28.756 -3.397 59.412 1.00 39.66 736 ALA A C 1
ATOM 5745 O O . ALA A 1 736 ? 28.729 -4.059 60.441 1.00 39.66 736 ALA A O 1
ATOM 5746 N N . GLU A 1 737 ? 29.093 -3.952 58.240 1.00 39.94 737 GLU A N 1
ATOM 5747 C CA . GLU A 1 737 ? 29.506 -5.367 58.076 1.00 39.94 737 GLU A CA 1
ATOM 5748 C C . GLU A 1 737 ? 31.040 -5.572 58.136 1.00 39.94 737 GLU A C 1
ATOM 5750 O O . GLU A 1 737 ? 31.584 -6.523 57.569 1.00 39.94 737 GLU A O 1
ATOM 5755 N N . LYS A 1 738 ? 31.765 -4.672 58.819 1.00 42.31 738 LYS A N 1
ATOM 5756 C CA . LYS A 1 738 ? 33.203 -4.810 59.143 1.00 42.31 738 LYS A CA 1
ATOM 5757 C C . LYS A 1 738 ? 33.546 -4.328 60.561 1.00 42.31 738 LYS A C 1
ATOM 5759 O O . LYS A 1 738 ? 34.515 -3.592 60.752 1.00 42.31 738 LYS A O 1
ATOM 5764 N N . ALA A 1 739 ? 32.755 -4.777 61.531 1.00 36.88 739 ALA A N 1
ATOM 5765 C CA . ALA A 1 739 ? 33.044 -4.737 62.963 1.00 36.88 739 ALA A CA 1
ATOM 5766 C C . ALA A 1 739 ? 32.819 -6.139 63.552 1.00 36.88 739 ALA A C 1
ATOM 5768 O O . ALA A 1 739 ? 31.829 -6.776 63.127 1.00 36.88 739 ALA A O 1
#

Nearest PDB structures (foldseek):
  8gl3-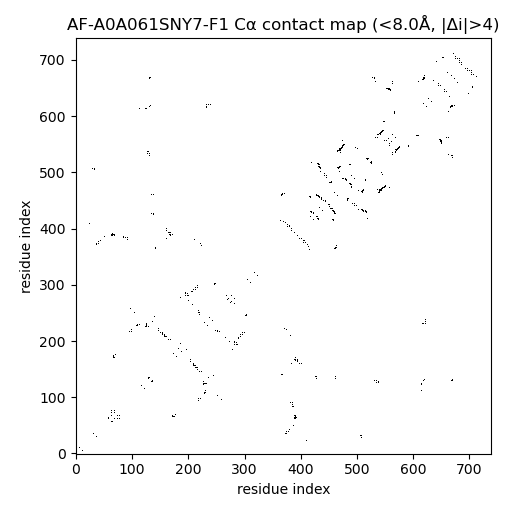assembly1_A  TM=4.247E-01  e=3.269E-01  synthetic construct
  4tql-assembly1_A  TM=1.613E-01  e=2.838E+00  synthetic construct

Sequence (739 aa):
MKYPERGSLLDWWLQSGCNKRISILSGFSKLLTAGETKFWFIFCMFLFAVNCAETIYSLYHSCTLSRELYSAVCVAKTRILLAVHIAKVVSLSVATGLCVFGKGRLAAELQLGVNHWENTESVSFGWAASSSSDVFGATVQVIRDSHLQLLVFVSISASLLSAAYLPGDFAAQKSSEAIKYLRDTCGSCSTTFEPCCFAWKFSQVVQSASSCVSMYVPGLSVLLSLEMWSSAFVSAVKSSQETWLNRCLWSHWYGAPSALLLLFSFTLSVRAKFFVARHWELATFTYLVLFNIVIQSFIMLYNLAAEKYFLRVIRSFPKMCFGKSRSSVVLPAAIPSVEGVEALTGGFLSPRTGLSHTKSTKFRNSAGFRRQKMNLLVPLSLLLVATALGSSVTLGAIWFVRVIFILLIILVSEEPSGFGDLEASDPAFGLVVSAAHIRRALRCYLEGQKYKGLMPRYKASYFRMQDTLTVSYRWQQKEVCLAPSAHINMSRWQLEELLAAIGSSRCLYVWIDKLSVPQRSCELQSTLLARMMSVYATSKETLVLRSSEPPGSRYHQRAWTLQEYCCARRIRVVTQPVLAHGGEDGTGGPLASVAGDEETVFPETRLWHLRRAAACRPYWLGGFRTPAEASEMREVLSRLGRLSSRVVCQEAADRVRALYPMMLNTPCEDQRELVDLVRRTARAAEAAPPDWEACASLVGGDLQVIESMPDPPQSSQGLRRDASHSLATRTEVDAAEKA

Radius of gyration: 31.34 Å; Cα contacts (8 Å, |Δi|>4): 955; chains: 1; bounding box: 78×70×109 Å

Foldseek 3Di:
DDDDDPDDPVVVVVVVVVVLVVLLVVLVVLQCLDDVSVVLVVLLVVLVVLLVVQVVLCVVVVCQAALNCPPPVNLVSNVVSLVSLVVLLVSLLVVLCCLQVVLVVLLVCQLVVHDPDDDDFQLLQLLLCVQDPQLVVLSVVLLVVLLVLLVVLLVCQLVLLLVLCLLQLVRPVPHPVSVVLLCVAVNPCPDCPLQLNVLSSRVRSLLSNLLSLLCSLSLLSVSDDSSCSHPQNVLSCVVQVVVLVVLSVVSSVVSVVSSVLSVLLVVLSSCSHSHNDHSVSSNVSSVSSVVSSVVSVVSSVVSQVSPPPSVVVVVCVCCVPPNDDDDDPDDDDDDRPDDDDDDDDDDDDDDDDDDDDDDDPDVQNQQDSNSQLSSLSSSLSSLSSDHRGNHPSSVVSSVVVNVVSVVSSSPDDHDFDDPVNCVVRPQNQFKWWFLVQLLVLLVCVLVVHADADDTGIHRDRLNLQLLEEEEAEAFAPDWDPSYPPDIGRDDNVSSVVSSVCSVPLSGRIYDDCRRGFDPDDDPRRQLNLLSVLSSQLSHNEYEHEQDFHDPPGDQWDDDGQLSNLLRHSHYDYDFDDDDPDDDPPPDDDPSRDDDPVCVVLNVVLSVVLSVCSSVAHACVSPHDDDDPDLVLLVVLLVNLVVVLVPIDGPASLVSLSRRQCRSSSYRYSALVSSLSSLVVNLVSLVPDPPVRPVSNVVSVVNNCSSVPPPGRPPPDPVVPPPVVPVPPPPPVPVVPVPD

Organism: NCBI:txid582737

Mean predicted aligned error: 13.72 Å

pLDDT: mean 72.87, std 19.29, range [22.2, 95.44]

Secondary structure (DSSP, 8-state):
--PPP---HHHHHHHHHHHHHHHHHHHHHHHHHSHHHHHHHHHHHHHHHHHHHHHHHHHHTGGGGSGGGGSTTTHHHHHHHHHHHHHHHHHHHHHHHHHHHHHHHHHHHHHHT----SSS---TTGGGGGSSHHHHHHHHHHHHHHHHHHHHHHHHHHHHHHHHHHHHHHHHTT-HHHHHHHHHHH----STTSHHHHHHHHHHHHHHHHHHHHTHHHHHHHHS-GGGGSHHHHHHHHHTT-HHHHHHHHHTTTHHHHHHHHHHHHHHHHHHHHS---HHHHHHHHHHHHHHHHHHHHHHHHHHTT-TTHHHHHHHHHHHHH--------PPPPPP-----------------------------TT-HHHHHHHHHHHHHHHHH----S-HHHHHHHHHHHHHHHHHHHH--PPP--HHHHTTT--TT-EEEEHHHHHHHHHHHHTT----S---EEE--HHHHTTEEEEEE---SS-EEEETTEEE---HHHHHHHHHHHHHH--SEEE-HHHHS-SS-SHHHHHHHTTHHHHHHH-SEEEEEE----TT-SSEESSPPHHHHHH-SSEEEEEPPPPSS--S----S-TTPPPTTHHHHHHHHHHHHHHHGGG---GGGT-PPPPSSHHHHHHHHHHHHHHHTT-EESSHHHHHHHHHHHHTT---SSHHHHHHHHHHHHHHHHTS-GGGHHHHHHHHHHHHHHHHSPPP-TT-GGGGSGGGTSSSSSSSSTTTS--